Protein AF-H2Z4D2-F1 (afdb_monomer_lite)

Organism: Ciona savignyi (NCBI:txid51511)

Radius of gyration: 78.83 Å; chains: 1; bounding box: 152×55×231 Å

Structure (mmCIF, N/CA/C/O backbone):
data_AF-H2Z4D2-F1
#
_entry.id   AF-H2Z4D2-F1
#
loop_
_atom_site.group_PDB
_atom_site.id
_atom_site.type_symbol
_atom_site.label_atom_id
_atom_site.label_alt_id
_atom_site.label_comp_id
_atom_site.label_asym_id
_atom_site.label_entity_id
_atom_site.label_seq_id
_atom_site.pdbx_PDB_ins_code
_atom_site.Cartn_x
_atom_site.Cartn_y
_atom_site.Cartn_z
_atom_site.occupancy
_atom_site.B_iso_or_equiv
_atom_site.auth_seq_id
_atom_site.auth_comp_id
_atom_site.auth_asym_id
_atom_site.auth_atom_id
_atom_site.pdbx_PDB_model_num
ATOM 1 N N . MET A 1 1 ? 51.410 16.217 -87.905 1.00 58.09 1 MET A N 1
ATOM 2 C CA . MET A 1 1 ? 50.475 17.330 -87.616 1.00 58.09 1 MET A CA 1
ATOM 3 C C . MET A 1 1 ? 49.038 16.862 -87.410 1.00 58.09 1 MET A C 1
ATOM 5 O O . MET A 1 1 ? 48.581 16.984 -86.289 1.00 58.09 1 MET A O 1
ATOM 9 N N . LEU A 1 2 ? 48.325 16.309 -88.405 1.00 63.56 2 LEU A N 1
ATOM 10 C CA . LEU A 1 2 ? 46.910 15.909 -88.223 1.00 63.56 2 LEU A CA 1
ATOM 11 C C . LEU A 1 2 ? 46.698 14.739 -87.239 1.00 63.56 2 LEU A C 1
ATOM 13 O O . LEU A 1 2 ? 45.770 14.780 -86.440 1.00 63.56 2 LEU A O 1
ATOM 17 N N . THR A 1 3 ? 47.566 13.725 -87.258 1.00 67.88 3 THR A N 1
ATOM 18 C CA . THR A 1 3 ? 47.528 12.588 -86.315 1.00 67.88 3 THR A CA 1
ATOM 19 C C . THR A 1 3 ? 47.850 13.012 -84.884 1.00 67.88 3 THR A C 1
ATOM 21 O O . THR A 1 3 ? 47.113 12.703 -83.962 1.00 67.88 3 THR A O 1
ATOM 24 N N . GLU A 1 4 ? 48.877 13.837 -84.716 1.00 71.12 4 GLU A N 1
ATOM 25 C CA . GLU A 1 4 ? 49.309 14.373 -83.420 1.00 71.12 4 GLU A CA 1
ATOM 26 C C . GLU A 1 4 ? 48.241 15.273 -82.766 1.00 71.12 4 GLU A C 1
ATOM 28 O O . GLU A 1 4 ? 48.036 15.225 -81.557 1.00 71.12 4 GLU A O 1
ATOM 33 N N . GLN A 1 5 ? 47.491 16.037 -83.571 1.00 74.75 5 GLN A N 1
ATOM 34 C CA . GLN A 1 5 ? 46.312 16.778 -83.106 1.00 74.75 5 GLN A CA 1
ATOM 35 C C . GLN A 1 5 ? 45.151 15.862 -82.698 1.00 74.75 5 GLN A C 1
ATOM 37 O O . GLN A 1 5 ? 44.427 16.183 -81.757 1.00 74.75 5 GLN A O 1
ATOM 42 N N . SER A 1 6 ? 44.952 14.744 -83.401 1.00 80.06 6 SER A N 1
ATOM 43 C CA . SER A 1 6 ? 43.917 13.760 -83.067 1.00 80.06 6 SER A CA 1
ATOM 44 C C . SER A 1 6 ? 44.219 13.066 -81.739 1.00 80.06 6 SER A C 1
ATOM 46 O O . SER A 1 6 ? 43.328 12.936 -80.903 1.00 80.06 6 SER A O 1
ATOM 48 N N . ASP A 1 7 ? 45.477 12.689 -81.514 1.00 80.31 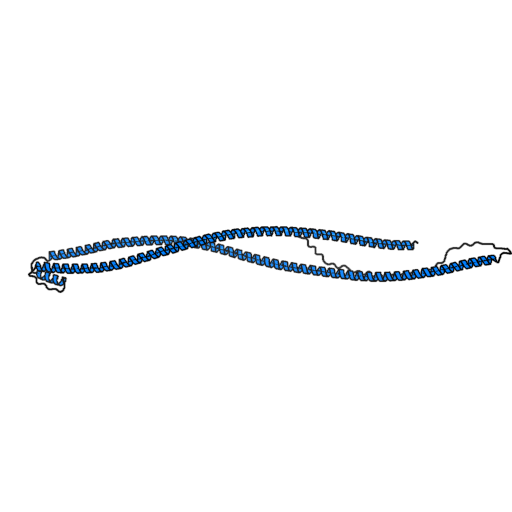7 ASP A N 1
ATOM 49 C CA . ASP A 1 7 ? 45.907 12.025 -80.282 1.00 80.31 7 ASP A CA 1
ATOM 50 C C . ASP A 1 7 ? 45.829 12.978 -79.081 1.00 80.31 7 ASP A C 1
ATOM 52 O O . ASP A 1 7 ? 45.304 12.616 -78.030 1.00 80.31 7 ASP A O 1
ATOM 56 N N . GLN A 1 8 ? 46.251 14.238 -79.248 1.00 81.88 8 GLN A N 1
ATOM 57 C CA . GLN A 1 8 ? 46.089 15.269 -78.214 1.00 81.88 8 GLN A CA 1
ATOM 58 C C . GLN A 1 8 ? 44.617 15.533 -77.880 1.00 81.88 8 GLN A C 1
ATOM 60 O O . GLN A 1 8 ? 44.270 15.718 -76.715 1.00 81.88 8 GLN A O 1
ATOM 65 N N . ARG A 1 9 ? 43.736 15.526 -78.885 1.00 83.69 9 ARG A N 1
ATOM 66 C CA . ARG A 1 9 ? 42.296 15.685 -78.676 1.00 83.69 9 ARG A CA 1
ATOM 67 C C . ARG A 1 9 ? 41.690 14.496 -77.928 1.00 83.69 9 ARG A C 1
ATOM 69 O O . ARG A 1 9 ? 40.885 14.720 -77.032 1.00 83.69 9 ARG A O 1
ATOM 76 N N . ALA A 1 10 ? 42.093 13.269 -78.250 1.00 82.25 10 ALA A N 1
ATOM 77 C CA . ALA A 1 10 ? 41.626 12.070 -77.556 1.00 82.25 10 ALA A CA 1
ATOM 78 C C . ALA A 1 10 ? 42.081 12.039 -76.085 1.00 82.25 10 ALA A C 1
ATOM 80 O O . ALA A 1 10 ? 41.297 11.689 -75.203 1.00 82.25 10 ALA A O 1
ATOM 81 N N . VAL A 1 11 ? 43.319 12.466 -75.806 1.00 84.44 11 VAL A N 1
ATOM 82 C CA . VAL A 1 11 ? 43.826 12.620 -74.431 1.00 84.44 11 VAL A CA 1
ATOM 83 C C . VAL A 1 11 ? 43.017 13.668 -73.670 1.00 84.44 11 VAL A C 1
ATOM 85 O O . VAL A 1 11 ? 42.554 13.388 -72.568 1.00 84.44 11 VAL A O 1
ATOM 88 N N . LEU A 1 12 ? 42.767 14.835 -74.272 1.00 84.00 12 LEU A N 1
ATOM 89 C CA . LEU A 1 12 ? 41.943 15.874 -73.652 1.00 84.00 12 LEU A CA 1
ATOM 90 C C . LEU A 1 12 ? 40.505 15.401 -73.410 1.00 84.00 12 LEU A C 1
ATOM 92 O O . LEU A 1 12 ? 39.975 15.636 -72.333 1.00 84.00 12 LEU A O 1
ATOM 96 N N . GLU A 1 13 ? 39.867 14.717 -74.360 1.00 86.69 13 GLU A N 1
ATOM 97 C CA . GLU A 1 13 ? 38.511 14.174 -74.180 1.00 86.69 13 GLU A CA 1
ATOM 98 C C . GLU A 1 13 ? 38.458 13.136 -73.043 1.00 86.69 13 GLU A C 1
ATOM 100 O O . GLU A 1 13 ? 37.525 13.159 -72.239 1.00 86.69 13 GLU A O 1
ATOM 105 N N . SER A 1 14 ? 39.489 12.295 -72.899 1.00 87.50 14 SER A N 1
ATOM 106 C CA . SER A 1 14 ? 39.623 11.368 -71.765 1.00 87.50 14 SER A CA 1
ATOM 107 C C . SER A 1 1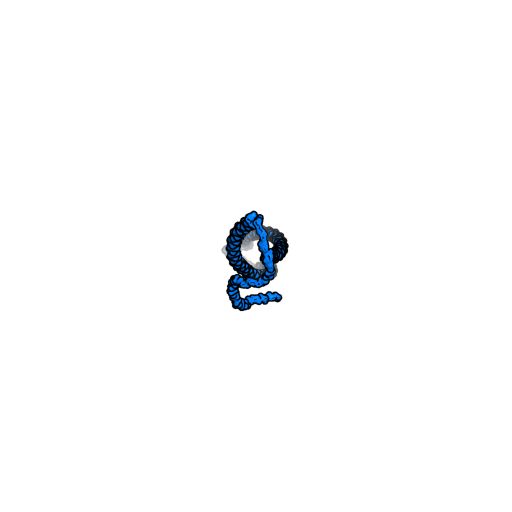4 ? 39.829 12.097 -70.433 1.00 87.50 14 SER A C 1
ATOM 109 O O . SER A 1 14 ? 39.223 11.725 -69.427 1.00 87.50 14 SER A O 1
ATOM 111 N N . GLU A 1 15 ? 40.676 13.126 -70.401 1.00 87.75 15 GLU A N 1
ATOM 112 C CA . GLU A 1 15 ? 40.919 13.933 -69.202 1.00 87.75 15 GLU A CA 1
ATOM 113 C C . GLU A 1 15 ? 39.654 14.698 -68.789 1.00 87.75 15 GLU A C 1
ATOM 115 O O . GLU A 1 15 ? 39.269 14.651 -67.621 1.00 87.75 15 GLU A O 1
ATOM 120 N N . TYR A 1 16 ? 38.943 15.313 -69.739 1.00 88.00 16 TYR A N 1
ATOM 121 C CA . TYR A 1 16 ? 37.657 15.973 -69.499 1.00 88.00 16 TYR A CA 1
ATOM 122 C C . TYR A 1 16 ? 36.577 14.995 -69.021 1.00 88.00 16 TYR A C 1
ATOM 124 O O . TYR A 1 16 ? 35.807 15.353 -68.131 1.00 88.00 16 TYR A O 1
ATOM 132 N N . GLY A 1 17 ? 36.534 13.770 -69.555 1.00 89.88 17 GLY A N 1
ATOM 133 C CA . GLY A 1 17 ? 35.643 12.710 -69.073 1.00 89.88 17 GLY A CA 1
ATOM 134 C C . GLY A 1 17 ? 35.926 12.343 -67.615 1.00 89.88 17 GLY A C 1
ATOM 135 O O . GLY A 1 17 ? 35.026 12.392 -66.780 1.00 89.88 17 GLY A O 1
ATOM 136 N N . SER A 1 18 ? 37.196 12.101 -67.272 1.00 89.44 18 SER A N 1
ATOM 137 C CA . SER A 1 18 ? 37.600 11.810 -65.887 1.00 89.44 18 SER A CA 1
ATOM 138 C C . SER A 1 18 ? 37.339 12.983 -64.929 1.00 89.44 18 SER A C 1
ATOM 140 O O . SER A 1 18 ? 36.962 12.795 -63.770 1.00 89.44 18 SER A O 1
ATOM 142 N N . LEU A 1 19 ? 37.484 14.219 -65.414 1.00 92.75 19 LEU A N 1
ATOM 143 C CA . LEU A 1 19 ? 37.186 15.419 -64.642 1.00 92.75 19 LEU A CA 1
ATOM 144 C C . LEU A 1 19 ? 35.677 15.581 -64.410 1.00 92.75 19 LEU A C 1
ATOM 146 O O . LEU A 1 19 ? 35.262 15.994 -63.331 1.00 92.75 19 LEU A O 1
ATOM 150 N N . ALA A 1 20 ? 34.849 15.239 -65.397 1.00 91.19 20 ALA A N 1
ATOM 151 C CA . ALA A 1 20 ? 33.397 15.244 -65.255 1.00 91.19 20 ALA A CA 1
ATOM 152 C C . ALA A 1 20 ? 32.921 14.178 -64.255 1.00 91.19 20 ALA A C 1
ATOM 154 O O . ALA A 1 20 ? 32.100 14.483 -63.394 1.00 91.19 20 ALA A O 1
ATOM 155 N N . GLU A 1 21 ? 33.485 12.969 -64.305 1.00 91.94 21 GLU A N 1
ATOM 156 C CA . GLU A 1 21 ? 33.187 11.895 -63.347 1.00 91.94 21 GLU A CA 1
ATOM 157 C C . GLU A 1 21 ? 33.604 12.266 -61.919 1.00 91.94 21 GLU A C 1
ATOM 159 O O . GLU A 1 21 ? 32.832 12.099 -60.977 1.00 91.94 21 GLU A O 1
ATOM 164 N N . THR A 1 22 ? 34.806 12.825 -61.741 1.00 93.12 22 THR A N 1
ATOM 165 C CA . THR A 1 22 ? 35.271 13.277 -60.417 1.00 93.12 22 THR A CA 1
ATOM 166 C C . THR A 1 22 ? 34.454 14.450 -59.889 1.00 93.12 22 THR A C 1
ATOM 168 O O . THR A 1 22 ? 34.167 14.496 -58.693 1.00 93.12 22 THR A O 1
ATOM 171 N N . LYS A 1 23 ? 34.033 15.376 -60.758 1.00 93.62 23 LYS A N 1
ATOM 172 C CA . LYS A 1 23 ? 33.113 16.454 -60.389 1.00 93.62 23 LYS A CA 1
ATOM 173 C C . LYS A 1 23 ? 31.766 15.894 -59.922 1.00 93.62 23 LYS A C 1
ATOM 175 O O . LYS A 1 23 ? 31.310 16.295 -58.857 1.00 93.62 23 LYS A O 1
ATOM 180 N N . GLN A 1 24 ? 31.177 14.954 -60.663 1.00 94.19 24 GLN A N 1
ATOM 181 C CA . GLN A 1 24 ? 29.910 14.325 -60.281 1.00 94.19 24 GLN A CA 1
ATOM 182 C C . GLN A 1 24 ? 30.033 13.591 -58.940 1.00 94.19 24 GLN A C 1
ATOM 184 O O . GLN A 1 24 ? 29.220 13.799 -58.050 1.00 94.19 24 GLN A O 1
ATOM 189 N N . ALA A 1 25 ? 31.105 12.818 -58.741 1.00 93.50 25 ALA A N 1
ATOM 190 C CA . ALA A 1 25 ? 31.343 12.115 -57.481 1.00 93.50 25 ALA A CA 1
ATOM 191 C C . ALA A 1 25 ? 31.506 13.068 -56.280 1.00 93.50 25 ALA A C 1
ATOM 193 O O . ALA A 1 25 ? 31.136 12.727 -55.156 1.00 93.50 25 ALA A O 1
ATOM 194 N N . LEU A 1 26 ? 32.068 14.265 -56.493 1.00 93.94 26 LEU A N 1
ATOM 195 C CA . LEU A 1 26 ? 32.147 15.298 -55.458 1.00 93.94 26 LEU A CA 1
ATOM 196 C C . LEU A 1 26 ? 30.785 15.944 -55.179 1.00 93.94 26 LEU A C 1
ATOM 198 O O . LEU A 1 26 ? 30.486 16.199 -54.015 1.00 93.94 26 LEU A O 1
ATOM 202 N N . GLU A 1 27 ? 29.974 16.194 -56.210 1.00 95.62 27 GLU A N 1
ATOM 203 C CA . GLU A 1 27 ? 28.603 16.707 -56.067 1.00 95.62 27 GLU A CA 1
ATOM 204 C C . GLU A 1 27 ? 27.709 15.706 -55.317 1.00 95.62 27 GLU A C 1
ATOM 206 O O . GLU A 1 27 ? 27.023 16.098 -54.372 1.00 95.62 27 GLU A O 1
ATOM 211 N N . ASP A 1 28 ? 27.795 14.414 -55.642 1.00 95.38 28 ASP A N 1
ATOM 212 C CA . ASP A 1 28 ? 27.053 13.351 -54.954 1.00 95.38 28 ASP A CA 1
ATOM 213 C C . ASP A 1 28 ? 27.476 13.239 -53.481 1.00 95.38 28 ASP A C 1
ATOM 215 O O . ASP A 1 28 ? 26.638 13.146 -52.584 1.00 95.38 28 ASP A O 1
ATOM 219 N N . ARG A 1 29 ? 28.784 13.325 -53.204 1.00 95.50 29 ARG A N 1
ATOM 220 C CA . ARG A 1 29 ? 29.313 13.294 -51.833 1.00 95.50 29 ARG A CA 1
ATOM 221 C C . ARG A 1 29 ? 28.922 14.529 -51.018 1.00 95.50 29 ARG A C 1
ATOM 223 O O . ARG A 1 29 ? 28.742 14.423 -49.807 1.00 95.50 29 ARG A O 1
ATOM 230 N N . LEU A 1 30 ? 28.811 15.694 -51.657 1.00 95.00 30 LEU A N 1
ATOM 231 C CA . LEU A 1 30 ? 28.275 16.909 -51.037 1.00 95.00 30 LEU A CA 1
ATOM 232 C C . LEU A 1 30 ? 26.799 16.722 -50.677 1.00 95.00 30 LEU A C 1
ATOM 234 O O . LEU A 1 30 ? 26.429 16.973 -49.535 1.00 95.00 30 LEU A O 1
ATOM 238 N N . ALA A 1 31 ? 25.989 16.198 -51.600 1.00 95.00 31 ALA A N 1
ATOM 239 C CA . ALA A 1 31 ? 24.579 15.915 -51.341 1.00 95.00 31 ALA A CA 1
ATOM 240 C C . ALA A 1 31 ? 24.385 14.884 -50.213 1.00 95.00 31 ALA A C 1
ATOM 242 O O . ALA A 1 31 ? 23.515 15.052 -49.359 1.00 95.00 31 ALA A O 1
ATOM 243 N N . GLU A 1 32 ? 25.222 13.843 -50.163 1.00 95.25 32 GLU A N 1
ATOM 244 C CA . GLU A 1 32 ? 25.218 12.856 -49.079 1.00 95.25 32 GLU A CA 1
ATOM 245 C C . GLU A 1 32 ? 25.609 13.483 -47.731 1.00 95.25 32 GLU A C 1
ATOM 247 O O . GLU A 1 32 ? 25.012 13.180 -46.695 1.00 95.25 32 GLU A O 1
ATOM 252 N N . MET A 1 33 ? 26.597 14.381 -47.727 1.00 95.75 33 MET A N 1
ATOM 253 C CA . MET A 1 33 ? 27.008 15.099 -46.522 1.00 95.75 33 MET A CA 1
ATOM 254 C C . MET A 1 33 ? 25.892 16.016 -46.006 1.00 95.75 33 MET A C 1
ATOM 256 O O . MET A 1 33 ? 25.606 15.980 -44.809 1.00 95.75 33 MET A O 1
ATOM 260 N N . ASP A 1 34 ? 25.231 16.762 -46.892 1.00 95.88 34 ASP A N 1
ATOM 261 C CA . ASP A 1 34 ? 24.103 17.633 -46.543 1.00 95.88 34 ASP A CA 1
ATOM 262 C C . ASP A 1 34 ? 22.924 16.817 -45.980 1.00 95.88 34 ASP A C 1
ATOM 264 O O . ASP A 1 34 ? 22.335 17.179 -44.958 1.00 95.88 34 ASP A O 1
ATOM 268 N N . ALA A 1 35 ? 22.614 15.664 -46.586 1.00 94.81 35 ALA A N 1
ATOM 269 C CA . ALA A 1 35 ? 21.580 14.753 -46.092 1.00 94.81 35 ALA A CA 1
ATOM 270 C C . ALA A 1 35 ? 21.923 14.177 -44.706 1.00 94.81 35 ALA A C 1
ATOM 272 O O . ALA A 1 35 ? 21.063 14.113 -43.822 1.00 94.81 35 ALA A O 1
ATOM 273 N N . ASN A 1 36 ? 23.185 13.800 -44.484 1.00 95.69 36 ASN A N 1
ATOM 274 C CA . ASN A 1 36 ? 23.659 13.326 -43.184 1.00 95.69 36 ASN A CA 1
ATOM 275 C C . ASN A 1 36 ? 23.624 14.427 -42.116 1.00 95.69 36 ASN A C 1
ATOM 277 O O . ASN A 1 36 ? 23.279 14.156 -40.962 1.00 95.69 36 ASN A O 1
ATOM 281 N N . GLU A 1 37 ? 23.965 15.667 -42.470 1.00 95.81 37 GLU A N 1
ATOM 282 C CA . GLU A 1 37 ? 23.901 16.801 -41.547 1.00 95.81 37 GLU A CA 1
ATOM 283 C C . GLU A 1 37 ? 22.453 17.117 -41.153 1.00 95.81 37 GLU A C 1
ATOM 285 O O . GLU A 1 37 ? 22.172 17.297 -39.964 1.00 95.81 37 GLU A O 1
ATOM 290 N N . GLN A 1 38 ? 21.523 17.059 -42.110 1.00 95.38 38 GLN A N 1
ATOM 291 C CA . GLN A 1 38 ? 20.094 17.207 -41.841 1.00 95.38 38 GLN A CA 1
ATOM 292 C C . GLN A 1 38 ? 19.561 16.084 -40.939 1.00 95.38 38 GLN A C 1
ATOM 294 O O . GLN A 1 38 ? 18.925 16.362 -39.924 1.00 95.38 38 GLN A O 1
ATOM 299 N N . SER A 1 39 ? 19.885 14.822 -41.240 1.00 95.88 39 SER A N 1
ATOM 300 C CA . SER A 1 39 ? 19.478 13.676 -40.415 1.00 95.88 39 SER A CA 1
ATOM 301 C C . SER A 1 39 ? 19.998 13.792 -38.977 1.00 95.88 39 SER A C 1
ATOM 303 O O . SER A 1 39 ? 19.276 13.543 -38.008 1.00 95.88 39 SER A O 1
ATOM 305 N N . ARG A 1 40 ? 21.243 14.256 -38.810 1.00 96.50 40 ARG A N 1
ATOM 306 C CA . ARG A 1 40 ? 21.825 14.513 -37.490 1.00 96.50 40 ARG A CA 1
ATOM 307 C C . ARG A 1 40 ? 21.123 15.663 -36.764 1.00 96.50 40 ARG A C 1
ATOM 309 O O . ARG A 1 40 ? 20.954 15.580 -35.547 1.00 96.50 40 ARG A O 1
ATOM 316 N N . ALA A 1 41 ? 20.732 16.722 -37.469 1.00 95.81 41 ALA A N 1
ATOM 317 C CA . ALA A 1 41 ? 19.976 17.828 -36.887 1.00 95.81 41 ALA A CA 1
ATOM 318 C C . ALA A 1 41 ? 18.595 17.368 -36.388 1.00 95.81 41 ALA A C 1
ATOM 320 O O . ALA A 1 41 ? 18.213 17.699 -35.261 1.00 95.81 41 ALA A O 1
ATOM 321 N N . ASP A 1 42 ? 17.899 16.543 -37.170 1.00 96.50 42 ASP A N 1
ATOM 322 C CA . ASP A 1 42 ? 16.595 15.984 -36.806 1.00 96.50 42 ASP A CA 1
ATOM 323 C C . ASP A 1 42 ? 16.698 15.065 -35.578 1.00 96.50 42 ASP A C 1
ATOM 325 O O . ASP A 1 42 ? 15.896 15.163 -34.645 1.00 96.50 42 ASP A O 1
ATOM 329 N N . GLU A 1 43 ? 17.739 14.230 -35.512 1.00 96.75 43 GLU A N 1
ATOM 330 C CA . GLU A 1 43 ? 17.984 13.363 -34.357 1.00 96.75 43 GLU A CA 1
ATOM 331 C C . GLU A 1 43 ? 18.301 14.171 -33.087 1.00 96.75 43 GLU A C 1
ATOM 333 O O . GLU A 1 43 ? 17.787 13.870 -32.006 1.00 96.75 43 GLU A O 1
ATOM 338 N N . ILE A 1 44 ? 19.081 15.253 -33.202 1.00 96.31 44 ILE A N 1
ATOM 339 C CA . ILE A 1 44 ? 19.333 16.170 -32.081 1.00 96.31 44 ILE A CA 1
ATOM 340 C C . ILE A 1 44 ? 18.021 16.801 -31.597 1.00 96.31 44 ILE A C 1
ATOM 342 O O . ILE A 1 44 ? 17.783 16.852 -30.387 1.00 96.31 44 ILE A O 1
ATOM 346 N N . ALA A 1 45 ? 17.153 17.249 -32.508 1.00 96.44 45 ALA A N 1
ATOM 347 C CA . ALA A 1 45 ? 15.859 17.829 -32.154 1.00 96.44 45 ALA A CA 1
ATOM 348 C C . ALA A 1 45 ? 14.949 16.805 -31.452 1.00 96.44 45 ALA A C 1
ATOM 350 O O . ALA A 1 45 ? 14.316 17.119 -30.436 1.00 96.44 45 ALA A O 1
ATOM 351 N N . ARG A 1 46 ? 14.936 15.557 -31.935 1.00 97.38 46 ARG A N 1
ATOM 352 C CA . ARG A 1 46 ? 14.192 14.447 -31.325 1.00 97.38 46 ARG A CA 1
ATOM 353 C C . ARG A 1 46 ? 14.666 14.178 -29.898 1.00 97.38 46 ARG A C 1
ATOM 355 O O . ARG A 1 46 ? 13.847 14.158 -28.977 1.00 97.38 46 ARG A O 1
ATOM 362 N N . VAL A 1 47 ? 15.977 14.046 -29.692 1.00 96.75 47 VAL A N 1
ATOM 363 C CA . VAL A 1 47 ? 16.574 13.820 -28.365 1.00 96.75 47 VAL A CA 1
ATOM 364 C C . VAL A 1 47 ? 16.299 14.994 -27.421 1.00 96.75 47 VAL A C 1
ATOM 366 O O . VAL A 1 47 ? 15.975 14.783 -26.253 1.00 96.75 47 VAL A O 1
ATOM 369 N N . GLN A 1 48 ? 16.369 16.237 -27.904 1.00 96.75 48 GLN A N 1
ATOM 370 C CA . GLN A 1 48 ? 16.036 17.417 -27.097 1.00 96.75 48 GLN A CA 1
ATOM 371 C C . GLN A 1 48 ? 14.568 17.426 -26.657 1.00 96.75 48 GLN A C 1
ATOM 373 O O . GLN A 1 48 ? 14.280 17.706 -25.492 1.00 96.75 48 GLN A O 1
ATOM 378 N N . SER A 1 49 ? 13.643 17.081 -27.557 1.00 95.69 49 SER A N 1
ATOM 379 C CA . SER A 1 49 ? 12.219 16.950 -27.232 1.00 95.69 49 SER A CA 1
ATOM 380 C C . SER A 1 49 ? 11.983 15.884 -26.157 1.00 95.69 49 SER A C 1
ATOM 382 O O . SER A 1 49 ? 11.329 16.154 -25.147 1.00 95.69 49 SER A O 1
ATOM 384 N N . GLN A 1 50 ? 12.600 14.707 -26.311 1.00 96.81 50 GLN A N 1
ATOM 385 C CA . GLN A 1 50 ? 12.526 13.630 -25.320 1.00 96.81 50 GLN A CA 1
ATOM 386 C C . GLN A 1 50 ? 13.092 14.058 -23.961 1.00 96.81 50 GLN A C 1
ATOM 388 O O . GLN A 1 50 ? 12.478 13.809 -22.925 1.00 96.81 50 GLN A O 1
ATOM 393 N N . ASN A 1 51 ? 14.225 14.762 -23.945 1.00 96.44 51 ASN A N 1
ATOM 394 C CA . ASN A 1 51 ? 14.835 15.251 -22.709 1.00 96.44 51 ASN A CA 1
ATOM 395 C C . ASN A 1 51 ? 13.927 16.269 -21.993 1.00 96.44 51 ASN A C 1
ATOM 397 O O . ASN A 1 51 ? 13.741 16.206 -20.778 1.00 96.44 51 ASN A O 1
ATOM 401 N N . ASN A 1 52 ? 13.269 17.155 -22.746 1.00 96.81 52 ASN A N 1
ATOM 402 C CA . ASN A 1 52 ? 12.288 18.087 -22.188 1.00 96.81 52 ASN A CA 1
ATOM 403 C C . ASN A 1 52 ? 11.066 17.366 -21.595 1.00 96.81 52 ASN A C 1
ATOM 405 O O . ASN A 1 52 ? 10.597 17.746 -20.520 1.00 96.81 52 ASN A O 1
ATOM 409 N N . GLN A 1 53 ? 10.572 16.311 -22.250 1.00 96.25 53 GLN A N 1
ATOM 410 C CA . GLN A 1 53 ? 9.476 15.491 -21.724 1.00 96.25 53 GLN A CA 1
ATOM 411 C C . GLN A 1 53 ? 9.872 14.761 -20.437 1.00 96.25 53 GLN A C 1
ATOM 413 O O . GLN A 1 53 ? 9.135 14.824 -19.451 1.00 96.25 53 GLN A O 1
ATOM 418 N N . LEU A 1 54 ? 11.050 14.132 -20.413 1.00 96.44 54 LEU A N 1
ATOM 419 C CA . LEU A 1 54 ? 11.579 13.466 -19.220 1.00 96.44 54 LEU A CA 1
ATOM 420 C C . LEU A 1 54 ? 11.749 14.452 -18.063 1.00 96.44 54 LEU A C 1
ATOM 422 O O . LEU A 1 54 ? 11.344 14.168 -16.940 1.00 96.44 54 LEU A O 1
ATOM 426 N N . LYS A 1 55 ? 12.266 15.653 -18.335 1.00 97.50 55 LYS A N 1
ATOM 427 C CA . LYS A 1 55 ? 12.409 16.706 -17.324 1.00 97.50 55 LYS A CA 1
ATOM 428 C C . LYS A 1 55 ? 11.063 17.122 -16.724 1.00 97.50 55 LYS A C 1
ATOM 430 O O . LYS A 1 55 ? 10.968 17.322 -15.514 1.00 97.50 55 LYS A O 1
ATOM 435 N N . LEU A 1 56 ? 10.017 17.214 -17.548 1.00 96.62 56 LEU A N 1
ATOM 436 C CA . LEU A 1 56 ? 8.662 17.505 -17.077 1.00 96.62 56 LEU A CA 1
ATOM 437 C C . LEU A 1 56 ? 8.102 16.365 -16.212 1.00 96.62 56 LEU A C 1
ATOM 439 O O . LEU A 1 56 ? 7.484 16.631 -15.183 1.00 96.62 56 LEU A O 1
ATOM 443 N N . GLN A 1 57 ? 8.330 15.108 -16.601 1.00 96.25 57 GLN A N 1
ATOM 444 C CA . GLN A 1 57 ? 7.919 13.945 -15.807 1.00 96.25 57 GLN A CA 1
ATOM 445 C C . GLN A 1 57 ? 8.631 13.899 -14.452 1.00 96.25 57 GLN A C 1
ATOM 447 O O . GLN A 1 57 ? 7.970 13.729 -13.431 1.00 96.25 57 GLN A O 1
ATOM 452 N N . VAL A 1 58 ? 9.947 14.133 -14.422 1.00 95.75 58 VAL A N 1
ATOM 453 C CA . VAL A 1 58 ? 10.725 14.214 -13.176 1.00 95.75 58 VAL A CA 1
ATOM 454 C C . VAL A 1 58 ? 10.180 15.310 -12.260 1.00 95.75 58 VAL A C 1
ATOM 456 O O . VAL A 1 58 ? 10.025 15.073 -11.063 1.00 95.75 58 VAL A O 1
ATOM 459 N N . SER A 1 59 ? 9.827 16.481 -12.802 1.00 96.19 59 SER A N 1
ATOM 460 C CA . SER A 1 59 ? 9.229 17.566 -12.011 1.00 96.19 59 SER A CA 1
ATOM 461 C C . SER A 1 59 ? 7.900 17.145 -11.378 1.00 96.19 59 SER A C 1
ATOM 463 O O . SER A 1 59 ? 7.713 17.329 -10.180 1.00 96.19 59 SER A O 1
ATOM 465 N N . LYS A 1 60 ? 7.009 16.514 -12.155 1.00 96.50 60 LYS A N 1
ATOM 466 C CA . LYS A 1 60 ? 5.711 16.030 -11.655 1.00 96.50 60 LYS A CA 1
ATOM 467 C C . LYS A 1 60 ? 5.862 14.962 -10.575 1.00 96.50 60 LYS A C 1
ATOM 469 O O . LYS A 1 60 ? 5.206 15.050 -9.544 1.00 96.50 60 LYS A O 1
ATOM 474 N N . LEU A 1 61 ? 6.740 13.981 -10.790 1.00 95.81 61 LEU A N 1
ATOM 475 C CA . LEU A 1 61 ? 7.010 12.934 -9.801 1.00 95.81 61 LEU A CA 1
ATOM 476 C C . LEU A 1 61 ? 7.616 13.517 -8.520 1.00 95.81 61 LEU A C 1
ATOM 478 O O . LEU A 1 61 ? 7.255 13.104 -7.424 1.00 95.81 61 LEU A O 1
ATOM 482 N N . THR A 1 62 ? 8.488 14.519 -8.644 1.00 96.44 62 THR A N 1
ATOM 483 C CA . THR A 1 62 ? 9.065 15.214 -7.484 1.00 96.44 62 THR A CA 1
ATOM 484 C C . THR A 1 62 ? 7.987 15.937 -6.673 1.00 96.44 62 THR A C 1
ATOM 486 O O . THR A 1 62 ? 7.969 15.839 -5.448 1.00 96.44 62 THR A O 1
ATOM 489 N N . GLU A 1 63 ? 7.061 16.634 -7.338 1.00 96.12 63 GLU A N 1
ATOM 490 C CA . GLU A 1 63 ? 5.923 17.287 -6.679 1.00 96.12 63 GLU A CA 1
ATOM 491 C C . GLU A 1 63 ? 5.000 16.272 -5.990 1.00 96.12 63 GLU A C 1
ATOM 493 O O . GLU A 1 63 ? 4.597 16.496 -4.849 1.00 96.12 63 GLU A O 1
ATOM 498 N N . GLN A 1 64 ? 4.720 15.137 -6.638 1.00 95.69 64 GLN A N 1
ATOM 499 C CA . GLN A 1 64 ? 3.920 14.055 -6.055 1.00 95.69 64 GLN A CA 1
ATOM 500 C C . GLN A 1 64 ? 4.581 13.455 -4.810 1.00 95.69 64 GLN A C 1
ATOM 502 O O . GLN A 1 64 ? 3.931 13.374 -3.770 1.00 95.69 64 GLN A O 1
ATOM 507 N N . CYS A 1 65 ? 5.874 13.119 -4.866 1.00 92.56 65 CYS A N 1
ATOM 508 C CA . CYS A 1 65 ? 6.599 12.610 -3.700 1.00 92.56 65 CYS A CA 1
ATOM 509 C C . CYS A 1 65 ? 6.594 13.605 -2.534 1.00 92.56 65 CYS A C 1
ATOM 511 O O . CYS A 1 65 ? 6.430 13.203 -1.383 1.00 92.56 65 CYS A O 1
ATOM 513 N N . ASN A 1 66 ? 6.753 14.902 -2.812 1.00 95.00 66 ASN A N 1
ATOM 514 C CA . ASN A 1 66 ? 6.702 15.927 -1.771 1.00 95.00 66 ASN A CA 1
ATOM 515 C C . ASN A 1 66 ? 5.306 16.021 -1.141 1.00 95.00 66 ASN A C 1
ATOM 517 O O . ASN A 1 66 ? 5.192 16.085 0.082 1.00 95.00 66 ASN A O 1
ATOM 521 N N . HIS A 1 67 ? 4.250 15.979 -1.957 1.00 95.44 67 HIS A N 1
ATOM 522 C CA . HIS A 1 67 ? 2.874 16.006 -1.471 1.00 95.44 67 HIS A CA 1
ATOM 523 C C . HIS A 1 67 ? 2.548 14.792 -0.588 1.00 95.44 67 HIS A C 1
ATOM 525 O O . HIS A 1 67 ? 2.031 14.951 0.517 1.00 95.44 67 HIS A O 1
ATOM 531 N N . GLU A 1 68 ? 2.909 13.586 -1.031 1.00 94.25 68 GLU A N 1
ATOM 532 C CA . GLU A 1 68 ? 2.724 12.361 -0.245 1.00 94.25 68 GLU A CA 1
ATOM 533 C C . GLU A 1 68 ? 3.519 12.392 1.065 1.00 94.25 68 GLU A C 1
ATOM 535 O O . GLU A 1 68 ? 3.028 11.951 2.105 1.00 94.25 68 GLU A O 1
ATOM 540 N N . HIS A 1 69 ? 4.730 12.955 1.049 1.00 95.25 69 HIS A N 1
ATOM 541 C CA . HIS A 1 69 ? 5.543 13.104 2.252 1.00 95.25 69 HIS A CA 1
ATOM 542 C C . HIS A 1 69 ? 4.908 14.053 3.281 1.00 95.25 69 HIS A C 1
ATOM 544 O O . HIS A 1 69 ? 4.942 13.777 4.486 1.00 95.25 69 HIS A O 1
ATOM 550 N N . GLU A 1 70 ? 4.308 15.156 2.827 1.00 95.88 70 GLU A N 1
ATOM 551 C CA . GLU A 1 70 ? 3.568 16.080 3.692 1.00 95.88 70 GLU A CA 1
ATOM 552 C C . GLU A 1 70 ? 2.319 15.425 4.289 1.00 95.88 70 GLU A C 1
ATOM 554 O O . GLU A 1 70 ? 2.095 15.525 5.497 1.00 95.88 70 GLU A O 1
ATOM 559 N N . GLU A 1 71 ? 1.531 14.715 3.479 1.00 95.19 71 GLU A N 1
ATOM 560 C CA . GLU A 1 71 ? 0.344 13.993 3.951 1.00 95.19 71 GLU A CA 1
ATOM 561 C C . GLU A 1 71 ? 0.713 12.897 4.960 1.00 95.19 71 GLU A C 1
ATOM 563 O O . GLU A 1 71 ? 0.111 12.806 6.034 1.00 95.19 71 GLU A O 1
ATOM 568 N N . PHE A 1 72 ? 1.772 12.128 4.690 1.00 93.94 72 PHE A N 1
ATOM 569 C CA . PHE A 1 72 ? 2.283 11.133 5.633 1.00 93.94 72 PHE A CA 1
ATOM 570 C C . PHE A 1 72 ? 2.753 11.769 6.947 1.00 93.94 72 PHE A C 1
ATOM 572 O O . PHE A 1 72 ? 2.515 11.225 8.028 1.00 93.94 72 PHE A O 1
ATOM 579 N N . SER A 1 73 ? 3.396 12.936 6.879 1.00 93.69 73 SER A N 1
ATOM 580 C CA . SER A 1 73 ? 3.844 13.665 8.068 1.00 93.69 73 SER A CA 1
ATOM 581 C C . SER A 1 73 ? 2.664 14.138 8.920 1.00 93.69 73 SER A C 1
ATOM 583 O O . SER A 1 73 ? 2.667 13.909 10.131 1.00 93.69 73 SER A O 1
ATOM 585 N N . LYS A 1 74 ? 1.614 14.695 8.299 1.00 95.00 74 LYS A N 1
ATOM 586 C CA . LYS A 1 74 ? 0.369 15.070 8.996 1.00 95.00 74 LYS A CA 1
ATOM 587 C C . LYS A 1 74 ? -0.300 13.860 9.642 1.00 95.00 74 LYS A C 1
ATOM 589 O O . LYS A 1 74 ? -0.680 13.918 10.810 1.00 95.00 74 LYS A O 1
ATOM 594 N N . TYR A 1 75 ? -0.403 12.750 8.911 1.00 93.50 75 TYR A N 1
ATOM 595 C CA . TYR A 1 75 ? -0.975 11.506 9.425 1.00 93.50 75 TYR A CA 1
ATOM 596 C C . TYR A 1 75 ? -0.194 10.977 10.637 1.00 93.50 75 TYR A C 1
ATOM 598 O O . TYR A 1 75 ? -0.775 10.597 11.654 1.00 93.50 75 TYR A O 1
ATOM 606 N N . LYS A 1 76 ? 1.141 11.002 10.567 1.00 93.56 76 LYS A N 1
ATOM 607 C CA . LYS A 1 76 ? 2.018 10.582 11.664 1.00 93.56 76 LYS A CA 1
ATOM 608 C C . LYS A 1 76 ? 1.841 11.446 12.916 1.00 93.56 76 LYS A C 1
ATOM 610 O O . LYS A 1 76 ? 1.835 10.905 14.022 1.00 93.56 76 LYS A O 1
ATOM 615 N N . GLU A 1 77 ? 1.714 12.762 12.762 1.00 92.81 77 GLU A N 1
ATOM 616 C CA . GLU A 1 77 ? 1.475 13.677 13.885 1.00 92.81 77 GLU A CA 1
ATOM 617 C C . GLU A 1 77 ? 0.091 13.478 14.511 1.00 92.81 77 GLU A C 1
ATOM 619 O O . GLU A 1 77 ? -0.007 13.388 15.737 1.00 92.81 77 GLU A O 1
ATOM 624 N N . ALA A 1 78 ? -0.952 13.318 13.691 1.00 92.69 78 ALA A N 1
ATOM 625 C CA . ALA A 1 78 ? -2.304 13.023 14.165 1.00 92.69 78 ALA A CA 1
ATOM 626 C C . ALA A 1 78 ? -2.343 11.717 14.976 1.00 92.69 78 ALA A C 1
ATOM 628 O O . ALA A 1 78 ? -2.767 11.716 16.131 1.00 92.69 78 ALA A O 1
ATOM 629 N N . ASN A 1 79 ? -1.773 10.633 14.438 1.00 89.94 79 ASN A N 1
ATOM 630 C CA . ASN A 1 79 ? -1.690 9.351 15.143 1.00 89.94 79 ASN A CA 1
ATOM 631 C C . ASN A 1 79 ? -0.896 9.431 16.452 1.00 89.94 79 ASN A C 1
ATOM 633 O O . ASN A 1 79 ? -1.189 8.707 17.405 1.00 89.94 79 ASN A O 1
ATOM 637 N N . LYS A 1 80 ? 0.144 10.271 16.514 1.00 93.38 80 LYS A N 1
ATOM 638 C CA . LYS A 1 80 ? 0.900 10.479 17.752 1.00 93.38 80 LYS A CA 1
ATOM 639 C C . LYS A 1 80 ? 0.018 11.136 18.818 1.00 93.38 80 LYS A C 1
ATOM 641 O O . LYS A 1 80 ? -0.016 10.642 19.942 1.00 93.38 80 LYS A O 1
ATOM 646 N N . SER A 1 81 ? -0.711 12.189 18.452 1.00 92.31 81 SER A N 1
ATOM 647 C CA . SER A 1 81 ? -1.638 12.886 19.350 1.00 92.31 81 SER A CA 1
ATOM 648 C C . SER A 1 81 ? -2.757 11.966 19.849 1.00 92.31 81 SER A C 1
ATOM 650 O O . SER A 1 81 ? -3.027 11.924 21.049 1.00 92.31 81 SER A O 1
ATOM 652 N N . ASP A 1 82 ? -3.369 11.178 18.962 1.00 93.06 82 ASP A N 1
ATOM 653 C CA . ASP A 1 82 ? -4.448 10.252 19.331 1.00 93.06 82 ASP A CA 1
ATOM 654 C C . ASP A 1 82 ? -3.956 9.145 20.272 1.00 93.06 82 ASP A C 1
ATOM 656 O O . ASP A 1 82 ? -4.609 8.828 21.270 1.00 93.06 82 ASP A O 1
ATOM 660 N N . ASN A 1 83 ? -2.763 8.595 20.021 1.00 88.94 83 ASN A N 1
ATOM 661 C CA . ASN A 1 83 ? -2.152 7.614 20.918 1.00 88.94 83 ASN A CA 1
ATOM 662 C C . ASN A 1 83 ? -1.827 8.205 22.297 1.00 88.94 83 ASN A C 1
ATOM 664 O O . ASN A 1 83 ? -2.038 7.538 23.312 1.00 88.94 83 ASN A O 1
ATOM 668 N N . GLU A 1 84 ? -1.337 9.446 22.359 1.00 94.38 84 GLU A N 1
ATOM 669 C CA . GLU A 1 84 ? -1.093 10.144 23.627 1.00 94.38 84 GLU A CA 1
ATOM 670 C C . GLU A 1 84 ? -2.403 10.375 24.400 1.00 94.38 84 GLU A C 1
ATOM 672 O O . GLU A 1 84 ? -2.457 10.114 25.607 1.00 94.38 84 GLU A O 1
ATOM 677 N N . ALA A 1 85 ? -3.483 10.758 23.710 1.00 93.81 85 ALA A N 1
ATOM 678 C CA . ALA A 1 85 ? -4.808 10.923 24.304 1.00 93.81 85 ALA A CA 1
ATOM 679 C C . ALA A 1 85 ? -5.382 9.596 24.838 1.00 93.81 85 ALA A C 1
ATOM 681 O O . ALA A 1 85 ? -5.866 9.539 25.972 1.00 93.81 85 ALA A O 1
ATOM 682 N N . HIS A 1 86 ? -5.282 8.506 24.070 1.00 92.69 86 HIS A N 1
ATOM 683 C CA . HIS A 1 86 ? -5.727 7.179 24.507 1.00 92.69 86 HIS A CA 1
ATOM 684 C C . HIS A 1 86 ? -4.924 6.649 25.698 1.00 92.69 86 HIS A C 1
ATOM 686 O O . HIS A 1 86 ? -5.497 6.057 26.620 1.00 92.69 86 HIS A O 1
ATOM 692 N N . LEU A 1 87 ? -3.608 6.879 25.717 1.00 93.56 87 LEU A N 1
ATOM 693 C CA . LEU A 1 87 ? -2.760 6.492 26.840 1.00 93.56 87 LEU A CA 1
ATOM 694 C C . LEU A 1 87 ? -3.158 7.243 28.116 1.00 93.56 87 LEU A C 1
ATOM 696 O O . LEU A 1 87 ? -3.250 6.632 29.181 1.00 93.56 87 LEU A 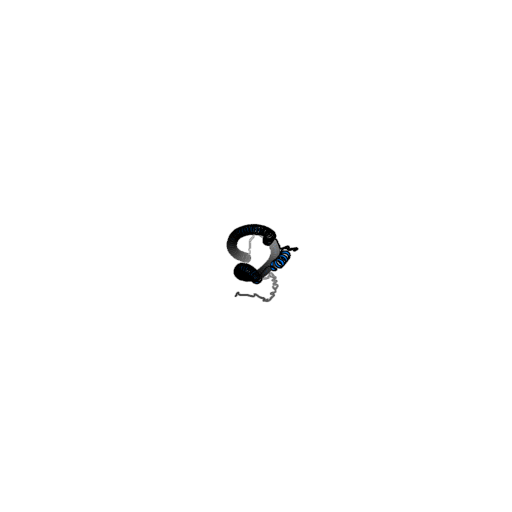O 1
ATOM 700 N N . GLN A 1 88 ? -3.430 8.545 28.010 1.00 94.44 88 GLN A N 1
ATOM 701 C CA . GLN A 1 88 ? -3.879 9.355 29.139 1.00 94.44 88 GLN A CA 1
ATOM 702 C C . GLN A 1 88 ? -5.243 8.887 29.665 1.00 94.44 88 GLN A C 1
ATOM 704 O O . GLN A 1 88 ? -5.395 8.658 30.863 1.00 94.44 88 GLN A O 1
ATOM 709 N N . GLN A 1 89 ? -6.201 8.632 28.770 1.00 94.62 89 GLN A N 1
ATOM 710 C CA . GLN A 1 89 ? -7.517 8.112 29.148 1.00 94.62 89 GLN A CA 1
ATOM 711 C C . GLN A 1 89 ? -7.429 6.739 29.837 1.00 94.62 89 GLN A C 1
ATOM 713 O O . GLN A 1 89 ? -8.211 6.441 30.741 1.00 94.62 89 GLN A O 1
ATOM 718 N N . THR A 1 90 ? -6.495 5.886 29.411 1.00 91.12 90 THR A N 1
ATOM 719 C CA . THR A 1 90 ? -6.285 4.567 30.024 1.00 91.12 90 THR A CA 1
ATOM 720 C C . THR A 1 90 ? -5.753 4.708 31.448 1.00 91.12 90 THR A C 1
ATOM 722 O O . THR A 1 90 ? -6.305 4.097 32.358 1.00 91.12 90 THR A O 1
ATOM 725 N N . LYS A 1 91 ? -4.771 5.594 31.669 1.00 94.75 91 LYS A N 1
ATOM 726 C CA . LYS A 1 91 ? -4.253 5.889 33.015 1.00 94.75 91 LYS A CA 1
ATOM 727 C C . LYS A 1 91 ? -5.342 6.400 33.956 1.00 94.75 91 LYS A C 1
ATOM 729 O O . LYS A 1 91 ? -5.455 5.913 35.073 1.00 94.75 91 LYS A O 1
ATOM 734 N N . GLU A 1 92 ? -6.179 7.326 33.492 1.00 94.88 92 GLU A N 1
ATOM 735 C CA . GLU A 1 92 ? -7.291 7.860 34.290 1.00 94.88 92 GLU A CA 1
ATOM 736 C C . GLU A 1 92 ? -8.309 6.771 34.665 1.00 94.88 92 GLU A C 1
ATOM 738 O O . GLU A 1 92 ? -8.818 6.743 35.788 1.00 94.88 92 GLU A O 1
ATOM 743 N N . LYS A 1 93 ? -8.590 5.836 33.748 1.00 94.25 93 LYS A N 1
ATOM 744 C CA . LYS A 1 93 ? -9.459 4.684 34.027 1.00 94.25 93 LYS A CA 1
ATOM 745 C C . LYS A 1 93 ? -8.832 3.718 35.031 1.00 94.25 93 LYS A C 1
ATOM 747 O O . LYS A 1 93 ? -9.547 3.245 35.914 1.00 94.25 93 LYS A O 1
ATOM 752 N N . ASP A 1 94 ? -7.532 3.455 34.929 1.00 94.06 94 ASP A N 1
ATOM 753 C CA . ASP A 1 94 ? -6.809 2.589 35.865 1.00 94.06 94 ASP A CA 1
ATOM 754 C C . ASP A 1 94 ? -6.772 3.197 37.276 1.00 94.06 94 ASP A C 1
ATOM 756 O O . ASP A 1 94 ? -7.038 2.507 38.263 1.00 94.06 94 ASP A O 1
ATOM 760 N N . GLU A 1 95 ? -6.535 4.507 37.384 1.00 95.94 95 GLU A N 1
ATOM 761 C CA . GLU A 1 95 ? -6.594 5.244 38.652 1.00 95.94 95 GLU A CA 1
ATOM 762 C C . GLU A 1 95 ? -8.001 5.206 39.269 1.00 95.94 95 GLU A C 1
ATOM 764 O O . GLU A 1 95 ? -8.156 4.949 40.469 1.00 95.94 95 GLU A O 1
ATOM 769 N N . ALA A 1 96 ? -9.047 5.391 38.457 1.00 95.25 96 ALA A N 1
ATOM 770 C CA . ALA A 1 96 ? -10.431 5.281 38.912 1.00 95.25 96 ALA A CA 1
ATOM 771 C C . ALA A 1 96 ? -10.783 3.854 39.375 1.00 95.25 96 ALA A C 1
ATOM 773 O O . ALA A 1 96 ? -11.479 3.685 40.380 1.00 95.25 96 ALA A O 1
ATOM 774 N N . ALA A 1 97 ? -10.285 2.825 38.683 1.00 93.44 97 ALA A N 1
ATOM 775 C CA . ALA A 1 97 ? -10.479 1.429 39.066 1.00 93.44 97 ALA A CA 1
ATOM 776 C C . ALA A 1 97 ? -9.801 1.111 40.409 1.00 93.44 97 ALA A C 1
ATOM 778 O O . ALA A 1 97 ? -10.427 0.505 41.279 1.00 93.44 97 ALA A O 1
ATOM 779 N N . LEU A 1 98 ? -8.571 1.592 40.619 1.00 95.12 98 LEU A N 1
ATOM 780 C CA . LEU A 1 98 ? -7.861 1.500 41.900 1.00 95.12 98 LEU A CA 1
ATOM 781 C C . LEU A 1 98 ? -8.635 2.182 43.037 1.00 95.12 98 LEU A C 1
ATOM 783 O O . LEU A 1 98 ? -8.777 1.615 44.121 1.00 95.12 98 LEU A O 1
ATOM 787 N N . ALA A 1 99 ? -9.188 3.373 42.794 1.00 94.75 99 ALA A N 1
ATOM 788 C CA . ALA A 1 99 ? -9.992 4.081 43.788 1.00 94.75 99 ALA A CA 1
ATOM 789 C C . ALA A 1 99 ? -11.282 3.320 44.153 1.00 94.75 99 ALA A C 1
ATOM 791 O O . ALA A 1 99 ? -11.648 3.240 45.329 1.00 94.75 99 ALA A O 1
ATOM 792 N N . LEU A 1 100 ? -11.962 2.736 43.161 1.00 94.75 100 LEU A N 1
ATOM 793 C CA . LEU A 1 100 ? -13.147 1.905 43.388 1.00 94.75 100 LEU A CA 1
ATOM 794 C C . LEU A 1 100 ? -12.807 0.614 44.140 1.00 94.75 100 LEU A C 1
ATOM 796 O O . LEU A 1 100 ? -13.556 0.238 45.043 1.00 94.75 100 LEU A O 1
ATOM 800 N N . GLN A 1 101 ? -11.677 -0.020 43.821 1.00 94.25 101 GLN A N 1
ATOM 801 C CA . GLN A 1 101 ? -11.202 -1.218 44.511 1.00 94.25 101 GLN A CA 1
ATOM 802 C C . GLN A 1 101 ? -10.924 -0.932 45.991 1.00 94.25 101 GLN A C 1
ATOM 804 O O . GLN A 1 101 ? -11.464 -1.617 46.856 1.00 94.25 101 GLN A O 1
ATOM 809 N N . ASN A 1 102 ? -10.194 0.146 46.296 1.00 94.62 102 ASN A N 1
ATOM 810 C CA . ASN A 1 102 ? -9.928 0.550 47.680 1.00 94.62 102 ASN A CA 1
ATOM 811 C C . ASN A 1 102 ? -11.228 0.795 48.465 1.00 94.62 102 ASN A C 1
ATOM 813 O O . ASN A 1 102 ? -11.366 0.386 49.617 1.00 94.62 102 ASN A O 1
ATOM 817 N N . ARG A 1 103 ? -12.224 1.425 47.830 1.00 96.06 103 ARG A N 1
ATOM 818 C CA . ARG A 1 103 ? -13.530 1.670 48.455 1.00 96.06 103 ARG A CA 1
ATOM 819 C C . ARG A 1 103 ? -14.322 0.379 48.685 1.00 96.06 103 ARG A C 1
ATOM 821 O O . ARG A 1 103 ? -15.043 0.280 49.678 1.00 96.06 103 ARG A O 1
ATOM 828 N N . LEU A 1 104 ? -14.205 -0.600 47.788 1.00 94.81 104 LEU A N 1
ATOM 829 C CA . LEU A 1 104 ? -14.806 -1.924 47.953 1.00 94.81 104 LEU A CA 1
ATOM 830 C C . LEU A 1 104 ? -14.178 -2.677 49.134 1.00 94.81 104 LEU A C 1
ATOM 832 O O . LEU A 1 104 ? -14.904 -3.289 49.925 1.00 94.81 104 LEU A O 1
ATOM 836 N N . ASP A 1 105 ? -12.858 -2.584 49.283 1.00 95.25 105 ASP A N 1
ATOM 837 C CA . ASP A 1 105 ? -12.121 -3.202 50.384 1.00 95.25 105 ASP A CA 1
ATOM 838 C C . ASP A 1 105 ? -12.510 -2.570 51.733 1.00 95.25 105 ASP A C 1
ATOM 840 O O . ASP A 1 105 ? -12.876 -3.289 52.668 1.00 95.25 105 ASP A O 1
ATOM 844 N N . GLU A 1 106 ? -12.577 -1.235 51.814 1.00 96.31 106 GLU A N 1
ATOM 845 C CA . GLU A 1 106 ? -13.050 -0.519 53.011 1.00 96.31 106 GLU A CA 1
ATOM 846 C C . GLU A 1 106 ? -14.484 -0.904 53.410 1.00 96.31 106 GLU A C 1
ATOM 848 O O . GLU A 1 106 ? -14.790 -1.101 54.592 1.00 96.31 106 GLU A O 1
ATOM 853 N N . LEU A 1 107 ? -15.398 -0.987 52.436 1.00 94.50 107 LEU A N 1
ATOM 854 C CA . LEU A 1 107 ? -16.786 -1.377 52.695 1.00 94.50 107 LEU A CA 1
ATOM 855 C C . LEU A 1 107 ? -16.883 -2.833 53.162 1.00 94.50 107 LEU A C 1
ATOM 857 O O . LEU A 1 107 ? -17.661 -3.133 54.071 1.00 94.50 107 LEU A O 1
ATOM 861 N N . SER A 1 108 ? -16.068 -3.720 52.592 1.00 94.25 108 SER A N 1
ATOM 862 C CA . SER A 1 108 ? -15.995 -5.126 52.995 1.00 94.25 108 SER A CA 1
ATOM 863 C C . SER A 1 108 ? -15.485 -5.282 54.428 1.00 94.25 108 SER A C 1
ATOM 865 O O . SER A 1 108 ? -16.004 -6.102 55.191 1.00 94.25 108 SER A O 1
ATOM 867 N N . GLU A 1 109 ? -14.505 -4.475 54.833 1.00 95.00 109 GLU A N 1
ATOM 868 C CA . GLU A 1 109 ? -13.994 -4.472 56.203 1.00 95.00 109 GLU A CA 1
ATOM 869 C C . GLU A 1 109 ? -15.035 -3.939 57.200 1.00 95.00 10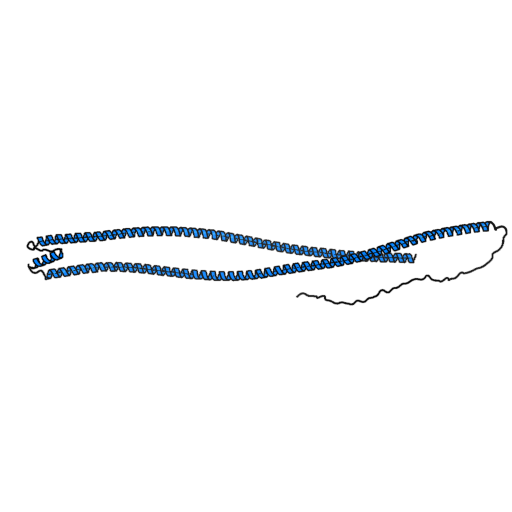9 GLU A C 1
ATOM 871 O O . GLU A 1 109 ? -15.285 -4.565 58.237 1.00 95.00 109 GLU A O 1
ATOM 876 N N . LYS A 1 110 ? -15.722 -2.839 56.857 1.00 94.56 110 LYS A N 1
ATOM 877 C CA . LYS A 1 110 ? -16.841 -2.312 57.659 1.00 94.56 110 LYS A CA 1
ATOM 878 C C . LYS A 1 110 ? -17.949 -3.349 57.837 1.00 94.56 110 LYS A C 1
ATOM 880 O O . LYS A 1 110 ? -18.437 -3.516 58.954 1.00 94.56 110 LYS A O 1
ATOM 885 N N . LEU A 1 111 ? -18.301 -4.084 56.780 1.00 94.12 111 LEU A N 1
ATOM 886 C CA . LEU A 1 111 ? -19.313 -5.139 56.841 1.00 94.12 111 LEU A CA 1
ATOM 887 C C . LEU A 1 111 ? -18.914 -6.256 57.816 1.00 94.12 111 LEU A C 1
ATOM 889 O O . LEU A 1 111 ? -19.713 -6.615 58.681 1.00 94.12 111 LEU A O 1
ATOM 893 N N . LYS A 1 112 ? -17.675 -6.762 57.730 1.00 94.06 112 LYS A N 1
ATOM 894 C CA . LYS A 1 112 ? -17.162 -7.788 58.659 1.00 94.06 112 LYS A CA 1
ATOM 895 C C . LYS A 1 112 ? -17.201 -7.311 60.109 1.00 94.06 112 LYS A C 1
ATOM 897 O O . LYS A 1 112 ? -17.597 -8.062 61.001 1.00 94.06 112 LYS A O 1
ATOM 902 N N . LYS A 1 113 ? -16.819 -6.053 60.354 1.00 93.62 113 LYS A N 1
ATOM 903 C CA . LYS A 1 113 ? -16.851 -5.466 61.698 1.00 93.62 113 LYS A CA 1
ATOM 904 C C . LYS A 1 113 ? -18.278 -5.420 62.247 1.00 93.62 113 LYS A C 1
ATOM 906 O O . LYS A 1 113 ? -18.502 -5.925 63.346 1.00 93.62 113 LYS A O 1
ATOM 911 N N . SER A 1 114 ? -19.235 -4.912 61.470 1.00 88.50 114 SER A N 1
ATOM 912 C CA . SER A 1 114 ? -20.649 -4.874 61.866 1.00 88.50 114 SER A CA 1
ATOM 913 C C . SER A 1 114 ? -21.244 -6.269 62.080 1.00 88.50 114 SER A C 1
ATOM 915 O O . SER A 1 114 ? -21.989 -6.463 63.035 1.00 88.50 114 SER A O 1
ATOM 917 N N . GLN A 1 115 ? -20.880 -7.263 61.262 1.00 91.88 115 GLN A N 1
ATOM 918 C CA . GLN A 1 115 ? -21.290 -8.658 61.478 1.00 91.88 115 GLN A CA 1
ATOM 919 C C . GLN A 1 115 ? -20.796 -9.190 62.830 1.00 91.88 115 GLN A C 1
ATOM 921 O O . GLN A 1 115 ? -21.587 -9.723 63.605 1.00 91.88 115 GLN A O 1
ATOM 926 N N . SER A 1 116 ? -19.519 -8.968 63.161 1.00 88.38 116 SER A N 1
ATOM 927 C CA . SER A 1 116 ? -18.954 -9.396 64.450 1.00 88.38 116 SER A CA 1
ATOM 928 C C . SER A 1 116 ? -19.594 -8.697 65.657 1.00 88.38 116 SER A C 1
ATOM 930 O O . SER A 1 116 ? -19.659 -9.256 66.752 1.00 88.38 116 SER A O 1
ATOM 932 N N . GLU A 1 117 ? -20.047 -7.456 65.476 1.00 91.69 117 GLU A N 1
ATOM 933 C CA . GLU A 1 117 ? -20.687 -6.659 66.519 1.00 91.69 117 GLU A CA 1
ATOM 934 C C . GLU A 1 117 ? -22.128 -7.120 66.761 1.00 91.69 117 GLU A C 1
ATOM 936 O O . GLU A 1 117 ? -22.521 -7.294 67.915 1.00 91.69 117 GLU A O 1
ATOM 941 N N . ASN A 1 118 ? -22.867 -7.442 65.693 1.00 85.81 118 ASN A N 1
ATOM 942 C CA . ASN A 1 118 ? -24.184 -8.071 65.794 1.00 85.81 118 ASN A CA 1
ATOM 943 C C . ASN A 1 118 ? -24.116 -9.428 66.503 1.00 85.81 118 ASN A C 1
ATOM 945 O O . ASN A 1 118 ? -24.879 -9.654 67.435 1.00 85.81 118 ASN A O 1
ATOM 949 N N . GLU A 1 119 ? -23.157 -10.296 66.162 1.00 89.81 119 GLU A N 1
ATOM 950 C CA . GLU A 1 119 ? -22.997 -11.587 66.854 1.00 89.81 119 GLU A CA 1
ATOM 951 C C . GLU A 1 119 ? -22.721 -11.429 68.359 1.00 89.81 119 GLU A C 1
ATOM 953 O O . GLU A 1 119 ? -23.145 -12.254 69.173 1.00 89.81 119 GLU A O 1
ATOM 958 N N . LYS A 1 120 ? -21.991 -10.376 68.756 1.00 88.75 120 LYS A N 1
ATOM 959 C CA . LYS A 1 120 ? -21.757 -10.057 70.173 1.00 88.75 120 LYS A CA 1
ATOM 960 C C . LYS A 1 120 ? -23.028 -9.569 70.856 1.00 88.75 120 LYS A C 1
ATOM 962 O O . LYS A 1 120 ? -23.282 -9.973 71.991 1.00 88.75 120 LYS A O 1
ATOM 967 N N . LEU A 1 121 ? -23.795 -8.705 70.193 1.00 87.88 121 LEU A N 1
ATOM 968 C CA . LEU A 1 121 ? -25.068 -8.203 70.707 1.00 87.88 121 LEU A CA 1
ATOM 969 C C . LEU A 1 121 ? -26.085 -9.332 70.872 1.00 87.88 121 LEU A C 1
ATOM 971 O O . LEU A 1 121 ? -26.696 -9.413 71.930 1.00 87.88 121 LEU A O 1
ATOM 975 N N . ASP A 1 122 ? -26.194 -10.246 69.909 1.00 87.81 122 ASP A N 1
ATOM 976 C CA . ASP A 1 122 ? -27.101 -11.397 69.997 1.00 87.81 122 ASP A CA 1
ATOM 977 C C . ASP A 1 122 ? -26.758 -12.296 71.192 1.00 87.81 122 ASP A C 1
ATOM 979 O O . ASP A 1 122 ? -27.629 -12.649 71.989 1.00 87.81 122 ASP A O 1
ATOM 983 N N . LYS A 1 123 ? -25.469 -12.605 71.393 1.00 88.69 123 LYS A N 1
ATOM 984 C CA . LYS A 1 123 ? -25.015 -13.379 72.562 1.00 88.69 123 LYS A CA 1
ATOM 985 C C . LYS A 1 123 ? -25.305 -12.661 73.876 1.00 88.69 123 LYS A C 1
ATOM 987 O O . LYS A 1 123 ? -25.734 -13.296 74.836 1.00 88.69 123 LYS A O 1
ATOM 992 N N . LYS A 1 124 ? -25.059 -11.350 73.929 1.00 88.31 124 LYS A N 1
ATOM 993 C CA . LYS A 1 124 ? -25.319 -10.541 75.122 1.00 88.31 124 LYS A CA 1
ATOM 994 C C . LYS A 1 124 ? -26.812 -10.486 75.440 1.00 88.31 124 LYS A C 1
ATOM 996 O O . LYS A 1 124 ? -27.180 -10.714 76.584 1.00 88.31 124 LYS A O 1
ATOM 1001 N N . ASN A 1 125 ? -27.651 -10.240 74.438 1.00 85.94 125 ASN A N 1
ATOM 1002 C CA . ASN A 1 125 ? -29.098 -10.180 74.603 1.00 85.94 125 ASN A CA 1
ATOM 1003 C C . ASN A 1 125 ? -29.655 -11.512 75.119 1.00 85.94 125 ASN A C 1
ATOM 1005 O O . ASN A 1 125 ? -30.480 -11.495 76.026 1.00 85.94 125 ASN A O 1
ATOM 1009 N N . ASN A 1 126 ? -29.166 -12.653 74.618 1.00 85.31 126 ASN A N 1
ATOM 1010 C CA . ASN A 1 126 ? -29.562 -13.963 75.145 1.00 85.31 126 ASN A CA 1
ATOM 1011 C C . ASN A 1 126 ? -29.170 -14.147 76.618 1.00 85.31 126 ASN A C 1
ATOM 1013 O O . ASN A 1 126 ? -29.993 -14.594 77.411 1.00 85.31 126 ASN A O 1
ATOM 1017 N N . LEU A 1 127 ? -27.949 -13.767 77.004 1.00 86.81 127 LEU A N 1
ATOM 1018 C CA . LEU A 1 127 ? -27.503 -13.850 78.401 1.00 86.81 127 LEU A CA 1
ATOM 1019 C C . LEU A 1 127 ? -28.307 -12.924 79.324 1.00 86.81 127 LEU A C 1
ATOM 1021 O O . LEU A 1 127 ? -28.690 -13.327 80.421 1.00 86.81 127 LEU A O 1
ATOM 1025 N N . ASP A 1 128 ? -28.577 -11.694 78.882 1.00 86.19 128 ASP A N 1
ATOM 1026 C CA . ASP A 1 128 ? -29.374 -10.725 79.637 1.00 86.19 128 ASP A CA 1
ATOM 1027 C C . ASP A 1 128 ? -30.829 -11.216 79.791 1.00 86.19 128 ASP A C 1
ATOM 1029 O O . ASP A 1 128 ? -31.416 -11.073 80.867 1.00 86.19 128 ASP A O 1
ATOM 1033 N N . LEU A 1 129 ? -31.391 -11.860 78.759 1.00 86.25 129 LEU A N 1
ATOM 1034 C CA . LEU A 1 129 ? -32.715 -12.487 78.798 1.00 86.25 129 LEU A CA 1
ATOM 1035 C C . LEU A 1 129 ? -32.756 -13.672 79.778 1.00 86.25 129 LEU A C 1
ATOM 1037 O O . LEU A 1 129 ? -33.668 -13.750 80.602 1.00 86.25 129 LEU A O 1
ATOM 1041 N N . GLU A 1 130 ? -31.767 -14.570 79.740 1.00 86.81 130 GLU A N 1
ATOM 1042 C CA . GLU A 1 130 ? -31.656 -15.700 80.675 1.00 86.81 130 GLU A CA 1
ATOM 1043 C C . GLU A 1 130 ? -31.503 -15.220 82.126 1.00 86.81 130 GLU A C 1
ATOM 1045 O O . GLU A 1 130 ? -32.171 -15.726 83.036 1.00 86.81 130 GLU A O 1
ATOM 1050 N N . ALA A 1 131 ? -30.674 -14.198 82.356 1.00 86.69 131 ALA A N 1
ATOM 1051 C CA . ALA A 1 131 ? -30.473 -13.608 83.675 1.00 86.69 131 ALA A CA 1
ATOM 1052 C C . ALA A 1 131 ? -31.747 -12.929 84.201 1.00 86.69 131 ALA A C 1
ATOM 1054 O O . ALA A 1 131 ? -32.114 -13.114 85.366 1.00 86.69 131 ALA A O 1
ATOM 1055 N N . ALA A 1 132 ? -32.446 -12.170 83.351 1.00 85.06 132 ALA A N 1
ATOM 1056 C CA . ALA A 1 132 ? -33.724 -11.554 83.695 1.00 85.06 132 ALA A CA 1
ATOM 1057 C C . ALA A 1 132 ? -34.792 -12.612 84.009 1.00 85.06 132 ALA A C 1
ATOM 1059 O O . ALA A 1 132 ? -35.482 -12.488 85.019 1.00 85.06 132 ALA A O 1
ATOM 1060 N N . THR A 1 133 ? -34.872 -13.677 83.206 1.00 87.44 133 THR A N 1
ATOM 1061 C CA . THR A 1 133 ? -35.799 -14.802 83.411 1.00 87.44 133 THR A CA 1
ATOM 1062 C C . THR A 1 133 ? -35.533 -15.476 84.753 1.00 87.44 133 THR A C 1
ATOM 1064 O O . THR A 1 133 ? -36.426 -15.559 85.592 1.00 87.44 133 THR A O 1
ATOM 1067 N N . THR A 1 134 ? -34.276 -15.825 85.036 1.00 86.12 134 THR A N 1
ATOM 1068 C CA . THR A 1 134 ? -33.872 -16.445 86.310 1.00 86.12 134 THR A CA 1
ATOM 1069 C C . THR A 1 134 ? -34.197 -15.552 87.514 1.00 86.12 134 THR A C 1
ATOM 1071 O O . THR A 1 134 ? -34.633 -16.028 88.569 1.00 86.12 134 THR A O 1
ATOM 1074 N N . LYS A 1 135 ? -34.007 -14.233 87.377 1.00 88.69 135 LYS A N 1
ATOM 1075 C CA . LYS A 1 135 ? -34.336 -13.263 88.426 1.00 88.69 135 LYS A CA 1
ATOM 1076 C C . LYS A 1 135 ? -35.843 -13.179 88.664 1.00 88.69 135 LYS A C 1
ATOM 1078 O O . LYS A 1 135 ? -36.264 -13.263 89.813 1.00 88.69 135 LYS A O 1
ATOM 1083 N N . ILE A 1 136 ? -36.639 -13.064 87.600 1.00 86.81 136 ILE A N 1
ATOM 1084 C CA . ILE A 1 136 ? -38.107 -13.048 87.671 1.00 86.81 136 ILE A CA 1
ATOM 1085 C C . ILE A 1 136 ? -38.618 -14.329 88.333 1.00 86.81 136 ILE A C 1
ATOM 1087 O O . ILE A 1 136 ? -39.429 -14.255 89.253 1.00 86.81 136 ILE A O 1
ATOM 1091 N N . GLU A 1 137 ? -38.105 -15.493 87.932 1.00 87.88 137 GLU A N 1
ATOM 1092 C CA . GLU A 1 137 ? -38.440 -16.779 88.548 1.00 87.88 137 GLU A CA 1
ATOM 1093 C C . GLU A 1 137 ? -38.126 -16.804 90.050 1.00 87.88 137 GLU A C 1
ATOM 1095 O O . GLU A 1 137 ? -38.926 -17.282 90.857 1.00 87.88 137 GLU A O 1
ATOM 1100 N N . THR A 1 138 ? -36.966 -16.275 90.444 1.00 86.31 138 THR A N 1
ATOM 1101 C CA . THR A 1 138 ? -36.531 -16.218 91.847 1.00 86.31 138 THR A CA 1
ATOM 1102 C C . THR A 1 138 ? -37.401 -15.266 92.670 1.00 86.31 138 THR A C 1
ATOM 1104 O O . THR A 1 138 ? -37.848 -15.624 93.765 1.00 86.31 138 THR A O 1
ATOM 1107 N N . ASP A 1 139 ? -37.683 -14.075 92.140 1.00 86.69 139 ASP A N 1
ATOM 1108 C CA . ASP A 1 139 ? -38.508 -13.058 92.793 1.00 86.69 139 ASP A CA 1
ATOM 1109 C C . ASP A 1 139 ? -39.968 -13.528 92.923 1.00 86.69 139 ASP A C 1
ATOM 1111 O O . ASP A 1 139 ? -40.565 -13.391 93.995 1.00 86.69 139 ASP A O 1
ATOM 1115 N N . LEU A 1 140 ? -40.524 -14.172 91.889 1.00 86.81 140 LEU A N 1
ATOM 1116 C CA . LEU A 1 140 ? -41.855 -14.793 91.924 1.00 86.81 140 LEU A CA 1
ATOM 1117 C C . LEU A 1 140 ? -41.930 -15.911 92.960 1.00 86.81 140 LEU A C 1
ATOM 1119 O O . LEU A 1 140 ? -42.854 -15.918 93.771 1.00 86.81 140 LEU A O 1
ATOM 1123 N N . LYS A 1 141 ? -40.948 -16.824 92.983 1.00 84.38 141 LYS A N 1
ATOM 1124 C CA . LYS A 1 141 ? -40.847 -17.880 94.005 1.00 84.38 141 LYS A CA 1
ATOM 1125 C C . LYS A 1 141 ? -40.890 -17.294 95.412 1.00 84.38 141 LYS A C 1
ATOM 1127 O O . LYS A 1 141 ? -41.680 -17.734 96.247 1.00 84.38 141 LYS A O 1
ATOM 1132 N N . LYS A 1 142 ? -40.066 -16.274 95.662 1.00 84.81 142 LYS A N 1
ATOM 1133 C CA . LYS A 1 142 ? -39.975 -15.594 96.957 1.00 84.81 142 LYS A CA 1
ATOM 1134 C C . LYS A 1 142 ? -41.286 -14.907 97.336 1.00 84.81 142 LYS A C 1
ATOM 1136 O O . LYS A 1 142 ? -41.725 -15.035 98.477 1.00 84.81 142 LYS A O 1
ATOM 1141 N N . SER A 1 143 ? -41.910 -14.198 96.397 1.00 84.50 143 SER A N 1
ATOM 1142 C CA . SER A 1 143 ? -43.168 -13.494 96.645 1.00 84.50 143 SER A CA 1
ATOM 1143 C C . SER A 1 143 ? -44.321 -14.463 96.908 1.00 84.50 143 SER A C 1
ATOM 1145 O O . SER A 1 143 ? -45.065 -14.267 97.863 1.00 84.50 143 SER A O 1
ATOM 1147 N N . LEU A 1 144 ? -44.453 -15.525 96.108 1.00 83.56 144 LEU A N 1
ATOM 1148 C CA . LEU A 1 144 ? -45.509 -16.529 96.255 1.00 83.56 144 LEU A CA 1
ATOM 1149 C C . LEU A 1 144 ? -45.389 -17.305 97.573 1.00 83.56 144 LEU A C 1
ATOM 1151 O O . LEU A 1 144 ? -46.386 -17.467 98.272 1.00 83.56 144 LEU A O 1
ATOM 1155 N N . LEU A 1 145 ? -44.179 -17.717 97.965 1.00 80.56 145 LEU A N 1
ATOM 1156 C CA . LEU A 1 145 ? -43.951 -18.356 99.268 1.00 80.56 145 LEU A CA 1
ATOM 1157 C C . LEU A 1 145 ? -44.208 -17.397 100.440 1.00 80.56 145 LEU A C 1
ATOM 1159 O O . LEU A 1 145 ? -44.711 -17.821 101.476 1.00 80.56 145 LEU A O 1
ATOM 1163 N N . GLY A 1 146 ? -43.900 -16.105 100.280 1.00 77.25 146 GLY A N 1
ATOM 1164 C CA . GLY A 1 146 ? -44.201 -15.080 101.282 1.00 77.25 146 GLY A CA 1
ATOM 1165 C C . GLY A 1 146 ? -45.702 -14.829 101.461 1.00 77.25 146 GLY A C 1
ATOM 1166 O O . GLY A 1 146 ? -46.161 -14.637 102.585 1.00 77.25 146 GLY A O 1
ATOM 1167 N N . SER A 1 147 ? -46.473 -14.860 100.371 1.00 77.75 147 SER A N 1
ATOM 1168 C CA . SER A 1 147 ? -47.933 -14.697 100.393 1.00 77.75 147 SER A CA 1
ATOM 1169 C C . SER A 1 147 ? -48.681 -15.957 100.842 1.00 77.75 147 SER A C 1
ATOM 1171 O O . SER A 1 147 ? -49.774 -15.843 101.392 1.00 77.75 147 SER A O 1
ATOM 1173 N N . PHE A 1 148 ? -48.097 -17.145 100.653 1.00 74.31 148 PHE A N 1
ATOM 1174 C CA . PHE A 1 148 ? -48.693 -18.435 101.015 1.00 74.31 148 PHE A CA 1
ATOM 1175 C C . PHE A 1 148 ? -47.741 -19.277 101.885 1.00 74.31 148 PHE A C 1
ATOM 1177 O O . PHE A 1 148 ? -47.290 -20.345 101.467 1.00 74.31 148 PHE A O 1
ATOM 1184 N N . PRO A 1 149 ? -47.452 -18.841 103.125 1.00 69.06 149 PRO A N 1
ATOM 1185 C CA . PRO A 1 149 ? -46.434 -19.458 103.981 1.00 69.06 149 PRO A CA 1
ATOM 1186 C C . PRO A 1 149 ? -46.766 -20.887 104.448 1.00 69.06 149 PRO A C 1
ATOM 1188 O O . PRO A 1 149 ? -45.899 -21.566 104.990 1.00 69.06 149 PRO A O 1
ATOM 1191 N N . ALA A 1 150 ? -48.003 -21.356 104.248 1.00 62.09 150 ALA A N 1
ATOM 1192 C CA . ALA A 1 150 ? -48.437 -22.718 104.570 1.00 62.09 150 ALA A CA 1
ATOM 1193 C C . ALA A 1 150 ? -48.173 -23.743 103.444 1.00 62.09 150 ALA A C 1
ATOM 1195 O O . ALA A 1 150 ? -48.416 -24.933 103.640 1.00 62.09 150 ALA A O 1
ATOM 1196 N N . VAL A 1 151 ? -47.706 -23.301 102.270 1.00 65.12 151 VAL A N 1
ATOM 1197 C CA . VAL A 1 151 ? -47.465 -24.152 101.094 1.00 65.12 151 VAL A CA 1
ATOM 1198 C C . VAL A 1 151 ? -45.995 -24.576 101.049 1.00 65.12 151 VAL A C 1
ATOM 1200 O O . VAL A 1 151 ? -45.098 -23.738 100.982 1.00 65.12 151 VAL A O 1
ATOM 1203 N N . THR A 1 152 ? -45.740 -25.885 101.049 1.00 64.19 152 THR A N 1
ATOM 1204 C CA . THR A 1 152 ? -44.399 -26.479 100.948 1.00 64.19 152 THR A CA 1
ATOM 1205 C C . THR A 1 152 ? -44.271 -27.242 99.630 1.00 64.19 152 THR A C 1
ATOM 1207 O O . THR A 1 152 ? -44.512 -28.448 99.542 1.00 64.19 152 THR A O 1
ATOM 1210 N N . ALA A 1 153 ? -43.909 -26.509 98.574 1.00 66.25 153 ALA A N 1
ATOM 1211 C CA . ALA A 1 153 ? -43.752 -27.045 97.225 1.00 66.25 153 ALA A CA 1
ATOM 1212 C C . ALA A 1 153 ? -42.280 -27.320 96.884 1.00 66.25 153 ALA A C 1
ATOM 1214 O O . ALA A 1 153 ? -41.423 -26.444 97.015 1.00 66.25 153 ALA A O 1
ATOM 1215 N N . GLU A 1 154 ? -42.006 -28.522 96.376 1.00 65.31 154 GLU A N 1
ATOM 1216 C CA . GLU A 1 154 ? -40.692 -28.950 95.884 1.00 65.31 154 GLU A CA 1
ATOM 1217 C C . GLU A 1 154 ? -40.732 -29.189 94.365 1.00 65.31 154 GLU A C 1
ATOM 1219 O O . GLU A 1 154 ? -41.723 -29.693 93.832 1.00 65.31 154 GLU A O 1
ATOM 1224 N N . GLY A 1 155 ? -39.654 -28.829 93.658 1.00 66.69 155 GLY A N 1
ATOM 1225 C CA . GLY A 1 155 ? -39.520 -29.004 92.207 1.00 66.69 155 GLY A CA 1
ATOM 1226 C C . GLY A 1 155 ? -38.099 -28.706 91.718 1.00 66.69 155 GLY A C 1
ATOM 1227 O O . GLY A 1 155 ? -37.402 -27.880 92.304 1.00 66.69 155 GLY A O 1
ATOM 1228 N N . LYS A 1 156 ? -37.653 -29.406 90.665 1.00 70.31 156 LYS A N 1
ATOM 1229 C CA . LYS A 1 156 ? -36.264 -29.334 90.162 1.00 70.31 156 LYS A CA 1
ATOM 1230 C C . LYS A 1 156 ? -36.003 -28.124 89.260 1.00 70.31 156 LYS A C 1
ATOM 1232 O O . LYS A 1 156 ? -34.876 -27.648 89.212 1.00 70.31 156 LYS A O 1
ATOM 1237 N N . ASN A 1 157 ? -37.023 -27.630 88.563 1.00 78.50 157 ASN A N 1
ATOM 1238 C CA . ASN A 1 157 ? -36.983 -26.394 87.777 1.00 78.50 157 ASN A CA 1
ATOM 1239 C C . ASN A 1 157 ? -38.198 -25.512 88.126 1.00 78.50 157 ASN A C 1
ATOM 1241 O O . ASN A 1 157 ? -39.077 -25.944 88.878 1.00 78.50 157 ASN A O 1
ATOM 1245 N N . PHE A 1 158 ? -38.230 -24.254 87.668 1.00 81.00 158 PHE A N 1
ATOM 1246 C CA . PHE A 1 158 ? -39.307 -23.324 88.032 1.00 81.00 158 PHE A CA 1
ATOM 1247 C C . PHE A 1 158 ? -40.687 -23.827 87.607 1.00 81.00 158 PHE A C 1
ATOM 1249 O O . PHE A 1 158 ? -41.606 -23.743 88.414 1.00 81.00 158 PHE A O 1
ATOM 1256 N N . GLU A 1 159 ? -40.826 -24.440 86.432 1.00 81.81 159 GLU A N 1
ATOM 1257 C CA . GLU A 1 159 ? -42.117 -24.946 85.947 1.00 81.81 159 GLU A CA 1
ATOM 1258 C C . GLU A 1 159 ? -42.641 -26.116 86.794 1.00 81.81 159 GLU A C 1
ATOM 1260 O O . GLU A 1 159 ? -43.802 -26.108 87.204 1.00 81.81 159 GLU A O 1
ATOM 1265 N N . THR A 1 160 ? -41.794 -27.099 87.132 1.00 81.75 160 THR A N 1
ATOM 1266 C CA . THR A 1 160 ? -42.207 -28.208 88.020 1.00 81.75 160 THR A CA 1
ATOM 1267 C C . THR A 1 160 ? -42.466 -27.741 89.446 1.00 81.75 160 THR A C 1
ATOM 1269 O O . THR A 1 160 ? -43.374 -28.257 90.100 1.00 81.75 160 THR A O 1
ATOM 1272 N N . TRP A 1 161 ? -41.717 -26.744 89.925 1.00 87.19 161 TRP A N 1
ATOM 1273 C CA . TRP A 1 161 ? -41.982 -26.111 91.214 1.00 87.19 161 TRP A CA 1
ATOM 1274 C C . TRP A 1 161 ? -43.320 -25.356 91.209 1.00 87.19 161 TRP A C 1
ATOM 1276 O O . TRP A 1 161 ? -44.134 -25.563 92.107 1.00 87.19 161 TRP A O 1
ATOM 1286 N N . LEU A 1 162 ? -43.585 -24.546 90.179 1.00 83.50 162 LEU A N 1
ATOM 1287 C CA . LEU A 1 162 ? -44.808 -23.757 90.038 1.00 83.50 162 LEU A CA 1
ATOM 1288 C C . LEU A 1 162 ? -46.036 -24.665 89.921 1.00 83.50 162 LEU A C 1
ATOM 1290 O O . LEU A 1 162 ? -47.043 -24.411 90.572 1.00 83.50 162 LEU A O 1
ATOM 1294 N N . ALA A 1 163 ? -45.946 -25.763 89.168 1.00 79.94 163 ALA A N 1
ATOM 1295 C CA . ALA A 1 163 ? -47.023 -26.746 89.062 1.00 79.94 163 ALA A CA 1
ATOM 1296 C C . ALA A 1 163 ? -47.353 -27.414 90.414 1.00 79.94 163 ALA A C 1
ATOM 1298 O O . ALA A 1 163 ? -48.524 -27.610 90.742 1.00 79.94 163 ALA A O 1
ATOM 1299 N N . SER A 1 164 ? -46.338 -27.734 91.226 1.00 76.75 164 SER A N 1
ATOM 1300 C CA . SER A 1 164 ? -46.507 -28.295 92.578 1.00 76.75 164 SER A CA 1
ATOM 1301 C C . SER A 1 164 ? -47.108 -27.272 93.552 1.00 76.75 164 SER A C 1
ATOM 1303 O O . SER A 1 164 ? -48.065 -27.577 94.269 1.00 76.75 164 SER A O 1
ATOM 1305 N N . PHE A 1 165 ? -46.610 -26.031 93.501 1.00 82.12 165 PHE A N 1
ATOM 1306 C CA . PHE A 1 165 ? -47.128 -24.894 94.260 1.00 82.12 165 PHE A CA 1
ATOM 1307 C C . PHE A 1 165 ? -48.600 -24.634 93.938 1.00 82.12 165 PHE A C 1
ATOM 1309 O O . PHE A 1 165 ? -49.428 -24.585 94.845 1.00 82.12 165 PHE A O 1
ATOM 1316 N N . LEU A 1 166 ? -48.949 -24.555 92.651 1.00 79.06 166 LEU A N 1
ATOM 1317 C CA . LEU A 1 166 ? -50.322 -24.363 92.194 1.00 79.06 166 LEU A CA 1
ATOM 1318 C C . LEU A 1 166 ? -51.221 -25.519 92.629 1.00 79.06 166 LEU A C 1
ATOM 1320 O O . LEU A 1 166 ? -52.329 -25.260 93.081 1.00 79.06 166 LEU A O 1
ATOM 1324 N N . LYS A 1 167 ? -50.760 -26.775 92.573 1.00 75.31 167 LYS A N 1
ATOM 1325 C CA . LYS A 1 167 ? -51.525 -27.955 93.020 1.00 75.31 167 LYS A CA 1
ATOM 1326 C C . LYS A 1 167 ? -51.835 -27.948 94.525 1.00 75.31 167 LYS A C 1
ATOM 1328 O O . LYS A 1 167 ? -52.911 -28.387 94.921 1.00 75.31 167 LYS A O 1
ATOM 1333 N N . GLN A 1 168 ? -50.917 -27.467 95.364 1.00 70.00 168 GLN A N 1
ATOM 1334 C CA . GLN A 1 168 ? -51.160 -27.315 96.806 1.00 70.00 168 GLN A CA 1
ATOM 1335 C C . GLN A 1 168 ? -52.009 -26.076 97.116 1.00 70.00 168 GLN A C 1
ATOM 1337 O O . GLN A 1 168 ? -52.959 -26.165 97.891 1.00 70.00 168 GLN A O 1
ATOM 1342 N N . ALA 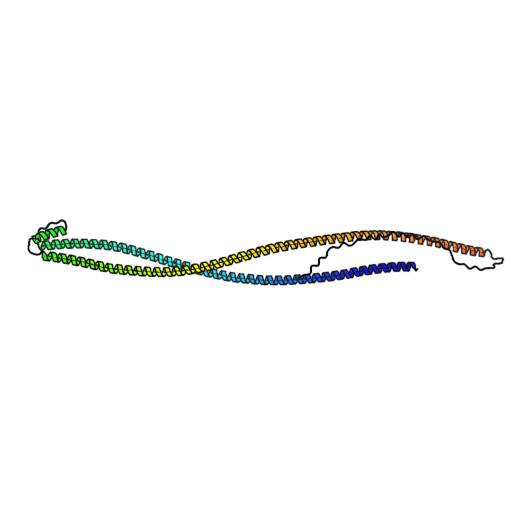A 1 169 ? -51.723 -24.939 96.476 1.00 65.00 169 ALA A N 1
ATOM 1343 C CA . ALA A 1 169 ? -52.495 -23.708 96.633 1.00 65.00 169 ALA A CA 1
ATOM 1344 C C . ALA A 1 169 ? -53.959 -23.877 96.172 1.00 65.00 169 ALA A C 1
ATOM 1346 O O . ALA A 1 169 ? -54.869 -23.306 96.769 1.00 65.00 169 ALA A O 1
ATOM 1347 N N . SER A 1 170 ? -54.209 -24.729 95.172 1.00 61.72 170 SER A N 1
ATOM 1348 C CA . SER A 1 170 ? -55.548 -25.021 94.634 1.00 61.72 170 SER A CA 1
ATOM 1349 C C . SER A 1 170 ? -56.414 -25.958 95.489 1.00 61.72 170 SER A C 1
ATOM 1351 O O . SER A 1 170 ? -57.593 -26.121 95.182 1.00 61.72 170 SER A O 1
ATOM 1353 N N . GLN A 1 171 ? -55.917 -26.501 96.612 1.00 56.81 171 GLN A N 1
ATOM 1354 C CA . GLN A 1 171 ? -56.785 -27.119 97.633 1.00 56.81 171 GLN A CA 1
ATOM 1355 C C . GLN A 1 171 ? -57.539 -26.081 98.490 1.00 56.81 171 GLN A C 1
ATOM 1357 O O . GLN A 1 171 ? -58.415 -26.447 99.273 1.00 56.81 171 GLN A O 1
ATOM 1362 N N . SER A 1 172 ? -57.265 -24.785 98.302 1.00 48.53 172 SER A N 1
ATOM 1363 C CA . SER A 1 172 ? -57.986 -23.667 98.910 1.00 48.53 172 SER A CA 1
ATOM 1364 C C . SER A 1 172 ? -58.662 -22.799 97.834 1.00 48.53 172 SER A C 1
ATOM 1366 O O . SER A 1 172 ? -58.101 -21.810 97.383 1.00 48.53 172 SER A O 1
ATOM 1368 N N . VAL A 1 173 ? -59.905 -23.163 97.492 1.00 41.66 173 VAL A N 1
ATOM 1369 C CA . VAL A 1 173 ? -61.008 -22.284 97.031 1.00 41.66 173 VAL A CA 1
ATOM 1370 C C . VAL A 1 173 ? -60.834 -21.520 95.687 1.00 41.66 173 VAL A C 1
ATOM 1372 O O . VAL A 1 173 ? -60.243 -20.454 95.619 1.00 41.66 173 VAL A O 1
ATOM 1375 N N . VAL A 1 174 ? -61.523 -22.028 94.646 1.00 47.38 174 VAL A N 1
ATOM 1376 C CA . VAL A 1 174 ? -62.314 -21.290 93.613 1.00 47.38 174 VAL A CA 1
ATOM 1377 C C . VAL A 1 174 ? -61.574 -20.348 92.628 1.00 47.38 174 VAL A C 1
ATOM 1379 O O . VAL A 1 174 ? -62.077 -19.280 92.304 1.00 47.38 174 VAL A O 1
ATOM 1382 N N . VAL A 1 175 ? -60.428 -20.737 92.045 1.00 49.09 175 VAL A N 1
ATOM 1383 C CA . VAL A 1 175 ? -59.754 -19.906 91.001 1.00 49.09 175 VAL A CA 1
ATOM 1384 C C . VAL A 1 175 ? -59.367 -20.666 89.716 1.00 49.09 175 VAL A C 1
ATOM 1386 O O . VAL A 1 175 ? -58.419 -20.300 89.029 1.00 49.09 175 VAL A O 1
ATOM 1389 N N . THR A 1 176 ? -60.074 -21.734 89.340 1.00 55.47 176 THR A N 1
ATOM 1390 C CA . THR A 1 176 ? -59.735 -22.495 88.117 1.00 55.47 176 THR A CA 1
ATOM 1391 C C . THR A 1 176 ? -60.207 -21.835 86.814 1.00 55.47 176 THR A C 1
ATOM 1393 O O . THR A 1 176 ? -59.475 -21.886 85.835 1.00 55.47 176 THR A O 1
ATOM 1396 N N . GLU A 1 177 ? -61.345 -21.132 86.781 1.00 48.97 177 GLU A N 1
ATOM 1397 C CA . GLU A 1 177 ? -61.848 -20.516 85.531 1.00 48.97 177 GLU A CA 1
ATOM 1398 C C . GLU A 1 177 ? -61.248 -19.130 85.215 1.00 48.97 177 GLU A C 1
ATOM 1400 O O . GLU A 1 177 ? -61.230 -18.713 84.058 1.00 48.97 177 GLU A O 1
ATOM 1405 N N . ILE A 1 178 ? -60.712 -18.409 86.209 1.00 53.38 178 ILE A N 1
ATOM 1406 C CA . ILE A 1 178 ? -60.075 -17.095 85.986 1.00 53.38 178 ILE A CA 1
ATOM 1407 C C . ILE A 1 178 ? -58.614 -17.266 85.537 1.00 53.38 178 ILE A C 1
ATOM 1409 O O . ILE A 1 178 ? -58.196 -16.617 84.580 1.00 53.38 178 ILE A O 1
ATOM 1413 N N . VAL A 1 179 ? -57.870 -18.205 86.134 1.00 58.56 179 VAL A N 1
ATOM 1414 C CA . VAL A 1 179 ? -56.470 -18.496 85.760 1.00 58.56 179 VAL A CA 1
ATOM 1415 C C . VAL A 1 179 ? -56.371 -19.114 84.361 1.00 58.56 179 VAL A C 1
ATOM 1417 O O . VAL A 1 179 ? -55.457 -18.789 83.606 1.00 58.56 179 VAL A O 1
ATOM 1420 N N . GLU A 1 180 ? -57.323 -19.969 83.973 1.00 59.12 180 GLU A N 1
ATOM 1421 C CA . GLU A 1 180 ? -57.343 -20.573 82.634 1.00 59.12 180 GLU A CA 1
ATOM 1422 C C . GLU A 1 180 ? -57.654 -19.536 81.537 1.00 59.12 180 GLU A C 1
ATOM 1424 O O . GLU A 1 180 ? -57.120 -19.617 80.429 1.00 59.12 180 GLU A O 1
ATOM 1429 N N . ASN A 1 181 ? -58.456 -18.514 81.854 1.00 60.94 181 ASN A N 1
ATOM 1430 C CA . ASN A 1 181 ? -58.721 -17.398 80.948 1.00 60.94 181 ASN A CA 1
ATOM 1431 C C . ASN A 1 181 ? -57.558 -16.393 80.892 1.00 60.94 181 ASN A C 1
ATOM 1433 O O . ASN A 1 181 ? -57.229 -15.941 79.801 1.00 60.94 181 ASN A O 1
ATOM 1437 N N . GLU A 1 182 ? -56.870 -16.098 82.000 1.00 71.50 182 GLU A N 1
ATOM 1438 C CA . GLU A 1 182 ? -55.626 -15.302 81.979 1.00 71.50 182 GLU A CA 1
ATOM 1439 C C . GLU A 1 182 ? -54.495 -15.998 81.208 1.00 71.50 182 GLU A C 1
ATOM 1441 O O . GLU A 1 182 ? -53.745 -15.337 80.489 1.00 71.50 182 GLU A O 1
ATOM 1446 N N . GLY A 1 183 ? -54.389 -17.328 81.306 1.00 75.62 183 GLY A N 1
ATOM 1447 C CA . GLY A 1 183 ? -53.446 -18.120 80.514 1.00 75.62 183 GLY A CA 1
ATOM 1448 C C . GLY A 1 183 ? -53.726 -18.021 79.014 1.00 75.62 183 GLY A C 1
ATOM 1449 O O . GLY A 1 183 ? -52.820 -17.732 78.236 1.00 75.62 183 GLY A O 1
ATOM 1450 N N . LYS A 1 184 ? -54.998 -18.163 78.613 1.00 80.00 184 LYS A N 1
ATOM 1451 C CA . LYS A 1 184 ? -55.427 -17.978 77.216 1.00 80.00 184 LYS A CA 1
ATOM 1452 C C . LYS A 1 184 ? -55.214 -16.544 76.727 1.00 80.00 184 LYS A C 1
ATOM 1454 O O . LYS A 1 184 ? -54.845 -16.357 75.573 1.00 80.00 184 LYS A O 1
ATOM 1459 N N . VAL A 1 185 ? -55.421 -15.536 77.579 1.00 79.31 185 VAL A N 1
ATOM 1460 C CA . VAL A 1 185 ? -55.159 -14.128 77.237 1.00 79.31 185 VAL A CA 1
ATOM 1461 C C . VAL A 1 185 ? -53.668 -13.892 77.009 1.00 79.31 185 VAL A C 1
ATOM 1463 O O . VAL A 1 185 ? -53.320 -13.320 75.983 1.00 79.31 185 VAL A O 1
ATOM 1466 N N . LYS A 1 186 ? -52.785 -14.403 77.873 1.00 82.06 186 LYS A N 1
ATOM 1467 C CA . LYS A 1 186 ? -51.330 -14.299 77.667 1.00 82.06 186 LYS A CA 1
ATOM 1468 C C . LYS A 1 186 ? -50.858 -15.014 76.404 1.00 82.06 186 LYS A C 1
ATOM 1470 O O . LYS A 1 186 ? -50.061 -14.458 75.659 1.00 82.06 186 LYS A O 1
ATOM 1475 N N . GLU A 1 187 ? -51.379 -16.209 76.126 1.00 84.50 187 GLU A N 1
ATOM 1476 C CA . GLU A 1 187 ? -51.047 -16.947 74.901 1.00 84.50 187 GLU A CA 1
ATOM 1477 C C . GLU A 1 187 ? -51.527 -16.200 73.643 1.00 84.50 187 GLU A C 1
ATOM 1479 O O . GLU A 1 187 ? -50.843 -16.170 72.619 1.00 84.50 187 GLU A O 1
ATOM 1484 N N . LEU A 1 188 ? -52.699 -15.559 73.715 1.00 85.38 188 LEU A N 1
ATOM 1485 C CA . LEU A 1 188 ? -53.203 -14.706 72.641 1.00 85.38 188 LEU A CA 1
ATOM 1486 C C . LEU A 1 188 ? -52.375 -13.428 72.486 1.00 85.38 188 LEU A C 1
ATOM 1488 O O . LEU A 1 188 ? -52.118 -13.046 71.351 1.00 85.38 188 LEU A O 1
ATOM 1492 N N . GLU A 1 189 ? -51.935 -12.792 73.574 1.00 84.62 189 GLU A N 1
ATOM 1493 C CA . GLU A 1 189 ? -51.047 -11.620 73.553 1.00 84.62 189 GLU A CA 1
ATOM 1494 C C . GLU A 1 189 ? -49.676 -11.952 72.951 1.00 84.62 189 GLU A C 1
ATOM 1496 O O . GLU A 1 189 ? -49.162 -11.182 72.138 1.00 84.62 189 GLU A O 1
ATOM 1501 N N . GLU A 1 190 ? -49.112 -13.114 73.280 1.00 87.38 190 GLU A N 1
ATOM 1502 C CA . GLU A 1 190 ? -47.845 -13.598 72.730 1.00 87.38 190 GLU A CA 1
ATOM 1503 C C . GLU A 1 190 ? -47.962 -13.893 71.229 1.00 87.38 190 GLU A C 1
ATOM 1505 O O . GLU A 1 190 ? -47.173 -13.375 70.436 1.00 87.38 190 GLU A O 1
ATOM 1510 N N . LYS A 1 191 ? -49.027 -14.590 70.807 1.00 86.44 191 LYS A N 1
ATOM 1511 C CA . LYS A 1 191 ? -49.352 -14.799 69.384 1.00 86.44 191 LYS A CA 1
ATOM 1512 C C . LYS A 1 191 ? -49.589 -13.486 68.636 1.00 86.44 191 LYS A C 1
ATOM 1514 O O . LYS A 1 191 ? -49.209 -13.366 67.473 1.00 86.44 191 LYS A O 1
ATOM 1519 N N . LEU A 1 192 ? -50.207 -12.490 69.277 1.00 85.19 192 LEU A N 1
ATOM 1520 C CA . LEU A 1 192 ? -50.396 -11.152 68.703 1.00 85.19 192 LEU A CA 1
ATOM 1521 C C . LEU A 1 192 ? -49.060 -10.425 68.542 1.00 85.19 192 LEU A C 1
ATOM 1523 O O . LEU A 1 192 ? -48.847 -9.746 67.537 1.00 85.19 192 LEU A O 1
ATOM 1527 N N . SER A 1 193 ? -48.156 -10.587 69.507 1.00 82.69 193 SER A N 1
ATOM 1528 C CA . SER A 1 193 ? -46.805 -10.034 69.460 1.00 82.69 193 SER A CA 1
ATOM 1529 C C . SER A 1 193 ? -45.967 -10.685 68.350 1.00 82.69 193 SER A C 1
ATOM 1531 O O . SER A 1 193 ? -45.349 -9.973 67.558 1.00 82.69 193 SER A O 1
ATOM 1533 N N . GLU A 1 194 ? -46.033 -12.012 68.192 1.00 84.50 194 GLU A N 1
ATOM 1534 C CA . GLU A 1 194 ? -45.414 -12.739 67.072 1.00 84.50 194 GLU A CA 1
ATOM 1535 C C . GLU A 1 194 ? -45.992 -12.326 65.716 1.00 84.50 194 GLU A C 1
ATOM 1537 O O . GLU A 1 194 ? -45.242 -12.050 64.781 1.00 84.50 194 GLU A O 1
ATOM 1542 N N . LEU A 1 195 ? -47.321 -12.231 65.591 1.00 80.25 195 LEU A N 1
ATOM 1543 C CA . LEU A 1 195 ? -47.979 -11.752 64.370 1.00 80.25 195 LEU A CA 1
ATOM 1544 C C . LEU A 1 195 ? -47.545 -10.328 64.015 1.00 80.25 195 LEU A C 1
ATOM 1546 O O . LEU A 1 195 ? -47.327 -10.016 62.843 1.00 80.25 195 LEU A O 1
ATOM 1550 N N . LYS A 1 196 ? -47.371 -9.468 65.022 1.00 80.25 196 LYS A N 1
ATOM 1551 C CA . LYS A 1 196 ? -46.881 -8.102 64.839 1.00 80.25 196 LYS A CA 1
ATOM 1552 C C . LYS A 1 196 ? -45.405 -8.073 64.424 1.00 80.25 196 LYS A C 1
ATOM 1554 O O . LYS A 1 196 ? -45.055 -7.307 63.528 1.00 80.25 196 LYS A O 1
ATOM 1559 N N . GLY A 1 197 ? -44.563 -8.939 64.990 1.00 78.44 197 GLY A N 1
ATOM 1560 C CA . GLY A 1 197 ? -43.177 -9.133 64.545 1.00 78.44 197 GLY A CA 1
ATOM 1561 C C . GLY A 1 197 ? -43.089 -9.671 63.110 1.00 78.44 197 GLY A C 1
ATOM 1562 O O . GLY A 1 197 ? -42.318 -9.170 62.291 1.00 78.44 197 GLY A O 1
ATOM 1563 N N . ASN A 1 198 ? -43.958 -10.616 62.748 1.00 78.31 198 ASN A N 1
ATOM 1564 C CA . ASN A 1 198 ? -44.063 -11.149 61.389 1.00 78.31 198 ASN A CA 1
ATOM 1565 C C . ASN A 1 198 ? -44.565 -10.104 60.381 1.00 78.31 198 ASN A C 1
ATOM 1567 O O . ASN A 1 198 ? -44.099 -10.081 59.241 1.00 78.31 198 ASN A O 1
ATOM 1571 N N . SER A 1 199 ? -45.441 -9.185 60.798 1.00 75.56 199 SER A N 1
ATOM 1572 C CA . SER A 1 199 ? -45.826 -8.026 59.985 1.00 75.56 199 SER A CA 1
ATOM 1573 C C . SER A 1 199 ? -44.634 -7.113 59.671 1.00 75.56 199 SER A C 1
ATOM 1575 O O . SER A 1 199 ? -44.552 -6.605 58.558 1.00 75.56 199 SER A O 1
ATOM 1577 N N . GLN A 1 200 ? -43.681 -6.926 60.592 1.00 78.38 200 GLN A N 1
ATOM 1578 C CA . GLN A 1 200 ? -42.464 -6.147 60.307 1.00 78.38 200 GLN A CA 1
ATOM 1579 C C . GLN A 1 200 ? -41.529 -6.861 59.318 1.00 78.38 200 GLN A C 1
ATOM 1581 O O . GLN A 1 200 ? -40.871 -6.213 58.501 1.00 78.38 200 GLN A O 1
ATOM 1586 N N . ASN A 1 201 ? -41.496 -8.197 59.335 1.00 85.94 201 ASN A N 1
ATOM 1587 C CA . ASN A 1 201 ? -40.769 -8.969 58.326 1.00 85.94 201 ASN A CA 1
ATOM 1588 C C . ASN A 1 201 ? -41.369 -8.781 56.922 1.00 85.94 201 ASN A C 1
ATOM 1590 O O . ASN A 1 201 ? -40.618 -8.710 55.950 1.00 85.94 201 ASN A O 1
ATOM 1594 N N . ALA A 1 202 ? -42.692 -8.623 56.804 1.00 85.25 202 ALA A N 1
ATOM 1595 C CA . ALA A 1 202 ? -43.350 -8.359 55.523 1.00 85.25 202 ALA A CA 1
ATOM 1596 C C . ALA A 1 202 ? -42.875 -7.045 54.869 1.00 85.25 202 ALA A C 1
ATOM 1598 O O . ALA A 1 202 ? -42.599 -7.027 53.667 1.00 85.25 202 ALA A O 1
ATOM 1599 N N . ASP A 1 203 ? -42.687 -5.974 55.646 1.00 86.94 203 ASP A N 1
ATOM 1600 C CA . ASP A 1 203 ? -42.161 -4.695 55.140 1.00 86.94 203 ASP A CA 1
ATOM 1601 C C . ASP A 1 203 ? -40.698 -4.804 54.685 1.00 86.94 203 ASP A C 1
ATOM 1603 O O . ASP A 1 203 ? -40.298 -4.234 53.660 1.00 86.94 203 ASP A O 1
ATOM 1607 N N . LYS A 1 204 ? -39.892 -5.590 55.410 1.00 90.56 204 LYS A N 1
ATOM 1608 C CA . LYS A 1 204 ? -38.508 -5.890 55.026 1.00 90.56 204 LYS A CA 1
ATOM 1609 C C . LYS A 1 204 ? -38.454 -6.659 53.705 1.00 90.56 204 LYS A C 1
ATOM 1611 O O . LYS A 1 204 ? -37.691 -6.274 52.819 1.00 90.56 204 LYS A O 1
ATOM 1616 N N . TYR A 1 205 ? -39.280 -7.694 53.541 1.00 92.44 205 TYR A N 1
ATOM 1617 C CA . TYR A 1 205 ? -39.358 -8.448 52.287 1.00 92.44 205 TYR A CA 1
ATOM 1618 C C . TYR A 1 205 ? -39.841 -7.580 51.128 1.00 92.44 205 TYR A C 1
ATOM 1620 O O . TYR A 1 205 ? -39.254 -7.623 50.051 1.00 92.44 205 TYR A O 1
ATOM 1628 N N . LYS A 1 206 ? -40.842 -6.725 51.352 1.00 94.56 206 LYS A N 1
ATOM 1629 C CA . LYS A 1 206 ? -41.323 -5.783 50.336 1.00 94.56 206 LYS A CA 1
ATOM 1630 C C . LYS A 1 206 ? -40.224 -4.821 49.878 1.00 94.56 206 LYS A C 1
ATOM 1632 O O . LYS A 1 206 ? -40.071 -4.585 48.683 1.00 94.56 206 LYS A O 1
ATOM 1637 N N . SER A 1 207 ? -39.422 -4.320 50.814 1.00 92.81 207 SER A N 1
ATOM 1638 C CA . SER A 1 207 ? -38.280 -3.451 50.504 1.00 92.81 207 SER A CA 1
ATOM 1639 C C . SER A 1 207 ? -37.189 -4.190 49.717 1.00 92.81 207 SER A C 1
ATOM 1641 O O . SER A 1 207 ? -36.626 -3.637 48.775 1.00 92.81 207 SER A O 1
ATOM 1643 N N . GLN A 1 208 ? -36.911 -5.452 50.063 1.00 95.81 208 GLN A N 1
ATOM 1644 C CA . GLN A 1 208 ? -35.959 -6.290 49.325 1.00 95.81 208 GLN A CA 1
ATOM 1645 C C . GLN A 1 208 ? -36.433 -6.583 47.899 1.00 95.81 208 GLN A C 1
ATOM 1647 O O . GLN A 1 208 ? -35.638 -6.478 46.969 1.00 95.81 208 GLN A O 1
ATOM 1652 N N . VAL A 1 209 ? -37.719 -6.897 47.715 1.00 96.38 209 VAL A N 1
ATOM 1653 C CA . VAL A 1 209 ? -38.311 -7.103 46.386 1.00 96.38 209 VAL A CA 1
ATOM 1654 C C . VAL A 1 209 ? -38.177 -5.838 45.540 1.00 96.38 209 VAL A C 1
ATOM 1656 O O . VAL A 1 209 ? -37.662 -5.923 44.431 1.00 96.38 209 VAL A O 1
ATOM 1659 N N . GLY A 1 210 ? -38.506 -4.660 46.081 1.00 96.94 210 GLY A N 1
ATOM 1660 C CA . GLY A 1 210 ? -38.347 -3.398 45.347 1.00 96.94 210 GLY A CA 1
ATOM 1661 C C . GLY A 1 210 ? -36.894 -3.100 44.947 1.00 96.94 210 GLY A C 1
ATOM 1662 O O . GLY A 1 210 ? -36.629 -2.637 43.838 1.00 96.94 210 GLY A O 1
ATOM 1663 N N . ALA A 1 211 ? -35.924 -3.418 45.811 1.00 95.94 211 ALA A N 1
ATOM 1664 C CA . ALA A 1 211 ? -34.504 -3.279 45.478 1.00 95.94 211 ALA A CA 1
ATOM 1665 C C . ALA A 1 211 ? -34.071 -4.239 44.352 1.00 95.94 211 ALA A C 1
ATOM 1667 O O . ALA A 1 211 ? -33.309 -3.850 43.464 1.00 95.94 211 ALA A O 1
ATOM 1668 N N . LEU A 1 212 ? -34.572 -5.478 44.366 1.00 96.88 212 LEU A N 1
ATOM 1669 C CA . LEU A 1 212 ? -34.314 -6.461 43.313 1.00 96.88 212 LEU A CA 1
ATOM 1670 C C . LEU A 1 212 ? -34.962 -6.058 41.984 1.00 96.88 212 LEU A C 1
ATOM 1672 O O . LEU A 1 212 ? -34.314 -6.166 40.947 1.00 96.88 212 LEU A O 1
ATOM 1676 N N . GLU A 1 213 ? -36.190 -5.542 42.007 1.00 97.12 213 GLU A N 1
ATOM 1677 C CA . GLU A 1 213 ? -36.887 -5.031 40.820 1.00 97.12 213 GLU A CA 1
ATOM 1678 C C . GLU A 1 213 ? -36.126 -3.865 40.178 1.00 97.12 213 GLU A C 1
ATOM 1680 O O . GLU A 1 213 ? -35.914 -3.856 38.964 1.00 97.12 213 GLU A O 1
ATOM 1685 N N . HIS A 1 214 ? -35.636 -2.915 40.982 1.00 96.81 214 HIS A N 1
ATOM 1686 C CA . HIS A 1 214 ? -34.804 -1.822 40.478 1.00 96.81 214 HIS A CA 1
ATOM 1687 C C . HIS A 1 214 ? -33.475 -2.308 39.893 1.00 96.81 214 HIS A C 1
ATOM 1689 O O . HIS A 1 214 ? -33.073 -1.845 38.825 1.00 96.81 214 HIS A O 1
ATOM 1695 N N . SER A 1 215 ? -32.811 -3.259 40.555 1.00 96.88 215 SER A N 1
ATOM 1696 C CA . SER A 1 215 ? -31.574 -3.862 40.049 1.00 96.88 215 SER A CA 1
ATOM 1697 C C . SER A 1 215 ? -31.800 -4.582 38.713 1.00 96.88 215 SER A C 1
ATOM 1699 O O . SER A 1 215 ? -31.038 -4.395 37.763 1.00 96.88 215 SER A O 1
ATOM 1701 N N . LEU A 1 216 ? -32.896 -5.339 38.598 1.00 97.19 216 LEU A N 1
ATOM 1702 C CA . LEU A 1 216 ? -33.274 -6.033 37.368 1.00 97.19 216 LEU A CA 1
ATOM 1703 C C . LEU A 1 216 ? -33.573 -5.049 36.229 1.00 97.19 216 LEU A C 1
ATOM 1705 O O . LEU A 1 216 ? -33.099 -5.245 35.112 1.00 97.19 216 LEU A O 1
ATOM 1709 N N . ALA A 1 217 ? -34.307 -3.969 36.503 1.00 97.31 217 ALA A N 1
ATOM 1710 C CA . ALA A 1 217 ? -34.596 -2.937 35.509 1.00 97.31 217 ALA A CA 1
ATOM 1711 C C . ALA A 1 217 ? -33.317 -2.243 35.001 1.00 97.31 217 ALA A C 1
ATOM 1713 O O . ALA A 1 217 ? -33.162 -2.012 33.796 1.00 97.31 217 ALA A O 1
ATOM 1714 N N . ALA A 1 218 ? -32.372 -1.956 35.901 1.00 97.25 218 ALA A N 1
ATOM 1715 C CA . ALA A 1 218 ? -31.071 -1.402 35.538 1.00 97.25 218 ALA A CA 1
ATOM 1716 C C . ALA A 1 218 ? -30.255 -2.376 34.670 1.00 97.25 218 ALA A C 1
ATOM 1718 O O . ALA A 1 218 ? -29.693 -1.970 33.652 1.00 97.25 218 ALA A O 1
ATOM 1719 N N . ALA A 1 219 ? -30.238 -3.667 35.021 1.00 96.69 219 ALA A N 1
ATOM 1720 C CA . ALA A 1 219 ? -29.564 -4.702 34.239 1.00 96.69 219 ALA A CA 1
ATOM 1721 C C . ALA A 1 219 ? -30.165 -4.857 32.831 1.00 96.69 219 ALA A C 1
ATOM 1723 O O . ALA A 1 219 ? -29.424 -4.936 31.855 1.00 96.69 219 ALA A O 1
ATOM 1724 N N . LEU A 1 220 ? -31.497 -4.830 32.705 1.00 97.75 220 LEU A N 1
ATOM 1725 C CA . LEU A 1 220 ? -32.180 -4.886 31.407 1.00 97.75 220 LEU A CA 1
ATOM 1726 C C . LEU A 1 220 ? -31.837 -3.687 30.518 1.00 97.75 220 LEU A C 1
ATOM 1728 O O . LEU A 1 220 ? -31.625 -3.848 29.318 1.00 97.75 220 LEU A O 1
ATOM 1732 N N . THR A 1 221 ? -31.748 -2.495 31.108 1.00 97.62 221 THR A N 1
ATOM 1733 C CA . THR A 1 221 ? -31.371 -1.279 30.375 1.00 97.62 221 THR A CA 1
ATOM 1734 C C . THR A 1 221 ? -29.938 -1.387 29.861 1.00 97.62 221 THR A C 1
ATOM 1736 O O . THR A 1 221 ? -29.696 -1.191 28.673 1.00 97.62 221 THR A O 1
ATOM 1739 N N . ARG A 1 222 ? -29.007 -1.808 30.726 1.00 97.12 222 ARG A N 1
ATOM 1740 C CA . ARG A 1 222 ? -27.603 -2.013 30.358 1.00 97.12 222 ARG A CA 1
ATOM 1741 C C . ARG A 1 222 ? -27.437 -3.076 29.269 1.00 97.12 222 ARG A C 1
ATOM 1743 O O . ARG A 1 222 ? -26.641 -2.886 28.357 1.00 97.12 222 ARG A O 1
ATOM 1750 N N . ASN A 1 223 ? -28.193 -4.173 29.332 1.00 96.44 223 ASN A N 1
ATOM 1751 C CA . ASN A 1 223 ? -28.168 -5.194 28.282 1.00 96.44 223 ASN A CA 1
ATOM 1752 C C . ASN A 1 223 ? -28.625 -4.630 26.937 1.00 96.44 223 ASN A C 1
ATOM 1754 O O . ASN A 1 223 ? -27.972 -4.871 25.929 1.00 96.44 223 ASN A O 1
ATOM 1758 N N . LYS A 1 224 ? -29.691 -3.826 26.926 1.00 98.00 224 LYS A N 1
ATOM 1759 C CA . LYS A 1 224 ? -30.189 -3.195 25.701 1.00 98.00 224 LYS A CA 1
ATOM 1760 C C . LYS A 1 224 ? -29.169 -2.233 25.081 1.00 98.00 224 LYS A C 1
ATOM 1762 O O . LYS A 1 224 ? -29.047 -2.171 23.861 1.00 98.00 224 LYS A O 1
ATOM 1767 N N . GLU A 1 225 ? -28.440 -1.486 25.908 1.00 97.81 225 GLU A N 1
ATOM 1768 C CA . GLU A 1 225 ? -27.348 -0.618 25.449 1.00 97.81 225 GLU A CA 1
ATOM 1769 C C . GLU A 1 225 ? -26.204 -1.436 24.839 1.00 97.81 225 GLU A C 1
ATOM 1771 O O . GLU A 1 225 ? -25.770 -1.144 23.727 1.00 97.81 225 GLU A O 1
ATOM 1776 N N . ILE A 1 226 ? -25.783 -2.511 25.515 1.00 97.06 226 ILE A N 1
ATOM 1777 C CA . ILE A 1 226 ? -24.731 -3.414 25.028 1.00 97.06 226 ILE A CA 1
ATOM 1778 C C . ILE A 1 226 ? -25.131 -4.073 23.701 1.00 97.06 226 ILE A C 1
ATOM 1780 O O . ILE A 1 226 ? -24.316 -4.119 22.786 1.00 97.06 226 ILE A O 1
ATOM 1784 N N . GLU A 1 227 ? -26.369 -4.551 23.562 1.00 97.56 227 GLU A N 1
ATOM 1785 C CA . GLU A 1 227 ? -26.888 -5.100 22.300 1.00 97.56 227 GLU A CA 1
ATOM 1786 C C . GLU A 1 227 ? -26.861 -4.052 21.172 1.00 97.56 227 GLU A C 1
ATOM 1788 O O . GLU A 1 227 ? -26.482 -4.350 20.036 1.00 97.56 227 GLU A O 1
ATOM 1793 N N . GLY A 1 228 ? -27.202 -2.798 21.484 1.00 97.75 228 GLY A N 1
ATOM 1794 C CA . GLY A 1 228 ? -27.118 -1.686 20.538 1.00 97.75 228 GLY A CA 1
ATOM 1795 C C . GLY A 1 228 ? -25.684 -1.381 20.094 1.00 97.75 228 GLY A C 1
ATOM 1796 O O . GLY A 1 228 ? -25.433 -1.142 18.915 1.00 97.75 228 GLY A O 1
ATOM 1797 N N . ASP A 1 229 ? -24.723 -1.419 21.011 1.00 97.25 229 ASP A N 1
ATOM 1798 C CA . ASP A 1 229 ? -23.314 -1.218 20.669 1.00 97.25 229 ASP A CA 1
ATOM 1799 C C . ASP A 1 229 ? -22.731 -2.410 19.901 1.00 97.25 229 ASP A C 1
ATOM 1801 O O . ASP A 1 229 ? -21.946 -2.220 18.971 1.00 97.25 229 ASP A O 1
ATOM 1805 N N . LEU A 1 230 ? -23.159 -3.630 20.229 1.00 96.62 230 LEU A N 1
ATOM 1806 C CA . LEU A 1 230 ? -22.734 -4.849 19.546 1.00 96.62 230 LEU A CA 1
ATOM 1807 C C . LEU A 1 230 ? -23.203 -4.855 18.089 1.00 96.62 230 LEU A C 1
ATOM 1809 O O . LEU A 1 230 ? -22.394 -5.080 17.193 1.00 96.62 230 LEU A O 1
ATOM 1813 N N . THR A 1 231 ? -24.461 -4.490 17.837 1.00 97.31 231 THR A N 1
ATOM 1814 C CA . THR A 1 231 ? -24.995 -4.368 16.469 1.00 97.31 231 THR A CA 1
ATOM 1815 C C . THR A 1 231 ? -24.290 -3.283 15.648 1.00 97.31 231 THR A C 1
ATOM 1817 O O . THR A 1 231 ? -24.014 -3.491 14.466 1.00 97.31 231 THR A O 1
ATOM 1820 N N . LYS A 1 232 ? -23.923 -2.141 16.251 1.00 98.06 232 LYS A N 1
ATOM 1821 C CA . LYS A 1 232 ? -23.092 -1.125 15.575 1.00 98.06 232 LYS A CA 1
ATOM 1822 C C . LYS A 1 232 ? -21.708 -1.663 15.224 1.00 98.06 232 LYS A C 1
ATOM 1824 O O . LYS A 1 232 ? -21.257 -1.487 14.096 1.00 98.06 232 LYS A O 1
ATOM 1829 N N . LYS A 1 233 ? -21.047 -2.336 16.172 1.00 97.69 233 LYS A N 1
ATOM 1830 C CA . LYS A 1 233 ? -19.719 -2.929 15.957 1.00 97.69 233 LYS A CA 1
ATOM 1831 C C . LYS A 1 233 ? -19.745 -4.022 14.893 1.00 97.69 233 LYS A C 1
ATOM 1833 O O . LYS A 1 233 ? -18.827 -4.093 14.085 1.00 97.69 233 LYS A O 1
ATOM 1838 N N . GLU A 1 234 ? -20.798 -4.831 14.840 1.00 98.00 234 GLU A N 1
ATOM 1839 C CA . GLU A 1 234 ? -21.011 -5.795 13.755 1.00 98.00 234 GLU A CA 1
ATOM 1840 C C . GLU A 1 234 ? -21.154 -5.106 12.391 1.00 98.00 234 GLU A C 1
ATOM 1842 O O . GLU A 1 234 ? -20.588 -5.586 11.409 1.00 98.00 234 GLU A O 1
ATOM 1847 N N . GLY A 1 235 ? -21.849 -3.965 12.330 1.00 97.62 235 GLY A N 1
ATOM 1848 C CA . GLY A 1 235 ? -21.917 -3.120 11.135 1.00 97.62 235 GLY A CA 1
ATOM 1849 C C . GLY A 1 235 ? -20.537 -2.639 10.679 1.00 97.62 235 GLY A C 1
ATOM 1850 O O . GLY A 1 235 ? -20.138 -2.917 9.551 1.00 97.62 235 GLY A O 1
ATOM 1851 N N . GLU A 1 236 ? -19.770 -2.020 11.580 1.00 97.81 236 GLU A N 1
ATOM 1852 C CA . GLU A 1 236 ? -18.404 -1.547 11.299 1.00 97.81 236 GLU A CA 1
ATOM 1853 C C . GLU A 1 236 ? -17.484 -2.682 10.808 1.00 97.81 236 GLU A C 1
ATOM 1855 O O . GLU A 1 236 ? -16.723 -2.507 9.858 1.00 97.81 236 GLU A O 1
ATOM 1860 N N . ILE A 1 237 ? -17.577 -3.873 11.414 1.00 96.94 237 ILE A N 1
ATOM 1861 C CA . ILE A 1 237 ? -16.806 -5.055 10.997 1.00 96.94 237 ILE A CA 1
ATOM 1862 C C . ILE A 1 237 ? -17.169 -5.486 9.572 1.00 96.94 237 ILE A C 1
ATOM 1864 O O . ILE A 1 237 ? -16.289 -5.898 8.811 1.00 96.94 237 ILE A O 1
ATOM 1868 N N . ASN A 1 238 ? -18.449 -5.426 9.203 1.00 97.56 238 ASN A N 1
ATOM 1869 C CA . ASN A 1 238 ? -18.890 -5.779 7.856 1.00 97.56 238 ASN A CA 1
ATOM 1870 C C . ASN A 1 238 ? -18.418 -4.754 6.819 1.00 97.56 238 ASN A C 1
ATOM 1872 O O . ASN A 1 238 ? -17.952 -5.159 5.752 1.00 97.56 238 ASN A O 1
ATOM 1876 N N . ASP A 1 239 ? -18.448 -3.464 7.151 1.00 97.56 239 ASP A N 1
ATOM 1877 C CA . ASP A 1 239 ? -17.917 -2.402 6.292 1.00 97.56 239 ASP A CA 1
ATOM 1878 C C . ASP A 1 239 ? -16.405 -2.570 6.081 1.00 97.56 239 ASP A C 1
ATOM 1880 O O . ASP A 1 239 ? -15.919 -2.544 4.949 1.00 97.56 239 ASP A O 1
ATOM 1884 N N . TRP A 1 240 ? -15.654 -2.843 7.154 1.00 97.88 240 TRP A N 1
ATOM 1885 C CA . TRP A 1 240 ? -14.217 -3.116 7.066 1.00 97.88 240 TRP A CA 1
ATOM 1886 C C . TRP A 1 240 ? -13.910 -4.380 6.259 1.00 97.88 240 TRP A C 1
ATOM 1888 O O . TRP A 1 240 ? -12.955 -4.391 5.486 1.00 97.88 240 TRP A O 1
ATOM 1898 N N . LYS A 1 241 ? -14.722 -5.438 6.379 1.00 97.50 241 LYS A N 1
ATOM 1899 C CA . LYS A 1 241 ? -14.592 -6.632 5.528 1.00 97.50 241 LYS A CA 1
ATOM 1900 C C . LYS A 1 241 ? -14.802 -6.307 4.054 1.00 97.50 241 LYS A C 1
ATOM 1902 O O . LYS A 1 241 ? -14.020 -6.771 3.230 1.00 97.50 241 LYS A O 1
ATOM 1907 N N . ALA A 1 242 ? -15.830 -5.528 3.723 1.00 96.19 242 ALA A N 1
ATOM 1908 C CA . ALA A 1 242 ? -16.091 -5.129 2.345 1.00 96.19 242 ALA A CA 1
ATOM 1909 C C . ALA A 1 242 ? -14.922 -4.317 1.768 1.00 96.19 242 ALA A C 1
ATOM 1911 O O . ALA A 1 242 ? -14.519 -4.538 0.628 1.00 96.19 242 ALA A O 1
ATOM 1912 N N . GLU A 1 243 ? -14.338 -3.423 2.565 1.00 97.25 243 GLU A N 1
ATOM 1913 C CA . GLU A 1 243 ? -13.186 -2.626 2.148 1.00 97.25 243 GLU A CA 1
ATOM 1914 C C . GLU A 1 243 ? -11.923 -3.481 1.943 1.00 97.25 243 GLU A C 1
ATOM 1916 O O . GLU A 1 243 ? -11.214 -3.317 0.952 1.00 97.25 243 GLU A O 1
ATOM 1921 N N . VAL A 1 244 ? -11.676 -4.463 2.816 1.00 97.00 244 VAL A N 1
ATOM 1922 C CA . VAL A 1 244 ? -10.584 -5.435 2.637 1.00 97.00 244 VAL A CA 1
ATOM 1923 C C . VAL A 1 244 ? -10.741 -6.233 1.340 1.00 97.00 244 VAL A C 1
ATOM 1925 O O . VAL A 1 244 ? -9.748 -6.456 0.647 1.00 97.00 244 VAL A O 1
ATOM 1928 N N . GLU A 1 245 ? -11.956 -6.652 0.979 1.00 97.19 245 GLU A N 1
ATOM 1929 C CA . GLU A 1 245 ? -12.183 -7.361 -0.287 1.00 97.19 245 GLU A CA 1
ATOM 1930 C C . GLU A 1 245 ? -11.920 -6.465 -1.507 1.00 97.19 245 GLU A C 1
ATOM 1932 O O . GLU A 1 245 ? -11.264 -6.915 -2.447 1.00 97.19 245 GLU A O 1
ATOM 1937 N N . LYS A 1 246 ? -12.293 -5.177 -1.468 1.00 97.62 246 LYS A N 1
ATOM 1938 C CA . LYS A 1 246 ? -11.908 -4.226 -2.529 1.00 97.62 246 LYS A CA 1
ATOM 1939 C C . LYS A 1 246 ? -10.392 -4.100 -2.657 1.00 97.62 246 LYS A C 1
ATOM 1941 O O . LYS A 1 246 ? -9.867 -4.146 -3.767 1.00 97.62 246 LYS A O 1
ATOM 1946 N N . TYR A 1 247 ? -9.669 -3.970 -1.542 1.00 97.50 247 TYR A N 1
ATOM 1947 C CA . TYR A 1 247 ? -8.207 -3.895 -1.586 1.00 97.50 247 TYR A CA 1
ATOM 1948 C C . TYR A 1 247 ? -7.578 -5.169 -2.154 1.00 97.50 247 TYR A C 1
ATOM 1950 O O . TYR A 1 247 ? -6.628 -5.074 -2.927 1.00 97.50 247 TYR A O 1
ATOM 1958 N N . LYS A 1 248 ? -8.120 -6.353 -1.846 1.00 98.00 248 LYS A N 1
ATOM 1959 C CA . LYS A 1 248 ? -7.663 -7.608 -2.465 1.00 98.00 248 LYS A CA 1
ATOM 1960 C C . LYS A 1 248 ? -7.859 -7.613 -3.980 1.00 98.00 248 LYS A C 1
ATOM 1962 O O . LYS A 1 248 ? -6.965 -8.051 -4.700 1.00 98.00 248 LYS A O 1
ATOM 1967 N N . GLU A 1 249 ? -9.002 -7.136 -4.469 1.00 97.19 249 GLU A N 1
ATOM 1968 C CA . GLU A 1 249 ? -9.262 -7.031 -5.910 1.00 97.19 249 GLU A CA 1
ATOM 1969 C C . GLU A 1 249 ? -8.309 -6.045 -6.594 1.00 97.19 249 GLU A C 1
ATOM 1971 O O . GLU A 1 249 ? -7.773 -6.352 -7.664 1.00 97.19 249 GLU A O 1
ATOM 1976 N N . ILE A 1 250 ? -8.047 -4.897 -5.960 1.00 96.62 250 ILE A N 1
ATOM 1977 C CA . ILE A 1 250 ? -7.072 -3.913 -6.445 1.00 96.62 250 ILE A CA 1
ATOM 1978 C C . ILE A 1 250 ? -5.689 -4.553 -6.542 1.00 96.62 250 ILE A C 1
ATOM 1980 O O . ILE A 1 250 ? -5.101 -4.517 -7.619 1.00 96.62 250 ILE A O 1
ATOM 1984 N N . VAL A 1 251 ? -5.211 -5.195 -5.468 1.00 97.50 251 VAL A N 1
ATOM 1985 C CA . VAL A 1 251 ? -3.894 -5.855 -5.431 1.00 97.50 251 VAL A CA 1
ATOM 1986 C C . VAL A 1 251 ? -3.771 -6.878 -6.556 1.00 97.50 251 VAL A C 1
ATOM 1988 O O . VAL A 1 251 ? -2.840 -6.785 -7.354 1.00 97.50 251 VAL A O 1
ATOM 1991 N N . LYS A 1 252 ? -4.759 -7.769 -6.699 1.00 97.06 252 LYS A N 1
ATOM 1992 C CA . LYS A 1 252 ? -4.790 -8.776 -7.769 1.00 97.06 252 LYS A CA 1
ATOM 1993 C C . LYS A 1 252 ? -4.728 -8.147 -9.165 1.00 97.06 252 LYS A C 1
ATOM 1995 O O . LYS A 1 252 ? -4.092 -8.688 -10.066 1.00 97.06 252 LYS A O 1
ATOM 2000 N N . THR A 1 253 ? -5.397 -7.012 -9.357 1.00 96.69 253 THR A N 1
ATOM 2001 C CA . THR A 1 253 ? -5.397 -6.296 -10.640 1.00 96.69 253 THR A CA 1
ATOM 2002 C C . THR A 1 253 ? -4.032 -5.671 -10.921 1.00 96.69 253 THR A C 1
ATOM 2004 O O . THR A 1 253 ? -3.515 -5.807 -12.026 1.00 96.69 253 THR A O 1
ATOM 2007 N N . THR A 1 254 ? -3.417 -5.027 -9.926 1.00 96.00 254 THR A N 1
ATOM 2008 C CA . THR A 1 254 ? -2.069 -4.456 -10.059 1.00 96.00 254 THR A CA 1
ATOM 2009 C C . THR A 1 254 ? -0.989 -5.509 -10.269 1.00 96.00 254 THR A C 1
ATOM 2011 O O . THR A 1 254 ? -0.101 -5.277 -11.080 1.00 96.00 254 THR A O 1
ATOM 2014 N N . GLU A 1 255 ? -1.076 -6.665 -9.607 1.00 96.38 255 GLU A N 1
ATOM 2015 C CA . GLU A 1 255 ? -0.174 -7.799 -9.849 1.00 96.38 255 GLU A CA 1
ATOM 2016 C C . GLU A 1 255 ? -0.275 -8.265 -11.308 1.00 96.38 255 GLU A C 1
ATOM 2018 O O . GLU A 1 255 ? 0.739 -8.383 -11.987 1.00 96.38 255 GLU A O 1
ATOM 2023 N N . GLY A 1 256 ? -1.496 -8.403 -11.841 1.00 96.50 256 GLY A N 1
ATOM 2024 C CA . GLY A 1 256 ? -1.694 -8.760 -13.248 1.00 96.50 256 GLY A CA 1
ATOM 2025 C C . GLY A 1 256 ? -1.143 -7.723 -14.236 1.00 96.50 256 GLY A C 1
ATOM 2026 O O . GLY A 1 256 ? -0.583 -8.092 -15.266 1.00 96.50 256 GLY A O 1
ATOM 2027 N N . ILE A 1 257 ? -1.269 -6.427 -13.930 1.00 96.06 257 ILE A N 1
ATOM 2028 C CA . ILE A 1 257 ? -0.673 -5.355 -14.746 1.00 96.06 257 ILE A CA 1
ATOM 2029 C C . ILE A 1 257 ? 0.858 -5.418 -14.686 1.00 96.06 257 ILE A C 1
ATOM 2031 O O . ILE A 1 257 ? 1.516 -5.233 -15.709 1.00 96.06 257 ILE A O 1
ATOM 2035 N N . LEU A 1 258 ? 1.430 -5.685 -13.510 1.00 96.81 258 LEU A N 1
ATOM 2036 C CA . LEU A 1 258 ? 2.875 -5.794 -13.335 1.00 96.81 258 LEU A CA 1
ATOM 2037 C C . LEU A 1 258 ? 3.449 -6.952 -14.161 1.00 96.81 258 LEU A C 1
ATOM 2039 O O . LEU A 1 258 ? 4.424 -6.744 -14.880 1.00 96.81 258 LEU A O 1
ATOM 2043 N N . ASP A 1 259 ? 2.802 -8.120 -14.134 1.00 96.62 259 ASP A N 1
ATOM 2044 C CA . ASP A 1 259 ? 3.199 -9.284 -14.937 1.00 96.62 259 ASP A CA 1
ATOM 2045 C C . ASP A 1 259 ? 3.172 -8.972 -16.445 1.00 96.62 259 ASP A C 1
ATOM 2047 O O . ASP A 1 259 ? 4.087 -9.334 -17.190 1.00 96.62 259 ASP A O 1
ATOM 2051 N N . GLN A 1 260 ? 2.142 -8.255 -16.910 1.00 96.38 260 GLN A N 1
ATOM 2052 C CA . GLN A 1 260 ? 2.033 -7.833 -18.311 1.00 96.38 260 GLN A CA 1
ATOM 2053 C C . GLN A 1 260 ? 3.137 -6.854 -18.711 1.00 96.38 260 GLN A C 1
ATOM 2055 O O . GLN A 1 260 ? 3.733 -7.003 -19.779 1.00 96.38 260 GLN A O 1
ATOM 2060 N N . LEU A 1 261 ? 3.420 -5.860 -17.865 1.00 96.50 261 LEU A N 1
ATOM 2061 C CA . LEU A 1 261 ? 4.485 -4.890 -18.114 1.00 96.50 261 LEU A CA 1
ATOM 2062 C C . LEU A 1 261 ? 5.852 -5.566 -18.146 1.00 96.50 261 LEU A C 1
ATOM 2064 O O . LEU A 1 261 ? 6.639 -5.285 -19.045 1.00 96.50 261 LEU A O 1
ATOM 2068 N N . GLN A 1 262 ? 6.115 -6.485 -17.216 1.00 97.06 262 GLN A N 1
ATOM 2069 C CA . GLN A 1 262 ? 7.369 -7.226 -17.189 1.00 97.06 262 GLN A CA 1
ATOM 2070 C C . GLN A 1 262 ? 7.556 -8.046 -18.471 1.00 97.06 262 GLN A C 1
ATOM 2072 O O . GLN A 1 262 ? 8.601 -7.951 -19.110 1.00 97.06 262 GLN A O 1
ATOM 2077 N N . SER A 1 263 ? 6.521 -8.770 -18.909 1.00 95.56 263 SER A N 1
ATOM 2078 C CA . SER A 1 263 ? 6.574 -9.523 -20.166 1.00 95.56 263 SER A CA 1
ATOM 2079 C C . SER A 1 263 ? 6.769 -8.618 -21.391 1.00 95.56 263 SER A C 1
ATOM 2081 O O . SER A 1 263 ? 7.488 -8.989 -22.320 1.00 95.56 263 SER A O 1
ATOM 2083 N N . SER A 1 264 ? 6.161 -7.427 -21.400 1.00 95.69 264 SER A N 1
ATOM 2084 C CA . SER A 1 264 ? 6.339 -6.451 -22.481 1.00 95.69 264 SER A CA 1
ATOM 2085 C C . SER A 1 264 ? 7.772 -5.924 -22.545 1.00 95.69 264 SER A C 1
ATOM 2087 O O . SER A 1 264 ? 8.333 -5.835 -23.633 1.00 95.69 264 SER A O 1
ATOM 2089 N N . VAL A 1 265 ? 8.373 -5.604 -21.395 1.00 95.62 265 VAL A N 1
ATOM 2090 C CA . VAL A 1 265 ? 9.760 -5.120 -21.314 1.00 95.62 265 VAL A CA 1
ATOM 2091 C C . VAL A 1 265 ? 10.738 -6.197 -21.774 1.00 95.62 265 VAL A C 1
ATOM 2093 O O . VAL A 1 265 ? 11.582 -5.917 -22.618 1.00 95.62 265 VAL A O 1
ATOM 2096 N N . GLU A 1 266 ? 10.587 -7.434 -21.292 1.00 96.00 266 GLU A N 1
ATOM 2097 C CA . GLU A 1 266 ? 11.431 -8.558 -21.724 1.00 96.00 266 GLU A CA 1
ATOM 2098 C C . GLU A 1 266 ? 11.358 -8.758 -23.245 1.00 96.00 266 GLU A C 1
ATOM 2100 O O . GLU A 1 266 ? 12.376 -8.971 -23.904 1.00 96.00 266 GLU A O 1
ATOM 2105 N N . LYS A 1 267 ? 10.161 -8.635 -23.831 1.00 96.12 267 LYS A N 1
ATOM 2106 C CA . LYS A 1 267 ? 9.977 -8.739 -25.280 1.00 96.12 267 LYS A CA 1
ATOM 2107 C C . LYS A 1 267 ? 10.659 -7.595 -26.040 1.00 96.12 267 LYS A C 1
ATOM 2109 O O . LYS A 1 267 ? 11.350 -7.860 -27.020 1.00 96.12 267 LYS A O 1
ATOM 2114 N N . GLU A 1 268 ? 10.483 -6.348 -25.605 1.00 95.69 268 GLU A N 1
ATOM 2115 C CA . GLU A 1 268 ? 11.121 -5.187 -26.241 1.00 95.69 268 GLU A CA 1
ATOM 2116 C C . GLU A 1 268 ? 12.652 -5.244 -26.155 1.00 95.69 268 GLU A C 1
ATOM 2118 O O . GLU A 1 268 ? 13.340 -4.883 -27.113 1.00 95.69 268 GLU A O 1
ATOM 2123 N N . GLU A 1 269 ? 13.206 -5.710 -25.032 1.00 94.69 269 GLU A N 1
ATOM 2124 C CA . GLU A 1 269 ? 14.652 -5.891 -24.876 1.00 94.69 269 GLU A CA 1
ATOM 2125 C C . GLU A 1 269 ? 15.194 -6.938 -25.852 1.00 94.69 269 GLU A C 1
ATOM 2127 O O . GLU A 1 269 ? 16.181 -6.670 -26.544 1.00 94.69 269 GLU A O 1
ATOM 2132 N N . MET A 1 270 ? 14.507 -8.077 -25.978 1.00 93.94 270 MET A N 1
ATOM 2133 C CA . MET A 1 270 ? 14.860 -9.124 -26.940 1.00 93.94 270 MET A CA 1
ATOM 2134 C C . MET A 1 270 ? 14.788 -8.624 -28.390 1.00 93.94 270 MET A C 1
ATOM 2136 O O . MET A 1 270 ? 15.732 -8.828 -29.153 1.00 93.94 270 MET A O 1
ATOM 2140 N N . GLU A 1 271 ? 13.715 -7.923 -28.771 1.00 95.31 271 GLU A N 1
ATOM 2141 C CA . GLU A 1 271 ? 13.573 -7.351 -30.120 1.00 95.31 271 GLU A CA 1
ATOM 2142 C C . GLU A 1 271 ? 14.667 -6.315 -30.416 1.00 95.31 271 GLU A C 1
ATOM 2144 O O . GLU A 1 271 ? 15.204 -6.249 -31.525 1.00 95.31 271 GLU A O 1
ATOM 2149 N N . LYS A 1 272 ? 15.042 -5.501 -29.426 1.00 94.81 272 LYS A N 1
ATOM 2150 C CA . LYS A 1 272 ? 16.110 -4.509 -29.580 1.00 94.81 272 LYS A CA 1
ATOM 2151 C C . LYS A 1 272 ? 17.480 -5.162 -29.750 1.00 94.81 272 LYS A C 1
ATOM 2153 O O . LYS A 1 272 ? 18.288 -4.667 -30.542 1.00 94.81 272 LYS A O 1
ATOM 2158 N N . GLU A 1 273 ? 17.748 -6.243 -29.023 1.00 93.19 273 GLU A N 1
ATOM 2159 C CA . GLU A 1 273 ? 18.979 -7.020 -29.167 1.00 93.19 273 GLU A CA 1
ATOM 2160 C C . GLU A 1 273 ? 19.052 -7.689 -30.546 1.00 93.19 273 GLU A C 1
ATOM 2162 O O . GLU A 1 273 ? 20.066 -7.552 -31.236 1.00 93.19 273 GLU A O 1
ATOM 2167 N N . GLU A 1 274 ? 17.951 -8.288 -31.010 1.00 94.62 274 GLU A N 1
ATOM 2168 C CA . GLU A 1 274 ? 17.839 -8.872 -32.352 1.00 94.62 274 GLU A CA 1
ATOM 2169 C C . GLU A 1 274 ? 18.091 -7.826 -33.447 1.00 94.62 274 GLU A C 1
ATOM 2171 O O . GLU A 1 274 ? 18.962 -8.009 -34.300 1.00 94.62 274 GLU A O 1
ATOM 2176 N N . GLN A 1 275 ? 17.433 -6.665 -33.376 1.00 93.88 275 GLN A N 1
ATOM 2177 C CA . GLN A 1 275 ? 17.658 -5.578 -34.333 1.00 93.88 275 GLN A CA 1
ATOM 2178 C C . GLN A 1 275 ? 19.088 -5.019 -34.290 1.00 93.88 275 GLN A C 1
ATOM 2180 O O . GLN A 1 275 ? 19.596 -4.517 -35.296 1.00 93.88 275 GLN A O 1
ATOM 2185 N N . SER A 1 276 ? 19.739 -5.011 -33.124 1.00 92.31 276 SER A N 1
ATOM 2186 C CA . SER A 1 276 ? 21.137 -4.584 -33.018 1.00 92.31 276 SER A CA 1
ATOM 2187 C C . SER A 1 276 ? 22.062 -5.569 -33.731 1.00 92.31 276 SER A C 1
ATOM 2189 O O . SER A 1 276 ? 22.974 -5.149 -34.448 1.00 92.31 276 SER A O 1
ATOM 2191 N N . LEU A 1 277 ? 21.808 -6.866 -33.560 1.00 94.94 277 LEU A N 1
ATOM 2192 C CA . LEU A 1 277 ? 22.584 -7.936 -34.173 1.00 94.94 277 LEU A CA 1
ATOM 2193 C C . LEU A 1 277 ? 22.394 -7.974 -35.697 1.00 94.94 277 LEU A C 1
ATOM 2195 O O . LEU A 1 277 ? 23.374 -8.124 -36.430 1.00 94.94 277 LEU A O 1
ATOM 2199 N N . GLU A 1 278 ? 21.171 -7.744 -36.183 1.00 95.25 278 GLU A N 1
ATOM 2200 C CA . GLU A 1 278 ? 20.872 -7.614 -37.616 1.00 95.25 278 GLU A CA 1
ATOM 2201 C C . GLU A 1 278 ? 21.666 -6.454 -38.245 1.00 95.25 278 GLU A C 1
ATOM 2203 O O . GLU A 1 278 ? 22.418 -6.659 -39.202 1.00 95.25 278 GLU A O 1
ATOM 2208 N N . ARG A 1 279 ? 21.622 -5.257 -37.636 1.00 94.19 279 ARG A N 1
ATOM 2209 C CA . ARG A 1 279 ? 22.391 -4.087 -38.110 1.00 94.19 279 ARG A CA 1
ATOM 2210 C C . ARG A 1 279 ? 23.902 -4.323 -38.087 1.00 94.19 279 ARG A C 1
ATOM 2212 O O . ARG A 1 279 ? 24.627 -3.798 -38.933 1.00 94.19 279 ARG A O 1
ATOM 2219 N N . GLU A 1 280 ? 24.418 -5.074 -37.114 1.00 92.94 280 GLU A N 1
ATOM 2220 C CA . GLU A 1 280 ? 25.839 -5.434 -37.080 1.00 92.94 280 GLU A CA 1
ATOM 2221 C C . GLU A 1 280 ? 26.207 -6.370 -38.244 1.00 92.94 280 GLU A C 1
ATOM 2223 O O . GLU A 1 280 ? 27.254 -6.199 -38.877 1.00 92.94 280 GLU A O 1
ATOM 2228 N N . ASN A 1 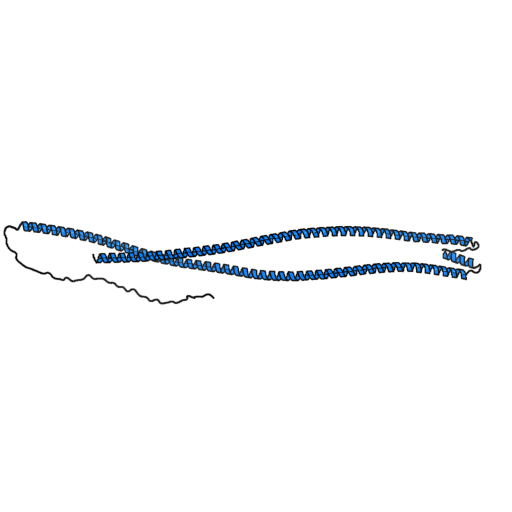281 ? 25.342 -7.336 -38.557 1.00 94.94 281 ASN A N 1
ATOM 2229 C CA . ASN A 1 281 ? 25.541 -8.257 -39.672 1.00 94.94 281 ASN A CA 1
ATOM 2230 C C . ASN A 1 281 ? 25.475 -7.551 -41.032 1.00 94.94 281 ASN A C 1
ATOM 2232 O O . ASN A 1 281 ? 26.299 -7.845 -41.900 1.00 94.94 281 ASN A O 1
ATOM 2236 N N . GLU A 1 282 ? 24.561 -6.598 -41.214 1.00 95.62 282 GLU A N 1
ATOM 2237 C CA . GLU A 1 282 ? 24.501 -5.754 -42.414 1.00 95.62 282 GLU A CA 1
ATOM 2238 C C . GLU A 1 282 ? 25.798 -4.964 -42.608 1.00 95.62 282 GLU A C 1
ATOM 2240 O O . GLU A 1 282 ? 26.447 -5.091 -43.648 1.00 95.62 282 GLU A O 1
ATOM 2245 N N . LYS A 1 283 ? 26.275 -4.268 -41.567 1.00 94.19 283 LYS A N 1
ATOM 2246 C CA . LYS A 1 283 ? 27.559 -3.545 -41.617 1.00 94.19 283 LYS A CA 1
ATOM 2247 C C . LYS A 1 283 ? 28.738 -4.456 -41.954 1.00 94.19 283 LYS A C 1
ATOM 2249 O O . LYS A 1 283 ? 29.655 -4.052 -42.669 1.00 94.19 283 LYS A O 1
ATOM 2254 N N . LYS A 1 284 ? 28.744 -5.698 -41.454 1.00 94.88 284 LYS A N 1
ATOM 2255 C CA . LYS A 1 284 ? 29.776 -6.690 -41.807 1.00 94.88 284 LYS A CA 1
ATOM 2256 C C . LYS A 1 284 ? 29.714 -7.080 -43.284 1.00 94.88 284 LYS A C 1
ATOM 2258 O O . LYS A 1 284 ? 30.773 -7.217 -43.899 1.00 94.88 284 LYS A O 1
ATOM 2263 N N . LYS A 1 285 ? 28.515 -7.251 -43.853 1.00 95.38 285 LYS A N 1
ATOM 2264 C CA . LYS A 1 285 ? 28.334 -7.535 -45.287 1.00 95.38 285 LYS A CA 1
ATOM 2265 C C . LYS A 1 285 ? 28.826 -6.367 -46.144 1.00 95.38 285 LYS A C 1
ATOM 2267 O O . LYS A 1 285 ? 29.625 -6.590 -47.049 1.00 95.38 285 LYS A O 1
ATOM 2272 N N . GLU A 1 286 ? 28.439 -5.137 -45.811 1.00 94.88 286 GLU A N 1
ATOM 2273 C CA . GLU A 1 286 ? 28.902 -3.929 -46.509 1.00 94.88 286 GLU A CA 1
ATOM 2274 C C . GLU A 1 286 ? 30.428 -3.785 -46.451 1.00 94.88 286 GLU A C 1
ATOM 2276 O O . GLU A 1 286 ? 31.082 -3.576 -47.473 1.00 94.88 286 GLU A O 1
ATOM 2281 N N . ALA A 1 287 ? 31.030 -3.982 -45.274 1.00 93.06 287 ALA A N 1
ATOM 2282 C CA . ALA A 1 287 ? 32.481 -3.934 -45.116 1.00 93.06 287 ALA A CA 1
ATOM 2283 C C . ALA A 1 287 ? 33.201 -5.005 -45.957 1.00 93.06 287 ALA A C 1
ATOM 2285 O O . ALA A 1 287 ? 34.285 -4.751 -46.491 1.00 93.06 287 ALA A O 1
ATOM 2286 N N . ALA A 1 288 ? 32.618 -6.202 -46.084 1.00 95.31 288 ALA A N 1
ATOM 2287 C CA . ALA A 1 288 ? 33.160 -7.259 -46.933 1.00 95.31 288 ALA A CA 1
ATOM 2288 C C . ALA A 1 288 ? 33.096 -6.885 -48.422 1.00 95.31 288 ALA A C 1
ATOM 2290 O O . ALA A 1 288 ? 34.075 -7.101 -49.141 1.00 95.31 288 ALA A O 1
ATOM 2291 N N . GLU A 1 289 ? 31.995 -6.278 -48.868 1.00 96.50 289 GLU A N 1
ATOM 2292 C CA . GLU A 1 289 ? 31.827 -5.835 -50.254 1.00 96.50 289 GLU A CA 1
ATOM 2293 C C . GLU A 1 289 ? 32.792 -4.694 -50.605 1.00 96.50 289 GLU A C 1
ATOM 2295 O O . GLU A 1 289 ? 33.533 -4.786 -51.584 1.00 96.50 289 GLU A O 1
ATOM 2300 N N . VAL A 1 290 ? 32.906 -3.674 -49.748 1.00 95.69 290 VAL A N 1
ATOM 2301 C CA . VAL A 1 290 ? 33.885 -2.585 -49.926 1.00 95.69 290 VAL A CA 1
ATOM 2302 C C . VAL A 1 290 ? 35.314 -3.133 -49.977 1.00 95.69 290 VAL A C 1
ATOM 2304 O O . VAL A 1 290 ? 36.126 -2.715 -50.805 1.00 95.69 290 VAL A O 1
ATOM 2307 N N . LYS A 1 291 ? 35.642 -4.115 -49.129 1.00 96.06 291 LYS A N 1
ATOM 2308 C CA . LYS A 1 291 ? 36.962 -4.761 -49.136 1.00 96.06 291 LYS A CA 1
ATOM 2309 C C . LYS A 1 291 ? 37.242 -5.487 -50.454 1.00 96.06 291 LYS A C 1
ATOM 2311 O O . LYS A 1 291 ? 38.381 -5.458 -50.925 1.00 96.06 291 LYS A O 1
ATOM 2316 N N . LYS A 1 292 ? 36.230 -6.121 -51.050 1.00 96.25 292 LYS A N 1
ATOM 2317 C CA . LYS A 1 292 ? 36.333 -6.771 -52.361 1.00 96.25 292 LYS A CA 1
ATOM 2318 C C . LYS A 1 292 ? 36.561 -5.740 -53.470 1.00 96.25 292 LYS A C 1
ATOM 2320 O O . LYS A 1 292 ? 37.543 -5.857 -54.199 1.00 96.25 292 LYS A O 1
ATOM 2325 N N . GLN A 1 293 ? 35.756 -4.679 -53.519 1.00 95.62 293 GLN A N 1
ATOM 2326 C CA . GLN A 1 293 ? 35.909 -3.591 -54.495 1.00 95.62 293 GLN A CA 1
ATOM 2327 C C . GLN A 1 293 ? 37.285 -2.911 -54.410 1.00 95.62 293 GLN A C 1
ATOM 2329 O O . GLN A 1 293 ? 37.901 -2.587 -55.430 1.00 95.62 293 GLN A O 1
ATOM 2334 N N . LEU A 1 294 ? 37.810 -2.737 -53.194 1.00 94.81 294 LEU A N 1
ATOM 2335 C CA . LEU A 1 294 ? 39.152 -2.204 -52.970 1.00 94.81 294 LEU A CA 1
ATOM 2336 C C . LEU A 1 294 ? 40.242 -3.141 -53.515 1.00 94.81 294 LEU A C 1
ATOM 2338 O O . LEU A 1 294 ? 41.226 -2.676 -54.093 1.00 94.81 294 LEU A O 1
ATOM 2342 N N . ALA A 1 295 ? 40.089 -4.456 -53.335 1.00 95.50 295 ALA A N 1
ATOM 2343 C CA . ALA A 1 295 ? 41.021 -5.442 -53.877 1.00 95.50 295 ALA A CA 1
ATOM 2344 C C . ALA A 1 295 ? 41.023 -5.426 -55.415 1.00 95.50 295 ALA A C 1
ATOM 2346 O O . ALA A 1 295 ? 42.097 -5.391 -56.022 1.00 95.50 295 ALA A O 1
ATOM 2347 N N . ASP A 1 296 ? 39.842 -5.364 -56.031 1.00 95.94 296 ASP A N 1
ATOM 2348 C CA . ASP A 1 296 ? 39.686 -5.293 -57.487 1.00 95.94 296 ASP A CA 1
ATOM 2349 C C . ASP A 1 296 ? 40.286 -3.996 -58.056 1.00 95.94 296 ASP A C 1
ATOM 2351 O O . ASP A 1 296 ? 41.049 -4.025 -59.026 1.00 95.94 296 ASP A O 1
ATOM 2355 N N . SER A 1 297 ? 40.044 -2.859 -57.398 1.00 95.19 297 SER A N 1
ATOM 2356 C CA . SER A 1 297 ? 40.623 -1.564 -57.785 1.00 95.19 297 SER A CA 1
ATOM 2357 C C . SER A 1 297 ? 42.150 -1.557 -57.676 1.00 95.19 297 SER A C 1
ATOM 2359 O O . SER A 1 297 ? 42.838 -1.072 -58.574 1.00 95.19 297 SER A O 1
ATOM 2361 N N . ASN A 1 298 ? 42.708 -2.145 -56.613 1.00 95.69 298 ASN A N 1
ATOM 2362 C CA . ASN A 1 298 ? 44.158 -2.282 -56.454 1.00 95.69 298 ASN A CA 1
ATOM 2363 C C . ASN A 1 298 ? 44.781 -3.180 -57.526 1.00 95.69 298 ASN A C 1
ATOM 2365 O O . ASN A 1 298 ? 45.872 -2.879 -58.017 1.00 95.69 298 ASN A O 1
ATOM 2369 N N . LYS A 1 299 ? 44.095 -4.261 -57.915 1.00 96.62 299 LYS A N 1
ATOM 2370 C CA . LYS A 1 299 ? 44.527 -5.112 -59.027 1.00 96.62 299 LYS A CA 1
ATOM 2371 C C . LYS A 1 299 ? 44.569 -4.315 -60.333 1.00 96.62 299 LYS A C 1
ATOM 2373 O O . LYS A 1 299 ? 45.604 -4.308 -60.995 1.00 96.62 299 LYS A O 1
ATOM 2378 N N . LYS A 1 300 ? 43.507 -3.564 -60.642 1.00 96.00 300 LYS A N 1
ATOM 2379 C CA . LYS A 1 300 ? 43.440 -2.710 -61.838 1.00 96.00 300 LYS A CA 1
ATOM 2380 C C . LYS A 1 300 ? 44.520 -1.624 -61.840 1.00 96.00 300 LYS A C 1
ATOM 2382 O O . LYS A 1 300 ? 45.160 -1.391 -62.859 1.00 96.00 300 LYS A O 1
ATOM 2387 N N . LEU A 1 301 ? 44.787 -0.992 -60.694 1.00 95.31 301 LEU A N 1
ATOM 2388 C CA . LEU A 1 301 ? 45.882 -0.023 -60.550 1.00 95.31 301 LEU A CA 1
ATOM 2389 C C . LEU A 1 301 ? 47.253 -0.648 -60.820 1.00 95.31 301 LEU A C 1
ATOM 2391 O O . LEU A 1 301 ? 48.110 -0.002 -61.425 1.00 95.31 301 LEU A O 1
ATOM 2395 N N . LYS A 1 302 ? 47.474 -1.890 -60.375 1.00 96.19 302 LYS A N 1
ATOM 2396 C CA . LYS A 1 302 ? 48.715 -2.618 -60.647 1.00 96.19 302 LYS A CA 1
ATOM 2397 C C . LYS A 1 302 ? 48.883 -2.880 -62.146 1.00 96.19 302 LYS A C 1
ATOM 2399 O O . LYS A 1 302 ? 49.935 -2.556 -62.686 1.00 96.19 302 LYS A O 1
ATOM 2404 N N . GLU A 1 303 ? 47.842 -3.377 -62.810 1.00 95.81 303 GLU A N 1
ATOM 2405 C CA . GLU A 1 303 ? 47.835 -3.619 -64.261 1.00 95.81 303 GLU A CA 1
ATOM 2406 C C . GLU A 1 303 ? 48.084 -2.323 -65.053 1.00 95.81 303 GLU A C 1
ATOM 2408 O O . GLU A 1 303 ? 48.938 -2.282 -65.937 1.00 95.81 303 GLU A O 1
ATOM 2413 N N . MET A 1 304 ? 47.415 -1.223 -64.686 1.00 94.12 304 MET A N 1
ATOM 2414 C CA . MET A 1 304 ? 47.635 0.093 -65.303 1.00 94.12 304 MET A CA 1
ATOM 2415 C C . MET A 1 304 ? 49.071 0.594 -65.119 1.00 94.12 304 MET A C 1
ATOM 2417 O O . MET A 1 304 ? 49.641 1.181 -66.038 1.00 94.12 304 MET A O 1
ATOM 2421 N N . ARG A 1 305 ? 49.681 0.357 -63.950 1.00 95.00 305 ARG A N 1
ATOM 2422 C CA . ARG A 1 305 ? 51.080 0.725 -63.693 1.00 95.00 305 ARG A CA 1
ATOM 2423 C C . ARG A 1 305 ? 52.045 -0.086 -64.559 1.00 95.00 305 ARG A C 1
ATOM 2425 O O . ARG A 1 305 ? 52.963 0.494 -65.129 1.00 95.00 305 ARG A O 1
ATOM 2432 N N . GLU A 1 306 ? 51.817 -1.390 -64.697 1.00 95.62 306 GLU A N 1
ATOM 2433 C CA . GLU A 1 306 ? 52.622 -2.262 -65.564 1.00 95.62 306 GLU A CA 1
ATOM 2434 C C . GLU A 1 306 ? 52.520 -1.841 -67.042 1.00 95.62 306 GLU A C 1
ATOM 2436 O O . GLU A 1 306 ? 53.538 -1.762 -67.735 1.00 95.62 306 GLU A O 1
ATOM 2441 N N . MET A 1 307 ? 51.316 -1.488 -67.513 1.00 95.69 307 MET A N 1
ATOM 2442 C CA . MET A 1 307 ? 51.119 -0.936 -68.861 1.00 95.69 307 MET A CA 1
ATOM 2443 C C . MET A 1 307 ? 51.836 0.406 -69.048 1.00 95.69 307 MET A C 1
ATOM 2445 O O . MET A 1 307 ? 52.494 0.609 -70.068 1.00 95.69 307 MET A O 1
ATOM 2449 N N . LEU A 1 308 ? 51.763 1.302 -68.058 1.00 94.00 308 LEU A N 1
ATOM 2450 C CA . LEU A 1 308 ? 52.452 2.593 -68.097 1.00 94.00 308 LEU A CA 1
ATOM 2451 C C . LEU A 1 308 ? 53.974 2.419 -68.194 1.00 94.00 308 LEU A C 1
ATOM 2453 O O . LEU A 1 308 ? 54.614 3.091 -69.001 1.00 94.00 308 LEU A O 1
ATOM 2457 N N . GLU A 1 309 ? 54.556 1.508 -67.412 1.00 95.62 309 GLU A N 1
ATOM 2458 C CA . GLU A 1 309 ? 55.987 1.191 -67.492 1.00 95.62 309 GLU A CA 1
ATOM 2459 C C . GLU A 1 309 ? 56.376 0.613 -68.859 1.00 95.62 309 GLU A C 1
ATOM 2461 O O . GLU A 1 309 ? 57.449 0.925 -69.377 1.00 95.62 309 GLU A O 1
ATOM 2466 N N . SER A 1 310 ? 55.515 -0.211 -69.468 1.00 95.81 310 SER A N 1
ATOM 2467 C CA . SER A 1 310 ? 55.747 -0.728 -70.822 1.00 95.81 310 SER A CA 1
ATOM 2468 C C . SER A 1 310 ? 55.758 0.384 -71.864 1.00 95.81 310 SER A C 1
ATOM 2470 O O . SER A 1 310 ? 56.720 0.501 -72.621 1.00 95.81 310 SER A O 1
ATOM 2472 N N . ALA A 1 311 ? 54.749 1.255 -71.845 1.00 93.38 311 ALA A N 1
ATOM 2473 C CA . ALA A 1 311 ? 54.667 2.395 -72.753 1.00 93.38 311 ALA A CA 1
ATOM 2474 C C . ALA A 1 311 ? 55.847 3.368 -72.567 1.00 93.38 311 ALA A C 1
ATOM 2476 O O . ALA A 1 311 ? 56.362 3.929 -73.534 1.00 93.38 311 ALA A O 1
ATOM 2477 N N . GLN A 1 312 ? 56.320 3.556 -71.329 1.00 94.06 312 GLN A N 1
ATOM 2478 C CA . GLN A 1 312 ? 57.525 4.344 -71.052 1.00 94.06 312 GLN A CA 1
ATOM 2479 C C . GLN A 1 312 ? 58.776 3.719 -71.677 1.00 94.06 312 GLN A C 1
ATOM 2481 O O . GLN A 1 312 ? 59.533 4.436 -72.330 1.00 94.06 312 GLN A O 1
ATOM 2486 N N . ARG A 1 313 ? 58.967 2.398 -71.539 1.00 94.62 313 ARG A N 1
ATOM 2487 C CA . ARG A 1 313 ? 60.085 1.681 -72.175 1.00 94.62 313 ARG A CA 1
ATOM 2488 C C . ARG A 1 313 ? 60.052 1.806 -73.696 1.00 94.62 313 ARG A C 1
ATOM 2490 O O . ARG A 1 313 ? 61.074 2.133 -74.292 1.00 94.62 313 ARG A O 1
ATOM 2497 N N . GLU A 1 314 ? 58.890 1.606 -74.314 1.00 95.12 314 GLU A N 1
ATOM 2498 C CA . GLU A 1 314 ? 58.719 1.761 -75.765 1.00 95.12 314 GLU A CA 1
ATOM 2499 C C . GLU A 1 314 ? 59.040 3.185 -76.226 1.00 95.12 314 GLU A C 1
ATOM 2501 O O . GLU A 1 314 ? 59.747 3.383 -77.214 1.00 95.12 314 GLU A O 1
ATOM 2506 N N . ARG A 1 315 ? 58.579 4.195 -75.483 1.00 93.94 315 ARG A N 1
ATOM 2507 C CA . ARG A 1 315 ? 58.885 5.598 -75.772 1.00 93.94 315 ARG A CA 1
ATOM 2508 C C . ARG A 1 315 ? 60.383 5.893 -75.670 1.00 93.94 315 ARG A C 1
ATOM 2510 O O . ARG A 1 315 ? 60.910 6.604 -76.525 1.00 93.94 315 ARG A O 1
ATOM 2517 N N . ASP A 1 316 ? 61.079 5.363 -74.669 1.00 94.94 316 ASP A N 1
ATOM 2518 C CA . ASP A 1 316 ? 62.528 5.546 -74.525 1.00 94.94 316 ASP A CA 1
ATOM 2519 C C . ASP A 1 316 ? 63.317 4.816 -75.634 1.00 94.94 316 ASP A C 1
ATOM 2521 O O . ASP A 1 316 ? 64.303 5.351 -76.156 1.00 94.94 316 ASP A O 1
ATOM 2525 N N . GLU A 1 317 ? 62.845 3.645 -76.077 1.00 95.62 317 GLU A N 1
ATOM 2526 C CA . GLU A 1 317 ? 63.401 2.928 -77.231 1.00 95.62 317 GLU A CA 1
ATOM 2527 C C . GLU A 1 317 ? 63.201 3.720 -78.532 1.00 95.62 317 GLU A C 1
ATOM 2529 O O . GLU A 1 317 ? 64.151 3.935 -79.288 1.00 95.62 317 GLU A O 1
ATOM 2534 N N . LEU A 1 318 ? 61.986 4.219 -78.780 1.00 94.19 318 LEU A N 1
ATOM 2535 C CA . LEU A 1 318 ? 61.685 5.070 -79.933 1.00 94.19 318 LEU A CA 1
ATOM 2536 C C . LEU A 1 318 ? 62.517 6.352 -79.915 1.00 94.19 318 LEU A C 1
ATOM 2538 O O . LEU A 1 318 ? 63.054 6.745 -80.948 1.00 94.19 318 LEU A O 1
ATOM 2542 N N . LYS A 1 319 ? 62.690 6.979 -78.748 1.00 95.75 319 LYS A N 1
ATOM 2543 C CA . LYS A 1 319 ? 63.541 8.164 -78.590 1.00 95.75 319 LYS A CA 1
ATOM 2544 C C . LYS A 1 319 ? 64.994 7.873 -78.972 1.00 95.75 319 LYS A C 1
ATOM 2546 O O . LYS A 1 319 ? 65.619 8.690 -79.646 1.00 95.75 319 LYS A O 1
ATOM 2551 N N . THR A 1 320 ? 65.511 6.705 -78.589 1.00 95.19 320 THR A N 1
ATOM 2552 C CA . THR A 1 320 ? 66.850 6.244 -78.988 1.00 95.19 320 THR A CA 1
ATOM 2553 C C . THR A 1 320 ? 66.937 6.043 -80.502 1.00 95.19 320 THR A C 1
ATOM 2555 O O . THR A 1 320 ? 67.829 6.602 -81.136 1.00 95.19 320 THR A O 1
ATOM 2558 N N . LYS A 1 321 ? 65.962 5.352 -81.110 1.00 94.12 321 LYS A N 1
ATOM 2559 C CA . LYS A 1 321 ? 65.897 5.151 -82.572 1.00 94.12 321 LYS A CA 1
ATOM 2560 C C . LYS A 1 321 ? 65.813 6.467 -83.348 1.00 94.12 321 LYS A C 1
ATOM 2562 O O . LYS A 1 321 ? 66.455 6.617 -84.386 1.00 94.12 321 LYS A O 1
ATOM 2567 N N . VAL A 1 322 ? 65.049 7.444 -82.856 1.00 94.12 322 VAL A N 1
ATOM 2568 C CA . VAL A 1 322 ? 64.977 8.787 -83.456 1.00 94.12 322 VAL A CA 1
ATOM 2569 C C . VAL A 1 322 ? 66.338 9.482 -83.388 1.00 94.12 322 VAL A C 1
ATOM 2571 O O . VAL A 1 322 ? 66.782 10.049 -84.380 1.00 94.12 322 VAL A O 1
ATOM 2574 N N . ALA A 1 323 ? 67.044 9.405 -82.256 1.00 92.94 323 ALA A N 1
ATOM 2575 C CA . ALA A 1 323 ? 68.383 9.981 -82.136 1.00 92.94 323 ALA A CA 1
ATOM 2576 C C . ALA A 1 323 ? 69.399 9.314 -83.088 1.00 92.94 323 ALA A C 1
ATOM 2578 O O . ALA A 1 323 ? 70.189 10.007 -83.731 1.00 92.94 323 ALA A O 1
ATOM 2579 N N . GLU A 1 324 ? 69.357 7.985 -83.223 1.00 93.50 324 GLU A N 1
ATOM 2580 C CA . GLU A 1 324 ? 70.212 7.227 -84.148 1.00 93.50 324 GLU A CA 1
ATOM 2581 C C . GLU A 1 324 ? 69.938 7.582 -85.612 1.00 93.50 324 GLU A C 1
ATOM 2583 O O . GLU A 1 324 ? 70.866 7.901 -86.358 1.00 93.50 324 GLU A O 1
ATOM 2588 N N . THR A 1 325 ? 68.668 7.570 -86.024 1.00 92.00 325 THR A N 1
ATOM 2589 C CA . THR A 1 325 ? 68.261 7.934 -87.391 1.00 92.00 325 THR A CA 1
ATOM 2590 C C . THR A 1 325 ? 68.605 9.387 -87.710 1.00 92.00 325 THR A C 1
ATOM 2592 O O . THR A 1 325 ? 69.122 9.662 -88.792 1.00 92.00 325 THR A O 1
ATOM 2595 N N . GLN A 1 326 ? 68.434 10.309 -86.757 1.00 94.12 326 GLN A N 1
ATOM 2596 C CA . GLN A 1 326 ? 68.867 11.699 -86.905 1.00 94.12 326 GLN A CA 1
ATOM 2597 C C . GLN A 1 326 ? 70.388 11.811 -87.089 1.00 94.12 326 GLN A C 1
ATOM 2599 O O . GLN A 1 326 ? 70.853 12.587 -87.922 1.00 94.12 326 GLN A O 1
ATOM 2604 N N . SER A 1 327 ? 71.180 11.027 -86.352 1.00 92.81 327 SER A N 1
ATOM 2605 C CA . SER A 1 327 ? 72.636 10.991 -86.528 1.00 92.81 327 SER A CA 1
ATOM 2606 C C . SER A 1 327 ? 73.036 10.446 -87.903 1.00 92.81 327 SER A C 1
ATOM 2608 O O . SER A 1 327 ? 73.893 11.032 -88.562 1.00 92.81 327 SER A O 1
ATOM 2610 N N . GLN A 1 328 ? 72.420 9.347 -88.352 1.00 92.88 328 GLN A N 1
ATOM 2611 C CA . GLN A 1 328 ? 72.658 8.769 -89.682 1.00 92.88 328 GLN A CA 1
ATOM 2612 C C . GLN A 1 328 ? 72.288 9.745 -90.803 1.00 92.88 328 GLN A C 1
ATOM 2614 O O . GLN A 1 328 ? 73.019 9.860 -91.792 1.00 92.88 328 GLN A O 1
ATOM 2619 N N . LEU A 1 329 ? 71.177 10.468 -90.638 1.00 92.69 329 LEU A N 1
ATOM 2620 C CA . LEU A 1 329 ? 70.758 11.523 -91.550 1.00 92.69 329 LEU A CA 1
ATOM 2621 C C . LEU A 1 329 ? 71.809 12.633 -91.607 1.00 92.69 329 LEU A C 1
ATOM 2623 O O . LEU A 1 329 ? 72.265 12.957 -92.697 1.00 92.69 329 LEU A O 1
ATOM 2627 N N . ASN A 1 330 ? 72.261 13.151 -90.460 1.00 92.38 330 ASN A N 1
ATOM 2628 C CA . ASN A 1 330 ? 73.293 14.192 -90.407 1.00 92.38 330 ASN A CA 1
ATOM 2629 C C . ASN A 1 330 ? 74.594 13.753 -91.105 1.00 92.38 330 ASN A C 1
ATOM 2631 O O . ASN A 1 330 ? 75.163 14.520 -91.874 1.00 92.38 330 ASN A O 1
ATOM 2635 N N . THR A 1 331 ? 75.046 12.511 -90.895 1.00 92.25 331 THR A N 1
ATOM 2636 C CA . THR A 1 331 ? 76.218 11.964 -91.605 1.00 92.25 331 THR A CA 1
ATOM 2637 C C . THR A 1 331 ? 75.985 11.859 -93.112 1.00 92.25 331 THR A C 1
ATOM 2639 O O . THR A 1 331 ? 76.896 12.106 -93.899 1.00 92.25 331 THR A O 1
ATOM 2642 N N . SER A 1 332 ? 74.780 11.475 -93.535 1.00 87.88 332 SER A N 1
ATOM 2643 C CA . SER A 1 332 ? 74.437 11.389 -94.958 1.00 87.88 332 SER A CA 1
ATOM 2644 C C . SER A 1 332 ? 74.386 12.774 -95.604 1.00 87.88 332 SER A C 1
ATOM 2646 O O . SER A 1 332 ? 74.918 12.942 -96.694 1.00 87.88 332 SER A O 1
ATOM 2648 N N . VAL A 1 333 ? 73.832 13.770 -94.906 1.00 90.81 333 VAL A N 1
ATOM 2649 C CA . VAL A 1 333 ? 73.835 15.178 -95.331 1.00 90.81 333 VAL A CA 1
ATOM 2650 C C . VAL A 1 333 ? 75.266 15.690 -95.481 1.00 90.81 333 VAL A C 1
ATOM 2652 O O . VAL A 1 333 ? 75.598 16.209 -96.538 1.00 90.81 333 VAL A O 1
ATOM 2655 N N . GLN A 1 334 ? 76.144 15.450 -94.501 1.00 89.19 334 GLN A N 1
ATOM 2656 C CA . GLN A 1 334 ? 77.565 15.809 -94.611 1.00 89.19 334 GLN A CA 1
ATOM 2657 C C . GLN A 1 334 ? 78.238 15.163 -95.827 1.00 89.19 334 GLN A C 1
ATOM 2659 O O . GLN A 1 334 ? 78.954 15.833 -96.562 1.00 89.19 334 GLN A O 1
ATOM 2664 N N . LYS A 1 335 ? 77.976 13.877 -96.095 1.00 90.44 335 LYS A N 1
ATOM 2665 C CA . LYS A 1 335 ? 78.483 13.215 -97.308 1.00 90.44 335 LYS A CA 1
ATOM 2666 C C . LYS A 1 335 ? 77.951 13.855 -98.588 1.00 90.44 335 LYS A C 1
ATOM 2668 O O . LYS A 1 335 ? 78.693 13.960 -99.558 1.00 90.44 335 LYS A O 1
ATOM 2673 N N . CYS A 1 336 ? 76.680 14.253 -98.618 1.00 84.81 336 CYS A N 1
ATOM 2674 C CA . CYS A 1 336 ? 76.121 14.990 -99.748 1.00 84.81 336 CYS A CA 1
ATOM 2675 C C . CYS A 1 336 ? 76.834 16.337 -99.933 1.00 84.81 336 CYS A C 1
ATOM 2677 O O . CYS A 1 336 ? 77.253 16.629 -101.046 1.00 84.81 336 CYS A O 1
ATOM 2679 N N . GLU A 1 337 ? 77.063 17.098 -98.861 1.00 87.38 337 GLU A N 1
ATOM 2680 C CA . GLU A 1 337 ? 77.816 18.364 -98.895 1.00 87.38 337 GLU A CA 1
ATOM 2681 C C . GLU A 1 337 ? 79.275 18.163 -99.375 1.00 87.38 337 GLU A C 1
ATOM 2683 O O . GLU A 1 337 ? 79.800 18.939 -100.180 1.00 87.38 337 GLU A O 1
ATOM 2688 N N . GLU A 1 338 ? 79.944 17.089 -98.942 1.00 83.81 338 GLU A N 1
ATOM 2689 C CA . GLU A 1 338 ? 81.289 16.699 -99.403 1.00 83.81 338 GLU A CA 1
ATOM 2690 C C . GLU A 1 338 ? 81.315 16.310 -100.892 1.00 83.81 338 GLU A C 1
ATOM 2692 O O . GLU A 1 338 ? 82.246 16.658 -101.625 1.00 83.81 338 GLU A O 1
ATOM 2697 N N . LEU A 1 339 ? 80.293 15.594 -101.367 1.00 83.44 339 LEU A N 1
ATOM 2698 C CA . LEU A 1 339 ? 80.146 15.252 -102.782 1.00 83.44 339 LEU A CA 1
ATOM 2699 C C . LEU A 1 339 ? 79.837 16.490 -103.628 1.00 83.44 339 LEU A C 1
ATOM 2701 O O . LEU A 1 339 ? 80.415 16.637 -104.701 1.00 83.44 339 LEU A O 1
ATOM 2705 N N . GLU A 1 340 ? 78.991 17.402 -103.149 1.00 81.50 340 GLU A N 1
ATOM 2706 C CA . GLU A 1 340 ? 78.706 18.680 -103.813 1.00 81.50 340 GLU A CA 1
ATOM 2707 C C . GLU A 1 340 ? 79.965 19.547 -103.937 1.00 81.50 340 GLU A C 1
ATOM 2709 O O . GLU A 1 340 ? 80.255 20.080 -105.010 1.00 81.50 340 GLU A O 1
ATOM 2714 N N . THR A 1 341 ? 80.768 19.648 -102.875 1.00 78.88 341 THR A N 1
ATOM 2715 C CA . THR A 1 341 ? 82.051 20.374 -102.910 1.00 78.88 341 THR A CA 1
ATOM 2716 C C . THR A 1 341 ? 83.092 19.686 -103.797 1.00 78.88 341 THR A C 1
ATOM 2718 O O . THR A 1 341 ? 83.847 20.368 -104.497 1.00 78.88 341 THR A O 1
ATOM 2721 N N . SER A 1 342 ? 83.107 18.350 -103.840 1.00 76.75 342 SER A N 1
ATOM 2722 C CA . SER A 1 342 ? 83.958 17.576 -104.754 1.00 76.75 342 SER A CA 1
ATOM 2723 C C . SER A 1 342 ? 83.557 17.778 -106.219 1.00 76.75 342 SER A C 1
ATOM 2725 O O . SER A 1 342 ? 84.426 18.051 -107.045 1.00 76.75 342 SER A O 1
ATOM 2727 N N . LEU A 1 343 ? 82.256 17.754 -106.532 1.00 75.12 343 LEU A N 1
ATOM 2728 C CA . LEU A 1 343 ? 81.710 18.090 -107.853 1.00 75.12 343 LEU A CA 1
ATOM 2729 C C . LEU A 1 343 ? 82.044 19.533 -108.256 1.00 75.12 343 LEU A C 1
ATOM 2731 O O . LEU A 1 343 ? 82.415 19.790 -109.400 1.00 75.12 343 LEU A O 1
ATOM 2735 N N . ALA A 1 344 ? 81.980 20.482 -107.319 1.00 69.88 344 ALA A N 1
ATOM 2736 C CA . ALA A 1 344 ? 82.390 21.863 -107.565 1.00 69.88 344 ALA A CA 1
ATOM 2737 C C . ALA A 1 344 ? 83.898 21.982 -107.874 1.00 69.88 344 ALA A C 1
ATOM 2739 O O . ALA A 1 344 ? 84.290 22.751 -108.752 1.00 69.88 344 ALA A O 1
ATOM 2740 N N . CYS A 1 345 ? 84.752 21.193 -107.211 1.00 63.47 345 CYS A N 1
ATOM 2741 C CA . CYS A 1 345 ? 86.191 21.126 -107.501 1.00 63.47 345 CYS A CA 1
ATOM 2742 C C . CYS A 1 345 ? 86.507 20.430 -108.834 1.00 63.47 345 CYS A C 1
ATOM 2744 O O . CYS A 1 345 ? 87.474 20.797 -109.505 1.00 63.47 345 CYS A O 1
ATOM 2746 N N . GLU A 1 346 ? 85.709 19.437 -109.224 1.00 58.75 346 GLU A N 1
ATOM 2747 C CA . GLU A 1 346 ? 85.839 18.718 -110.493 1.00 58.75 346 GLU A CA 1
ATOM 2748 C C . GLU A 1 346 ? 85.409 19.601 -111.678 1.00 58.75 346 GLU A C 1
ATOM 2750 O O . GLU A 1 346 ? 86.146 19.708 -112.659 1.00 58.75 346 GLU A O 1
ATOM 2755 N N . ASN A 1 347 ? 84.339 20.391 -111.519 1.00 52.03 347 ASN A N 1
ATOM 2756 C CA . ASN A 1 347 ? 83.989 21.481 -112.439 1.00 52.03 347 ASN A CA 1
ATOM 2757 C C . ASN A 1 347 ? 85.049 22.600 -112.476 1.00 52.03 347 ASN A C 1
ATOM 2759 O O . ASN A 1 347 ? 85.227 23.246 -113.505 1.00 52.03 347 ASN A O 1
ATOM 2763 N N . GLY A 1 348 ? 85.805 22.806 -111.393 1.00 53.41 348 GLY A N 1
ATOM 2764 C CA . GLY A 1 348 ? 86.942 23.734 -111.351 1.00 53.41 348 GLY A CA 1
ATOM 2765 C C . GLY A 1 348 ? 88.198 23.261 -112.104 1.00 53.41 348 GLY A C 1
ATOM 2766 O O . GLY A 1 348 ? 89.066 24.080 -112.396 1.00 53.41 348 GLY A O 1
ATOM 2767 N N . LYS A 1 349 ? 88.315 21.966 -112.443 1.00 45.97 349 LYS A N 1
ATOM 2768 C CA . LYS A 1 349 ? 89.424 21.398 -113.243 1.00 45.97 349 LYS A CA 1
ATOM 2769 C C . LYS A 1 349 ? 89.087 21.212 -114.728 1.00 45.97 349 LYS A C 1
ATOM 2771 O O . LYS A 1 349 ? 89.972 20.845 -115.497 1.00 45.97 349 LYS A O 1
ATOM 2776 N N . ALA A 1 350 ? 87.847 21.479 -115.133 1.00 39.97 350 ALA A N 1
ATOM 2777 C CA . ALA A 1 350 ? 87.332 21.214 -116.475 1.00 39.97 350 ALA A CA 1
ATOM 2778 C C . ALA A 1 350 ? 86.770 22.472 -117.167 1.00 39.97 350 ALA A C 1
ATOM 2780 O O . ALA A 1 350 ? 85.715 22.415 -117.791 1.00 39.97 350 ALA A O 1
ATOM 2781 N N . VAL A 1 351 ? 87.471 23.612 -117.090 1.00 39.91 351 VAL A N 1
ATOM 2782 C CA . VAL A 1 351 ? 87.162 24.789 -117.923 1.00 39.91 351 VAL A CA 1
ATOM 2783 C C . VAL A 1 351 ? 88.448 25.381 -118.503 1.00 39.91 351 VAL A C 1
ATOM 2785 O O . VAL A 1 351 ? 89.018 26.318 -117.961 1.00 39.91 351 VAL A O 1
ATOM 2788 N N . ASP A 1 352 ? 88.904 24.784 -119.605 1.00 33.31 352 ASP A N 1
ATOM 2789 C CA . ASP A 1 352 ? 89.426 25.520 -120.765 1.00 33.31 352 ASP A CA 1
ATOM 2790 C C . ASP A 1 352 ? 89.335 24.627 -122.020 1.00 33.31 352 ASP A C 1
ATOM 2792 O O . ASP A 1 352 ? 90.325 24.113 -122.534 1.00 33.31 352 ASP A O 1
ATOM 2796 N N . ALA A 1 353 ? 88.100 24.373 -122.466 1.00 29.58 353 ALA A N 1
ATOM 2797 C CA . ALA A 1 353 ? 87.694 24.267 -123.876 1.00 29.58 353 ALA A CA 1
ATOM 2798 C C . ALA A 1 353 ? 86.175 23.980 -123.935 1.00 29.58 353 ALA A C 1
ATOM 2800 O O . ALA A 1 353 ? 85.719 23.062 -123.253 1.00 29.58 353 ALA A O 1
ATOM 2801 N N . PRO A 1 354 ? 85.374 24.748 -124.698 1.00 50.91 354 PRO A N 1
ATOM 2802 C CA . PRO A 1 354 ? 83.916 24.692 -124.623 1.00 50.91 354 PRO A CA 1
ATOM 2803 C C . PRO A 1 354 ? 83.325 23.695 -125.627 1.00 50.91 354 PRO A C 1
ATOM 2805 O O . PRO A 1 354 ? 83.815 23.619 -126.748 1.00 50.91 354 PRO A O 1
ATOM 2808 N N . GLU A 1 355 ? 82.241 23.005 -125.250 1.00 33.03 355 GLU A N 1
ATOM 2809 C CA . GLU A 1 355 ? 80.979 22.947 -126.015 1.00 33.03 355 GLU A CA 1
ATOM 2810 C C . GLU A 1 355 ? 79.930 21.983 -125.412 1.00 33.03 355 GLU A C 1
ATOM 2812 O O . GLU A 1 355 ? 80.266 20.925 -124.889 1.00 33.03 355 GLU A O 1
ATOM 2817 N N . LEU A 1 356 ? 78.658 22.355 -125.638 1.00 38.38 356 LEU A N 1
ATOM 2818 C CA . LEU A 1 356 ? 77.451 21.522 -125.821 1.00 38.38 356 LEU A CA 1
ATOM 2819 C C . LEU A 1 356 ? 76.715 20.902 -124.614 1.00 38.38 356 LEU A C 1
ATOM 2821 O O . LEU A 1 356 ? 77.250 20.062 -123.906 1.00 38.38 356 LEU A O 1
ATOM 2825 N N . CYS A 1 357 ? 75.428 21.277 -124.499 1.00 32.41 357 CYS A N 1
ATOM 2826 C CA . CYS A 1 357 ? 74.204 20.500 -124.164 1.00 32.41 357 CYS A CA 1
ATOM 2827 C C . CYS A 1 357 ? 73.065 21.546 -124.069 1.00 32.41 357 CYS A C 1
ATOM 2829 O O . CYS A 1 357 ? 73.196 22.498 -123.308 1.00 32.41 357 CYS A O 1
ATOM 2831 N N . ASP A 1 358 ? 71.964 21.600 -124.819 1.00 30.06 358 ASP A N 1
ATOM 2832 C CA . ASP A 1 358 ? 71.102 20.668 -125.555 1.00 30.06 358 ASP A CA 1
ATOM 2833 C C . ASP A 1 358 ? 70.290 19.640 -124.730 1.00 30.06 358 ASP A C 1
ATOM 2835 O O . ASP A 1 358 ? 70.724 18.526 -124.467 1.00 30.06 358 ASP A O 1
ATOM 2839 N N . VAL A 1 359 ? 69.039 20.062 -124.460 1.00 33.69 359 VAL A N 1
ATOM 2840 C CA . VAL A 1 359 ? 67.765 19.358 -124.744 1.00 33.69 359 VAL A CA 1
ATOM 2841 C C . VAL A 1 359 ? 67.046 18.595 -123.610 1.00 33.69 359 VAL A C 1
ATOM 2843 O O . VAL A 1 359 ? 67.594 17.725 -122.948 1.00 33.69 359 VAL A O 1
ATOM 2846 N N . ALA A 1 360 ? 65.730 18.883 -123.568 1.00 31.70 360 ALA A N 1
ATOM 2847 C CA . ALA A 1 360 ? 64.579 18.054 -123.161 1.00 31.70 360 ALA A CA 1
ATOM 2848 C C . ALA A 1 360 ? 64.327 17.851 -121.657 1.00 31.70 360 ALA A C 1
ATOM 2850 O O . ALA A 1 360 ? 65.129 17.286 -120.935 1.00 31.70 360 ALA A O 1
ATOM 2851 N N . SER A 1 361 ? 63.235 18.389 -121.101 1.00 41.38 361 SER A N 1
ATOM 2852 C CA . SER A 1 361 ? 61.833 17.926 -121.206 1.00 41.38 361 SER A CA 1
ATOM 2853 C C . SER A 1 361 ? 61.590 16.561 -120.562 1.00 41.38 361 SER A C 1
ATOM 2855 O O . SER A 1 361 ? 62.065 15.548 -121.064 1.00 41.38 361 SER A O 1
ATOM 2857 N N . GLY A 1 362 ? 60.753 16.526 -119.526 1.00 34.56 362 GLY A N 1
ATOM 2858 C CA . GLY A 1 362 ? 60.238 15.276 -118.978 1.00 34.56 362 GLY A CA 1
ATOM 2859 C C . GLY A 1 362 ? 59.438 15.498 -117.706 1.00 34.56 362 GLY A C 1
ATOM 2860 O O . GLY A 1 362 ? 59.998 15.725 -116.644 1.00 34.56 362 GLY A O 1
ATOM 2861 N N . THR A 1 363 ? 58.119 15.472 -117.853 1.00 51.53 363 THR A N 1
ATOM 2862 C CA . THR A 1 363 ? 57.115 15.314 -116.795 1.00 51.53 363 THR A CA 1
ATOM 2863 C C . THR A 1 363 ? 57.405 14.092 -115.928 1.00 51.53 363 THR A C 1
ATOM 2865 O O . THR A 1 363 ? 57.749 13.061 -116.503 1.00 51.53 363 THR A O 1
ATOM 2868 N N . ASP A 1 364 ? 57.135 14.148 -114.619 1.00 35.88 364 ASP A N 1
ATOM 2869 C CA . ASP A 1 364 ? 56.979 12.917 -113.842 1.00 35.88 364 ASP A CA 1
ATOM 2870 C C . ASP A 1 364 ? 55.663 12.870 -113.068 1.00 35.88 364 ASP A C 1
ATOM 2872 O O . ASP A 1 364 ? 55.195 13.839 -112.463 1.00 35.88 364 ASP A O 1
ATOM 2876 N N . SER A 1 365 ? 55.037 11.716 -113.227 1.00 40.28 365 SER A N 1
ATOM 2877 C CA . SER A 1 365 ? 53.681 11.358 -112.877 1.00 40.28 365 SER A CA 1
ATOM 2878 C C . SER A 1 365 ? 53.727 10.350 -111.734 1.00 40.28 365 SER A C 1
ATOM 2880 O O . SER A 1 365 ? 54.740 9.738 -111.432 1.00 40.28 365 SER A O 1
ATOM 2882 N N . ARG A 1 366 ? 52.560 10.202 -111.122 1.00 37.94 366 ARG A N 1
ATOM 2883 C CA . ARG A 1 366 ? 52.127 9.171 -110.182 1.00 37.94 366 ARG A CA 1
ATOM 2884 C C . ARG A 1 366 ? 52.862 7.822 -110.265 1.00 37.94 366 ARG A C 1
ATOM 2886 O O . ARG A 1 366 ? 53.029 7.271 -111.348 1.00 37.94 366 ARG A O 1
ATOM 2893 N N . ASP A 1 367 ? 52.972 7.246 -109.067 1.00 41.72 367 ASP A N 1
ATOM 2894 C CA . ASP A 1 367 ? 52.578 5.878 -108.690 1.00 41.72 367 ASP A CA 1
ATOM 2895 C C . ASP A 1 367 ? 53.730 4.974 -108.218 1.00 41.72 367 ASP A C 1
ATOM 2897 O O . ASP A 1 367 ? 54.473 4.420 -109.019 1.00 41.72 367 ASP A O 1
ATOM 2901 N N . THR A 1 368 ? 53.804 4.745 -106.900 1.00 41.38 368 THR A N 1
ATOM 2902 C CA . THR A 1 368 ? 54.279 3.468 -106.344 1.00 41.38 368 THR A CA 1
ATOM 2903 C C . THR A 1 368 ? 53.443 3.092 -105.122 1.00 41.38 368 THR A C 1
ATOM 2905 O O . THR A 1 368 ? 53.719 3.477 -103.985 1.00 41.38 368 THR A O 1
ATOM 2908 N N . SER A 1 369 ? 52.397 2.324 -105.400 1.00 34.56 369 SER A N 1
ATOM 2909 C CA . SER A 1 369 ? 51.689 1.438 -104.481 1.00 34.56 369 SER A CA 1
ATOM 2910 C C . SER A 1 369 ? 52.596 0.306 -103.975 1.00 34.56 369 SER A C 1
ATOM 2912 O O . SER A 1 369 ? 53.206 -0.383 -104.795 1.00 34.56 369 SER A O 1
ATOM 2914 N N . SER A 1 370 ? 52.640 0.062 -102.656 1.00 43.12 370 SER A N 1
ATOM 2915 C CA . SER A 1 370 ? 52.363 -1.258 -102.039 1.00 43.12 370 SER A CA 1
ATOM 2916 C C . SER A 1 370 ? 52.594 -1.284 -100.509 1.00 43.12 370 SER A C 1
ATOM 2918 O O . SER A 1 370 ? 53.310 -0.435 -99.984 1.00 43.12 370 SER A O 1
ATOM 2920 N N . PRO A 1 371 ? 51.939 -2.211 -99.776 1.00 45.09 371 PRO A N 1
ATOM 2921 C CA . PRO A 1 371 ? 51.277 -1.924 -98.500 1.00 45.09 371 PRO A CA 1
ATOM 2922 C C . PRO A 1 371 ? 52.006 -2.458 -97.252 1.00 45.09 371 PRO A C 1
ATOM 2924 O O . PRO A 1 371 ? 52.695 -3.475 -97.299 1.00 45.09 371 PRO A O 1
ATOM 2927 N N . ILE A 1 372 ? 51.770 -1.812 -96.104 1.00 39.62 372 ILE A N 1
ATOM 2928 C CA . ILE A 1 372 ? 52.169 -2.295 -94.770 1.00 39.62 372 ILE A CA 1
ATOM 2929 C C . ILE A 1 372 ? 50.999 -3.109 -94.179 1.00 39.62 372 ILE A C 1
ATOM 2931 O O . ILE A 1 372 ? 49.867 -2.622 -94.198 1.00 39.62 372 ILE A O 1
ATOM 2935 N N . PRO A 1 373 ? 51.220 -4.332 -93.661 1.00 39.22 373 PRO A N 1
ATOM 2936 C CA . PRO A 1 373 ? 50.150 -5.173 -93.136 1.00 39.22 373 PRO A CA 1
ATOM 2937 C C . PRO A 1 373 ? 49.667 -4.669 -91.769 1.00 39.22 373 PRO A C 1
ATOM 2939 O O . PRO A 1 373 ? 50.406 -4.676 -90.787 1.00 39.22 373 PRO A O 1
ATOM 2942 N N . VAL A 1 374 ? 48.394 -4.277 -91.711 1.00 41.06 374 VAL A N 1
ATOM 2943 C CA . VAL A 1 374 ? 47.633 -4.072 -90.474 1.00 41.06 374 VAL A CA 1
ATOM 2944 C C . VAL A 1 374 ? 47.215 -5.447 -89.954 1.00 41.06 374 VAL A C 1
ATOM 2946 O O . VAL A 1 374 ? 46.356 -6.109 -90.535 1.00 41.06 374 VAL A O 1
ATOM 2949 N N . LEU A 1 375 ? 47.834 -5.898 -88.864 1.00 35.94 375 LEU A N 1
ATOM 2950 C CA . LEU A 1 375 ? 47.342 -7.028 -88.078 1.00 35.94 375 LEU A CA 1
ATOM 2951 C C . LEU A 1 375 ? 46.199 -6.534 -87.183 1.00 35.94 375 LEU A C 1
ATOM 2953 O O . LEU A 1 375 ? 46.409 -6.158 -86.035 1.00 35.94 375 LEU A O 1
ATOM 2957 N N . HIS A 1 376 ? 44.980 -6.557 -87.722 1.00 41.19 376 HIS A N 1
ATOM 2958 C CA . HIS A 1 376 ? 43.780 -6.663 -86.900 1.00 41.19 376 HIS A CA 1
ATOM 2959 C C . HIS A 1 376 ? 43.726 -8.074 -86.302 1.00 41.19 376 HIS A C 1
ATOM 2961 O O . HIS A 1 376 ? 43.682 -9.069 -87.026 1.00 41.19 376 HIS A O 1
ATOM 2967 N N . LYS A 1 377 ? 43.711 -8.157 -84.973 1.00 38.31 377 LYS A N 1
ATOM 2968 C CA . LYS A 1 377 ? 43.056 -9.251 -84.258 1.00 38.31 377 LYS A CA 1
ATOM 2969 C C . LYS A 1 377 ? 41.896 -8.650 -83.483 1.00 38.31 377 LYS A C 1
ATOM 2971 O O . LYS A 1 377 ? 42.055 -8.248 -82.337 1.00 38.31 377 LYS A O 1
ATOM 2976 N N . ASP A 1 378 ? 40.746 -8.616 -84.139 1.00 41.06 378 ASP A N 1
ATOM 2977 C CA . ASP A 1 378 ? 39.476 -8.711 -83.440 1.00 41.06 378 ASP A CA 1
ATOM 2978 C C . ASP A 1 378 ? 39.384 -10.137 -82.884 1.00 41.06 378 ASP A C 1
ATOM 2980 O O . ASP A 1 378 ? 39.393 -11.113 -83.636 1.00 41.06 378 ASP A O 1
ATOM 2984 N N . VAL A 1 379 ? 39.362 -10.262 -81.558 1.00 37.81 379 VAL A N 1
ATOM 2985 C CA . VAL A 1 379 ? 38.885 -11.466 -80.876 1.00 37.81 379 VAL A CA 1
ATOM 2986 C C . VAL A 1 379 ? 37.707 -11.040 -80.014 1.00 37.81 379 VAL A C 1
ATOM 2988 O O . VAL A 1 379 ? 37.857 -10.375 -78.993 1.00 37.81 379 VAL A O 1
ATOM 2991 N N . GLU A 1 380 ? 36.543 -11.391 -80.548 1.00 37.31 380 GLU A N 1
ATOM 2992 C CA . GLU A 1 380 ? 35.222 -11.573 -79.954 1.00 37.31 380 GLU A CA 1
ATOM 2993 C C . GLU A 1 380 ? 35.127 -11.395 -78.430 1.00 37.31 380 GLU A C 1
ATOM 2995 O O . GLU A 1 380 ? 35.546 -12.238 -77.634 1.00 37.31 380 GLU A O 1
ATOM 3000 N N . ILE A 1 381 ? 34.450 -10.317 -78.028 1.00 37.78 381 ILE A N 1
ATOM 3001 C CA . ILE A 1 381 ? 33.804 -10.222 -76.721 1.00 37.78 381 ILE A CA 1
ATOM 3002 C C . ILE A 1 381 ? 32.602 -11.170 -76.758 1.00 37.78 381 ILE A C 1
ATOM 3004 O O . ILE A 1 381 ? 31.614 -10.907 -77.445 1.00 37.78 381 ILE A O 1
ATOM 3008 N N . ASN A 1 382 ? 32.683 -12.270 -76.008 1.00 36.84 382 ASN A N 1
ATOM 3009 C CA . ASN A 1 382 ? 31.520 -13.084 -75.673 1.00 36.84 382 ASN A CA 1
ATOM 3010 C C . ASN A 1 382 ? 30.493 -12.206 -74.951 1.00 36.84 382 ASN A C 1
ATOM 3012 O O . ASN A 1 382 ? 30.682 -11.810 -73.801 1.00 36.84 382 ASN A O 1
ATOM 3016 N N . ARG A 1 383 ? 29.390 -11.925 -75.643 1.00 45.28 383 ARG A N 1
ATOM 3017 C CA . ARG A 1 383 ? 28.138 -11.473 -75.050 1.00 45.28 383 ARG A CA 1
ATOM 3018 C C . ARG A 1 383 ? 27.461 -12.718 -74.481 1.00 45.28 383 ARG A C 1
ATOM 3020 O O . ARG A 1 383 ? 26.919 -13.517 -75.236 1.00 45.28 383 ARG A O 1
ATOM 3027 N N . ALA A 1 384 ? 27.574 -12.921 -73.172 1.00 37.97 384 ALA A N 1
ATOM 3028 C CA . ALA A 1 384 ? 26.758 -13.890 -72.457 1.00 37.97 384 ALA A CA 1
ATOM 3029 C C . ALA A 1 384 ? 25.587 -13.145 -71.815 1.00 37.97 384 ALA A C 1
ATOM 3031 O O . ALA A 1 384 ? 25.779 -12.328 -70.915 1.00 37.97 384 ALA A O 1
ATOM 3032 N N . ASP A 1 385 ? 24.397 -13.432 -72.332 1.00 45.09 385 ASP A N 1
ATOM 3033 C CA . ASP A 1 385 ? 23.122 -13.214 -71.669 1.00 45.09 385 ASP A CA 1
ATOM 3034 C C . ASP A 1 385 ? 23.068 -14.033 -70.367 1.00 45.09 385 ASP A C 1
ATOM 3036 O O . ASP A 1 385 ? 23.262 -15.248 -70.389 1.00 45.09 385 ASP A O 1
ATOM 3040 N N . LEU A 1 386 ? 22.771 -13.368 -69.251 1.00 37.28 386 LEU A N 1
ATOM 3041 C CA . LEU A 1 386 ? 22.124 -13.925 -68.057 1.00 37.28 386 LEU A CA 1
ATOM 3042 C C . LEU A 1 386 ? 21.181 -12.808 -67.584 1.00 37.28 386 LEU A C 1
ATOM 3044 O O . LEU A 1 386 ? 21.642 -11.763 -67.136 1.00 37.28 386 LEU A O 1
ATOM 3048 N N . ALA A 1 387 ? 19.937 -12.816 -68.056 1.00 37.56 387 ALA A N 1
ATOM 3049 C CA . ALA A 1 387 ? 18.811 -13.532 -67.458 1.00 37.56 387 ALA A CA 1
ATOM 3050 C C . ALA A 1 387 ? 18.422 -12.924 -66.105 1.00 37.56 387 ALA A C 1
ATOM 3052 O O . ALA A 1 387 ? 19.194 -12.928 -65.148 1.00 37.56 387 ALA A O 1
ATOM 3053 N N . GLU A 1 388 ? 17.213 -12.371 -66.118 1.00 45.69 388 GLU A N 1
ATOM 3054 C CA . GLU A 1 388 ? 16.387 -12.014 -64.976 1.00 45.69 388 GLU A CA 1
ATOM 3055 C C . GLU A 1 388 ? 16.448 -13.100 -63.898 1.00 45.69 388 GLU A C 1
ATOM 3057 O O . GLU A 1 388 ? 16.326 -14.282 -64.210 1.00 45.69 388 GLU A O 1
ATOM 3062 N N . ASP A 1 389 ? 16.560 -12.678 -62.642 1.00 39.62 389 ASP A N 1
ATOM 3063 C CA . ASP A 1 389 ? 15.859 -13.348 -61.556 1.00 39.62 389 ASP A CA 1
ATOM 3064 C C . ASP A 1 389 ? 15.139 -12.265 -60.749 1.00 39.62 389 ASP A C 1
ATOM 3066 O O . ASP A 1 389 ? 15.736 -11.435 -60.055 1.00 39.62 389 ASP A O 1
ATOM 3070 N N . ASP A 1 390 ? 13.820 -12.268 -60.931 1.00 48.41 390 ASP A N 1
ATOM 3071 C CA . ASP A 1 390 ? 12.829 -11.831 -59.964 1.00 48.41 390 ASP A CA 1
ATOM 3072 C C . ASP A 1 390 ? 13.207 -12.319 -58.562 1.00 48.41 390 ASP A C 1
ATOM 3074 O O . ASP A 1 390 ? 13.556 -13.480 -58.404 1.00 48.41 390 ASP A O 1
ATOM 3078 N N . HIS A 1 391 ? 13.063 -11.463 -57.546 1.00 44.09 391 HIS A N 1
ATOM 3079 C CA . HIS A 1 391 ? 12.315 -11.769 -56.319 1.00 44.09 391 HIS A CA 1
ATOM 3080 C C . HIS A 1 391 ? 12.263 -10.539 -55.391 1.00 44.09 391 HIS A C 1
ATOM 3082 O O . HIS A 1 391 ? 13.206 -10.223 -54.675 1.00 44.09 391 HIS A O 1
ATOM 3088 N N . GLY A 1 392 ? 11.085 -9.906 -55.349 1.00 39.97 392 GLY A N 1
ATOM 3089 C CA . GLY A 1 392 ? 10.393 -9.669 -54.079 1.00 39.97 392 GLY A CA 1
ATOM 3090 C C . GLY A 1 392 ? 10.700 -8.391 -53.298 1.00 39.97 392 GLY A C 1
ATOM 3091 O O . GLY A 1 392 ? 11.127 -8.471 -52.152 1.00 39.97 392 GLY A O 1
ATOM 3092 N N . PHE A 1 393 ? 10.332 -7.226 -53.836 1.00 36.22 393 PHE A N 1
ATOM 3093 C CA . PHE A 1 393 ? 9.897 -6.118 -52.977 1.00 36.22 393 PHE A CA 1
ATOM 3094 C C . PHE A 1 393 ? 8.456 -6.381 -52.521 1.00 36.22 393 PHE A C 1
ATOM 3096 O O . PHE A 1 393 ? 7.527 -6.342 -53.327 1.00 36.22 393 PHE A O 1
ATOM 3103 N N . LEU A 1 394 ? 8.268 -6.638 -51.225 1.00 36.44 394 LEU A N 1
ATOM 3104 C CA . LEU A 1 394 ? 6.975 -6.474 -50.565 1.00 36.44 394 LEU A CA 1
ATOM 3105 C C . LEU A 1 394 ? 6.878 -5.028 -50.080 1.00 36.44 394 LEU A C 1
ATOM 3107 O O . LEU A 1 394 ? 7.523 -4.626 -49.115 1.00 36.44 394 LEU A O 1
ATOM 3111 N N . ILE A 1 395 ? 6.063 -4.259 -50.794 1.00 42.53 395 ILE A N 1
ATOM 3112 C CA . ILE A 1 395 ? 5.471 -3.013 -50.321 1.00 42.53 395 ILE A CA 1
ATOM 3113 C C . ILE A 1 395 ? 4.415 -3.403 -49.281 1.00 42.53 395 ILE A C 1
ATOM 3115 O O . ILE A 1 395 ? 3.500 -4.163 -49.595 1.00 42.53 395 ILE A O 1
ATOM 3119 N N . ILE A 1 396 ? 4.535 -2.888 -48.059 1.00 47.41 396 ILE A N 1
ATOM 3120 C CA . ILE A 1 396 ? 3.425 -2.830 -47.105 1.00 47.41 396 ILE A CA 1
ATOM 3121 C C . ILE A 1 396 ? 3.128 -1.347 -46.896 1.00 47.41 396 ILE A C 1
ATOM 3123 O O . ILE A 1 396 ? 3.923 -0.621 -46.301 1.00 47.41 396 ILE A O 1
ATOM 3127 N N . GLU A 1 397 ? 2.009 -0.903 -47.466 1.00 42.56 397 GLU A N 1
ATOM 3128 C CA . GLU A 1 397 ? 1.395 0.386 -47.156 1.00 42.56 397 GLU A CA 1
ATOM 3129 C C . GLU A 1 397 ? 0.734 0.338 -45.764 1.00 42.56 397 GLU A C 1
ATOM 3131 O O . GLU A 1 397 ? 0.290 -0.732 -45.336 1.00 42.56 397 GLU A O 1
ATOM 3136 N N . PRO A 1 398 ? 0.669 1.475 -45.052 1.00 53.47 398 PRO A N 1
ATOM 3137 C CA . PRO A 1 398 ? 0.084 1.561 -43.720 1.00 53.47 398 PRO A CA 1
ATOM 3138 C C . PRO A 1 398 ? -1.442 1.765 -43.763 1.00 53.47 398 PRO A C 1
ATOM 3140 O O . PRO A 1 398 ? -1.923 2.674 -44.441 1.00 53.47 398 PRO A O 1
ATOM 3143 N N . GLU A 1 399 ? -2.173 0.990 -42.956 1.00 46.53 399 GLU A N 1
ATOM 3144 C CA . GLU A 1 399 ? -3.454 1.387 -42.339 1.00 46.53 399 GLU A CA 1
ATOM 3145 C C . GLU A 1 399 ? -3.338 1.333 -40.814 1.00 46.53 399 GLU A C 1
ATOM 3147 O O . GLU A 1 399 ? -2.786 0.330 -40.296 1.00 46.53 399 GLU A O 1
#

Foldseek 3Di:
DVVVVVVVVVVVVVVVVVVVVVVVVVVVVVVVVVVVVVVVVVVVVVVVVVVVVVVVVVVVVVVVVVVVVVVVVVVVVVVVVVVVVVVVVVVVVVVVVVVVVVVVVVVVVVVVVVVVVVVVVVVVVVVVVVVVVVVVLVVCVVVLCVVVVVFDFDDDDSVNRVVRRCVRVVVDDDDPVVVVVVVVVVVVVVVVVVVVVVVVVVVVVVVVVVVVVVVVVVVVVVVVVVVVVVVVVVVVVVVVVVVVVVVVVVVVVVVVVVVVVVVVVVVVVVVVVVVVVVVVVVVVVVVVVVVVVVVVVVVVVVVVVVVVVVVVVVVVVVVVVVVVVVVVVVVVVVVVVVVVVVVVVVVVVPPDDDDDDDDDDDDDDDDDDDDDDDDDDDDDDDPDDDDDDDDDDDDDDDD

Secondary structure (DSSP, 8-state):
-HHHHHHHHHHHHHHHHHHHHHHHHHHHHHHHHHHHHHHHHHHHHHHHHHHHHHHHHHHHHHHHHHHHHHHHHHHHHHHHHHHHHHHHHHHHHHHHHHHHHHHHHHHHHHHHHHHHHHHHHHHHHHHHHHHHHHHHHHHHHHHHHHH-TT-----SSHHHHHHHHHHHHTTSSS-HHHHHHHHHHHHHHHHHHHHHHHHHHHHHHHHHHHHHHHHHHHHHHHHHHHHHHHHHHHHHHHHHHHHHHHHHHHHHHHHHHHHHHHHHHHHHHHHHHHHHHHHHHHHHHHHHHHHHHHHHHHHHHHHHHHHHHHHHHHHHHHHHHHHHHHHHHHHHHHHHHHHHHHHHHHHTTS-SS----------------------------------------------

Sequence (399 aa):
MLTEQSDQRAVLESEYGSLAETKQALEDRLAEMDANEQSRADEIARVQSQNNQLKLQVSKLTEQCNHEHEEFSKYKEANKSDNEAHLQQTKEKDEAALALQNRLDELSEKLKKSQSENEKLDKKNNLDLEAATTKIETDLKKSLLGSFPAVTAEGKNFETWLASFLKQASQSVVVTEIVENEGKVKELEEKLSELKGNSQNADKYKSQVGALEHSLAAALTRNKEIEGDLTKKEGEINDWKAEVEKYKEIVKTTEGILDQLQSSVEKEEMEKEEQSLERENEKKKEAAEVKKQLADSNKKLKEMREMLESAQRERDELKTKVAETQSQLNTSVQKCEELETSLACENGKAVDAPELCDVASGTDSRDTSSPIPVLHKDVEINRADLAEDDHGFLIIEPE

pLDDT: mean 82.81, std 19.4, range [29.58, 98.06]